Protein AF-0000000072580041 (afdb_homodimer)

Foldseek 3Di:
DEEEEPDDLPQLVCLQVVVPYHYDDLVQGQEYEDADLALVPDDDRDPSHQAYEYLAQACQNCLVVVVDDQPDHWYFYNPLLQLQLLLVLQVVLQQCLLQLVLVCVVVVDCVCVVVSVVQHDDCADPPHHAAEEEAACDSNNVNNCVVSVVSPHHYHYEHCPDPHHPVRDQQARHQEYEYQDEDDPVQFQCAALVSLQSYALSHEYEYSHEQRSHPQVSVLVSLVVSSHVAYEYAYHPPPVDDPPPSLVVRSSYHYDRNPSPDPVSSSNRSNVLVVQQVVCVVVVHDRPRTDDSVVSD/DEEEEPDDLPQLVVLQPVVPYHYDDLVQGQEYEDADLALVPDDDRDPSHQAYEYLAQACQNCLVVVVDDQPDHWYFYNPLLQLQLLLVLQVVLQQCLLQLVLVCVVVVDCVCVVVSVVQHDDCADPPHHFAEEEAACDSNNVNNVVVSVVSPHHYHYEHCPDPHHPVRDQQARHQEYEYQDEDDPVQFQCAALVSLQSYALSHEYEYSHEQRSHPQVSVLVSLVVSSHVAYEYAYHPPPPDDPPPSLVVRSSYHYDRNPSPDPVSSSNRSNVLVVQQVVCVVVVHDRPRTDNSVVSD

Organism: Corynebacterium urealyticum (strain ATCC 43042 / DSM 7109) (NCBI:txid504474)

Sequence (594 aa):
MKFYMPRPWDETIADIERVGHEHVGLEEAEVYINTDPRPDRIPEMPANIQWVQHCYTGVDQLIEAGVITADGLPWCNAAGAFAEPVAEAALALMLSAAHHHKAFAQAATWDVARELDKTQAWLYAQGRPREVAIVGAGGIGKRLAQLLRPFDVNLTEVTRTGPVTLKDVEWDRFDFVVSTLPLTSETAGFFNVELFAAMKDSAVFVNVGRGGTVVTDDLVAALRDGQLAAAGLEVVDPEPLPDGHPLYALPNCVMTPHMAASKHVATFHMGKIFNENAAAWEAGEPMPTRVNATAGYMKFYMPRPWDETIADIERVGHEHVGLEEAEVYINTDPRPDRIPEMPANIQWVQHCYTGVDQLIEAGVITADGLPWCNAAGAFAEPVAEAALALMLSAAHHHKAFAQAATWDVARELDKTQAWLYAQGRPREVAIVGAGGIGKRLAQLLRPFDVNLTEVTRTGPVTLKDVEWDRFDFVVSTLPLTSETAGFFNVELFAAMKDSAVFVNVGRGGTVVTDDLVAALRDGQLAAAGLEVVDPEPLPDGHPLYALPNCVMTPHMAASKHVATFHMGKIFNENAAAWEAGEPMPTRVNATAGY

pLDDT: mean 94.96, std 5.46, range [65.75, 98.94]

Nearest PDB structures (foldseek):
  5mh6-assembly1_A  TM=7.176E-01  e=8.710E-21  Haloferax mediterranei ATCC 33500
  2gcg-assembly1_B  TM=6.730E-01  e=1.354E-19  Homo sapiens
  7qz1-assembly2_B-2  TM=7.277E-01  e=1.882E-18  Ancylobacter novellus DSM 506
  8wpo-assembly1_A  TM=6.901E-01  e=2.784E-18  Anabaena sp. 90
  8wps-assembly1_A  TM=6.643E-01  e=7.213E-18  Anabaena sp. 90

Structure (mmCIF, N/CA/C/O backbone):
data_AF-0000000072580041-model_v1
#
loop_
_entity.id
_entity.type
_entity.pdbx_description
1 polymer 'Putative phosphoglycerate dehydrogenase or related dehydrogenase'
#
loop_
_atom_site.group_PDB
_atom_site.id
_atom_site.type_symbol
_atom_site.label_atom_id
_atom_site.label_alt_id
_atom_site.label_comp_id
_atom_site.label_asym_id
_atom_site.label_entity_id
_atom_site.label_seq_id
_atom_site.pdbx_PDB_ins_code
_atom_site.Cartn_x
_atom_site.Cartn_y
_atom_site.Cartn_z
_atom_site.occupancy
_atom_site.B_iso_or_equiv
_atom_site.auth_seq_id
_atom_site.auth_comp_id
_atom_site.auth_asym_id
_atom_site.auth_atom_id
_atom_site.pdbx_PDB_model_num
ATOM 1 N N . MET A 1 1 ? 10.078 -38.406 0.511 1 97.75 1 MET A N 1
ATOM 2 C CA . MET A 1 1 ? 9.484 -39 -0.675 1 97.75 1 MET A CA 1
ATOM 3 C C . MET A 1 1 ? 10.305 -38.688 -1.921 1 97.75 1 MET A C 1
ATOM 5 O O . MET A 1 1 ? 11.102 -37.75 -1.919 1 97.75 1 MET A O 1
ATOM 9 N N . LYS A 1 2 ? 10.102 -39.531 -2.891 1 98.56 2 LYS A N 1
ATOM 10 C CA . LYS A 1 2 ? 10.711 -39.312 -4.199 1 98.56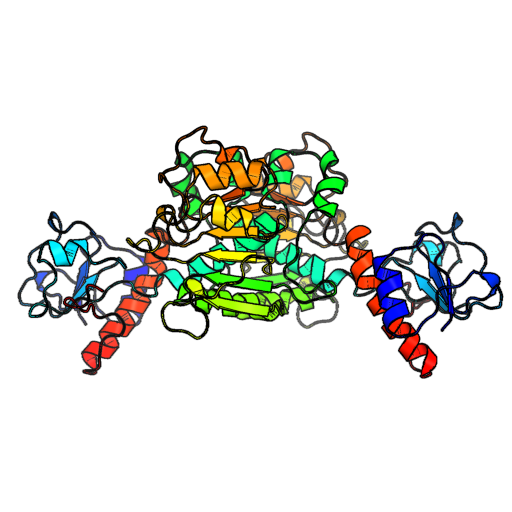 2 LYS A CA 1
ATOM 11 C C . LYS A 1 2 ? 9.719 -38.656 -5.16 1 98.56 2 LYS A C 1
ATOM 13 O O . LYS A 1 2 ? 8.594 -39.125 -5.32 1 98.56 2 LYS A O 1
ATOM 18 N N . PHE A 1 3 ? 10.133 -37.531 -5.727 1 98.69 3 PHE A N 1
ATOM 19 C CA . PHE A 1 3 ? 9.188 -36.812 -6.586 1 98.69 3 PHE A CA 1
ATOM 20 C C . PHE A 1 3 ? 9.805 -36.531 -7.953 1 98.69 3 PHE A C 1
ATOM 22 O O . PHE A 1 3 ? 11.031 -36.531 -8.094 1 98.69 3 PHE A O 1
ATOM 29 N N . TYR A 1 4 ? 8.914 -36.438 -8.953 1 98.31 4 TYR A N 1
ATOM 30 C CA . TYR A 1 4 ? 9.281 -36.062 -10.312 1 98.31 4 TYR A CA 1
ATOM 31 C C . TYR A 1 4 ? 8.539 -34.812 -10.75 1 98.31 4 TYR A C 1
ATOM 33 O O . TYR A 1 4 ? 7.352 -34.656 -10.477 1 98.31 4 TYR A O 1
ATOM 41 N N . MET A 1 5 ? 9.242 -33.938 -11.336 1 97.5 5 MET A N 1
ATOM 42 C CA . MET A 1 5 ? 8.695 -32.688 -11.898 1 97.5 5 MET A CA 1
ATOM 43 C C . MET A 1 5 ? 9.156 -32.5 -13.344 1 97.5 5 MET A C 1
ATOM 45 O O . MET A 1 5 ? 10.32 -32.188 -13.594 1 97.5 5 MET A O 1
ATOM 49 N N . PRO A 1 6 ? 8.281 -32.719 -14.344 1 94.25 6 PRO A N 1
ATOM 50 C CA . PRO A 1 6 ? 8.688 -32.719 -15.75 1 94.25 6 PRO A CA 1
ATOM 51 C C . PRO A 1 6 ? 9.336 -31.406 -16.188 1 94.25 6 PRO A C 1
ATOM 53 O O . PRO A 1 6 ? 10.289 -31.422 -16.969 1 94.25 6 PRO A O 1
ATOM 56 N N . ARG A 1 7 ? 8.844 -30.234 -15.852 1 92.69 7 ARG A N 1
ATOM 57 C CA . ARG A 1 7 ? 9.422 -28.922 -16.062 1 92.69 7 ARG A CA 1
ATOM 58 C C . ARG A 1 7 ? 9.844 -28.281 -14.75 1 92.69 7 ARG A C 1
ATOM 60 O O . ARG A 1 7 ? 9.055 -27.594 -14.102 1 92.69 7 ARG A O 1
ATOM 67 N N . PRO A 1 8 ? 11.055 -28.469 -14.461 1 93.56 8 PRO A N 1
ATOM 68 C CA . PRO A 1 8 ? 11.5 -28.141 -13.102 1 93.56 8 PRO A CA 1
ATOM 69 C C . PRO A 1 8 ? 11.398 -26.656 -12.789 1 93.56 8 PRO A C 1
ATOM 71 O O . PRO A 1 8 ? 11.656 -25.812 -13.656 1 93.56 8 PRO A O 1
ATOM 74 N N . TRP A 1 9 ? 10.852 -26.375 -11.68 1 94.69 9 TRP A N 1
ATOM 75 C CA . TRP A 1 9 ? 10.914 -25.062 -11.047 1 94.69 9 TRP A CA 1
ATOM 76 C C . TRP A 1 9 ? 11.961 -25.047 -9.938 1 94.69 9 TRP A C 1
ATOM 78 O O . TRP A 1 9 ? 11.758 -25.625 -8.867 1 94.69 9 TRP A O 1
ATOM 88 N N . ASP A 1 10 ? 13 -24.312 -10.117 1 94.12 10 ASP A N 1
ATOM 89 C CA . ASP A 1 10 ? 14.18 -24.391 -9.258 1 94.12 10 ASP A CA 1
ATOM 90 C C . ASP A 1 10 ? 13.82 -24.078 -7.809 1 94.12 10 ASP A C 1
ATOM 92 O O . ASP A 1 10 ? 14.211 -24.797 -6.898 1 94.12 10 ASP A O 1
ATOM 96 N N . GLU A 1 11 ? 13.055 -23.047 -7.586 1 93.12 11 GLU A N 1
ATOM 97 C CA . GLU A 1 11 ? 12.711 -22.641 -6.227 1 93.12 11 GLU A CA 1
ATOM 98 C C . GLU A 1 11 ? 11.828 -23.688 -5.551 1 93.12 11 GLU A C 1
ATOM 100 O O . GLU A 1 11 ? 11.992 -23.984 -4.363 1 93.12 11 GLU A O 1
ATOM 105 N N . THR A 1 12 ? 10.898 -24.219 -6.301 1 95.62 12 THR A N 1
ATOM 106 C CA . THR A 1 12 ? 10.023 -25.266 -5.789 1 95.62 12 THR A CA 1
ATOM 107 C C . THR A 1 12 ? 10.836 -26.5 -5.379 1 95.62 12 THR A C 1
ATOM 109 O O . THR A 1 12 ? 10.688 -27 -4.262 1 95.62 12 THR A O 1
ATOM 112 N N . ILE A 1 13 ? 11.711 -26.906 -6.246 1 97.31 13 ILE A N 1
ATOM 113 C CA . ILE A 1 13 ? 12.523 -28.094 -6.012 1 97.31 13 ILE A CA 1
ATOM 114 C C . ILE A 1 13 ? 13.414 -27.875 -4.789 1 97.31 13 ILE A C 1
ATOM 116 O O . ILE A 1 13 ? 13.523 -28.75 -3.93 1 97.31 13 ILE A O 1
ATOM 120 N N . ALA A 1 14 ? 13.992 -26.719 -4.727 1 95.5 14 ALA A N 1
ATOM 121 C CA . ALA A 1 14 ? 14.859 -26.406 -3.594 1 95.5 14 ALA A CA 1
ATOM 122 C C . ALA A 1 14 ? 14.102 -26.516 -2.273 1 95.5 14 ALA A C 1
ATOM 124 O O . ALA A 1 14 ? 14.609 -27.078 -1.3 1 95.5 14 ALA A O 1
ATOM 125 N N . ASP A 1 15 ? 12.953 -26 -2.236 1 95.06 15 ASP A N 1
ATOM 126 C CA . ASP A 1 15 ? 12.133 -26.031 -1.029 1 95.06 15 ASP A CA 1
ATOM 127 C C . ASP A 1 15 ? 11.766 -27.453 -0.643 1 95.06 15 ASP A C 1
ATOM 129 O O . ASP A 1 15 ? 11.766 -27.812 0.54 1 95.06 15 ASP A O 1
ATOM 133 N N . ILE A 1 16 ? 11.477 -28.234 -1.613 1 97.44 16 ILE A N 1
ATOM 134 C CA . ILE A 1 16 ? 11.062 -29.609 -1.392 1 97.44 16 ILE A CA 1
ATOM 135 C C . ILE A 1 16 ? 12.258 -30.438 -0.917 1 97.44 16 ILE A C 1
ATOM 137 O O . ILE A 1 16 ? 12.148 -31.203 0.044 1 97.44 16 ILE A O 1
ATOM 141 N N . GLU A 1 17 ? 13.375 -30.188 -1.522 1 97.81 17 GLU A N 1
ATOM 142 C CA . GLU A 1 17 ? 14.578 -30.938 -1.167 1 97.81 17 GLU A CA 1
ATOM 143 C C . GLU A 1 17 ? 15.086 -30.531 0.214 1 97.81 17 GLU A C 1
ATOM 145 O O . GLU A 1 17 ? 15.664 -31.359 0.93 1 97.81 17 GLU A O 1
ATOM 150 N N . ARG A 1 18 ? 14.883 -29.328 0.579 1 95.88 18 ARG A N 1
ATOM 151 C CA . ARG A 1 18 ? 15.336 -28.797 1.857 1 95.88 18 ARG A CA 1
ATOM 152 C C . ARG A 1 18 ? 14.766 -29.609 3.021 1 95.88 18 ARG A C 1
ATOM 154 O O . ARG A 1 18 ? 15.414 -29.75 4.062 1 95.88 18 ARG A O 1
ATOM 161 N N . VAL A 1 19 ? 13.609 -30.156 2.805 1 96.56 19 VAL A N 1
ATOM 162 C CA . VAL A 1 19 ? 12.992 -30.859 3.922 1 96.56 19 VAL A CA 1
ATOM 163 C C . VAL A 1 19 ? 13.203 -32.375 3.771 1 96.56 19 VAL A C 1
ATOM 165 O O . VAL A 1 19 ? 12.586 -33.156 4.484 1 96.56 19 VAL A O 1
ATOM 168 N N . GLY A 1 20 ? 13.938 -32.75 2.732 1 97.44 20 GLY A N 1
ATOM 169 C CA . GLY A 1 20 ? 14.406 -34.125 2.74 1 97.44 20 GLY A CA 1
ATOM 170 C C . GLY A 1 20 ? 13.867 -34.938 1.589 1 97.44 20 GLY A C 1
ATOM 171 O O . GLY A 1 20 ? 14.219 -36.094 1.436 1 97.44 20 GLY A O 1
ATOM 172 N N . HIS A 1 21 ? 12.969 -34.406 0.766 1 98.44 21 HIS A N 1
ATOM 173 C CA . HIS A 1 21 ? 12.469 -35.156 -0.392 1 98.44 21 HIS A CA 1
ATOM 174 C C . HIS A 1 21 ? 13.516 -35.188 -1.501 1 98.44 21 HIS A C 1
ATOM 176 O O . HIS A 1 21 ? 14.461 -34.406 -1.515 1 98.44 21 HIS A O 1
ATOM 182 N N . GLU A 1 22 ? 13.336 -36.188 -2.387 1 98.38 22 GLU A N 1
ATOM 183 C CA . GLU A 1 22 ? 14.352 -36.406 -3.412 1 98.38 22 GLU A CA 1
ATOM 184 C C . GLU A 1 22 ? 13.766 -36.25 -4.812 1 98.38 22 GLU A C 1
ATOM 186 O O . GLU A 1 22 ? 12.742 -36.844 -5.141 1 98.38 22 GLU A O 1
ATOM 191 N N . HIS A 1 23 ? 14.398 -35.469 -5.586 1 98.38 23 HIS A N 1
ATOM 192 C CA . HIS A 1 23 ? 14.039 -35.312 -6.988 1 98.38 23 HIS A CA 1
ATOM 193 C C . HIS A 1 23 ? 14.602 -36.438 -7.848 1 98.38 23 HIS A C 1
ATOM 195 O O . HIS A 1 23 ? 15.82 -36.594 -7.938 1 98.38 23 HIS A O 1
ATOM 201 N N . VAL A 1 24 ? 13.742 -37.156 -8.523 1 98.25 24 VAL A N 1
ATOM 202 C CA . VAL A 1 24 ? 14.172 -38.344 -9.25 1 98.25 24 VAL A CA 1
ATOM 203 C C . VAL A 1 24 ? 13.477 -38.406 -10.602 1 98.25 24 VAL A C 1
ATOM 205 O O . VAL A 1 24 ? 12.711 -37.5 -10.953 1 98.25 24 VAL A O 1
ATOM 208 N N . GLY A 1 25 ? 13.844 -39.344 -11.422 1 97.06 25 GLY A N 1
ATOM 209 C CA . GLY A 1 25 ? 13.133 -39.594 -12.672 1 97.06 25 GLY A CA 1
ATOM 210 C C . GLY A 1 25 ? 11.75 -40.188 -12.461 1 97.06 25 GLY A C 1
ATOM 211 O O . GLY A 1 25 ? 11.438 -40.688 -11.375 1 97.06 25 GLY A O 1
ATOM 212 N N . LEU A 1 26 ? 10.992 -40.125 -13.492 1 97.12 26 LEU A N 1
ATOM 213 C CA . LEU A 1 26 ? 9.594 -40.531 -13.438 1 97.12 26 LEU A CA 1
ATOM 214 C C . LEU A 1 26 ? 9.453 -41.969 -12.992 1 97.12 26 LEU A C 1
ATOM 216 O O . LEU A 1 26 ? 8.555 -42.312 -12.219 1 97.12 26 LEU A O 1
ATOM 220 N N . GLU A 1 27 ? 10.336 -42.781 -13.391 1 96.12 27 GLU A N 1
ATOM 221 C CA . GLU A 1 27 ? 10.242 -44.219 -13.141 1 96.12 27 GLU A CA 1
ATOM 222 C C . GLU A 1 27 ? 10.484 -44.562 -11.672 1 96.12 27 GLU A C 1
ATOM 224 O O . GLU A 1 27 ? 10.062 -45.594 -11.188 1 96.12 27 GLU A O 1
ATOM 229 N N . GLU A 1 28 ? 11.094 -43.719 -10.938 1 97.56 28 GLU A N 1
ATOM 230 C CA . GLU A 1 28 ? 11.445 -43.938 -9.539 1 97.56 28 GLU A CA 1
ATOM 231 C C . GLU A 1 28 ? 10.578 -43.094 -8.602 1 97.56 28 GLU A C 1
ATOM 233 O O . GLU A 1 28 ? 10.586 -43.312 -7.387 1 97.56 28 GLU A O 1
ATOM 238 N N . ALA A 1 29 ? 9.797 -42.25 -9.125 1 98.38 29 ALA A N 1
ATOM 239 C CA . ALA A 1 29 ? 9.102 -41.25 -8.336 1 98.38 29 ALA A CA 1
ATOM 240 C C . ALA A 1 29 ? 7.875 -41.844 -7.648 1 98.38 29 ALA A C 1
ATOM 242 O O . ALA A 1 29 ? 7.246 -42.781 -8.172 1 98.38 29 ALA A O 1
ATOM 243 N N . GLU A 1 30 ? 7.52 -41.312 -6.523 1 98.5 30 GLU A N 1
ATOM 244 C CA . GLU A 1 30 ? 6.293 -41.625 -5.797 1 98.5 30 GLU A CA 1
ATOM 245 C C . GLU A 1 30 ? 5.23 -40.562 -6.02 1 98.5 30 GLU A C 1
ATOM 247 O O . GLU A 1 30 ? 4.035 -40.812 -5.844 1 98.5 30 GLU A O 1
ATOM 252 N N . VAL A 1 31 ? 5.711 -39.406 -6.293 1 98.69 31 VAL A N 1
ATOM 253 C CA . VAL A 1 31 ? 4.82 -38.281 -6.512 1 98.69 31 VAL A CA 1
ATOM 254 C C . VAL A 1 31 ? 5.145 -37.625 -7.848 1 98.69 31 VAL A C 1
ATOM 256 O O . VAL A 1 31 ? 6.316 -37.406 -8.18 1 98.69 31 VAL A O 1
ATOM 259 N N . TYR A 1 32 ? 4.141 -37.312 -8.609 1 98.5 32 TYR A N 1
ATOM 260 C CA . TYR A 1 32 ? 4.246 -36.562 -9.844 1 98.5 32 TYR A CA 1
ATOM 261 C C . TYR A 1 32 ? 3.805 -35.125 -9.617 1 98.5 32 TYR A C 1
ATOM 263 O O . TYR A 1 32 ? 2.691 -34.875 -9.148 1 98.5 32 TYR A O 1
ATOM 271 N N . ILE A 1 33 ? 4.691 -34.188 -9.859 1 98.25 33 ILE A N 1
ATOM 272 C CA . ILE A 1 33 ? 4.336 -32.781 -9.789 1 98.25 33 ILE A CA 1
ATOM 273 C C . ILE A 1 33 ? 3.998 -32.25 -11.18 1 98.25 33 ILE A C 1
ATOM 275 O O . ILE A 1 33 ? 4.879 -32.125 -12.039 1 98.25 33 ILE A O 1
ATOM 279 N N . ASN A 1 34 ? 2.746 -31.922 -11.352 1 96.81 34 ASN A N 1
ATOM 280 C CA . ASN A 1 34 ? 2.236 -31.547 -12.664 1 96.81 34 ASN A CA 1
ATOM 281 C C . ASN A 1 34 ? 2.346 -30.031 -12.898 1 96.81 34 ASN A C 1
ATOM 283 O O . ASN A 1 34 ? 1.758 -29.25 -12.156 1 96.81 34 ASN A O 1
ATOM 287 N N . THR A 1 35 ? 3.049 -29.625 -13.969 1 94.25 35 THR A N 1
ATOM 288 C CA . THR A 1 35 ? 3.264 -28.203 -14.25 1 94.25 35 THR A CA 1
ATOM 289 C C . THR A 1 35 ? 2.551 -27.797 -15.539 1 94.25 35 THR A C 1
ATOM 291 O O . THR A 1 35 ? 2.854 -26.75 -16.109 1 94.25 35 THR A O 1
ATOM 294 N N . ASP A 1 36 ? 1.623 -28.656 -16.047 1 90.75 36 ASP A N 1
ATOM 295 C CA . ASP A 1 36 ? 0.846 -28.359 -17.234 1 90.75 36 ASP A CA 1
ATOM 296 C C . ASP A 1 36 ? -0.65 -28.344 -16.938 1 90.75 36 ASP A C 1
ATOM 298 O O . ASP A 1 36 ? -1.202 -29.344 -16.469 1 90.75 36 ASP A O 1
ATOM 302 N N . PRO A 1 37 ? -1.231 -27.219 -17.297 1 85.81 37 PRO A N 1
ATOM 303 C CA . PRO A 1 37 ? -2.666 -27.156 -17.016 1 85.81 37 PRO A CA 1
ATOM 304 C C . PRO A 1 37 ? -3.51 -27.859 -18.062 1 85.81 37 PRO A C 1
ATOM 306 O O . PRO A 1 37 ? -4.699 -28.109 -17.859 1 85.81 37 PRO A O 1
ATOM 309 N N . ARG A 1 38 ? -2.984 -28.266 -19.266 1 89.62 38 ARG A N 1
ATOM 310 C CA . ARG A 1 38 ? -3.723 -28.891 -20.344 1 89.62 38 ARG A CA 1
ATOM 311 C C . ARG A 1 38 ? -3.807 -30.406 -20.141 1 89.62 38 ARG A C 1
ATOM 313 O O . ARG A 1 38 ? -2.781 -31.078 -20.047 1 89.62 38 ARG A O 1
ATOM 320 N N . PRO A 1 39 ? -5.031 -30.859 -20.125 1 93.06 39 PRO A N 1
ATOM 321 C CA . PRO A 1 39 ? -5.211 -32.312 -19.875 1 93.06 39 PRO A CA 1
ATOM 322 C C . PRO A 1 39 ? -4.477 -33.188 -20.891 1 93.06 39 PRO A C 1
ATOM 324 O O . PRO A 1 39 ? -3.98 -34.25 -20.531 1 93.06 39 PRO A O 1
ATOM 327 N N . ASP A 1 40 ? -4.402 -32.719 -22.125 1 93.69 40 ASP A N 1
ATOM 328 C CA . ASP A 1 40 ? -3.832 -33.531 -23.203 1 93.69 40 ASP A CA 1
ATOM 329 C C . ASP A 1 40 ? -2.312 -33.625 -23.078 1 93.69 40 ASP A C 1
ATOM 331 O O . ASP A 1 40 ? -1.673 -34.406 -23.781 1 93.69 40 ASP A O 1
ATOM 335 N N . ARG A 1 41 ? -1.729 -32.906 -22.141 1 94.31 41 ARG A N 1
ATOM 336 C CA . ARG A 1 41 ? -0.279 -32.875 -21.984 1 94.31 41 ARG A CA 1
ATOM 337 C C . ARG A 1 41 ? 0.15 -33.625 -20.719 1 94.31 41 ARG A C 1
ATOM 339 O O . ARG A 1 41 ? 1.339 -33.656 -20.406 1 94.31 41 ARG A O 1
ATOM 346 N N . ILE A 1 42 ? -0.784 -34.094 -20.031 1 94.31 42 ILE A N 1
ATOM 347 C CA . ILE A 1 42 ? -0.498 -34.844 -18.812 1 94.31 42 ILE A CA 1
ATOM 348 C C . ILE A 1 42 ? -0.358 -36.344 -19.141 1 94.31 42 ILE A C 1
ATOM 350 O O . ILE A 1 42 ? -1.278 -36.938 -19.688 1 94.31 42 ILE A O 1
ATOM 354 N N . PRO A 1 43 ? 0.737 -36.875 -18.906 1 93.38 43 PRO A N 1
ATOM 355 C CA . PRO A 1 43 ? 0.932 -38.312 -19.219 1 93.38 43 PRO A CA 1
ATOM 356 C C . PRO A 1 43 ? 0.113 -39.219 -18.312 1 93.38 43 PRO A C 1
ATOM 358 O O . PRO A 1 43 ? -0.363 -38.781 -17.266 1 93.38 43 PRO A O 1
ATOM 361 N N . GLU A 1 44 ? -0.057 -40.469 -18.812 1 92.69 44 GLU A N 1
ATOM 362 C CA . GLU A 1 44 ? -0.581 -41.5 -17.922 1 92.69 44 GLU A CA 1
ATOM 363 C C . GLU A 1 44 ? 0.371 -41.75 -16.75 1 92.69 44 GLU A C 1
ATOM 365 O O . GLU A 1 44 ? 1.578 -41.906 -16.953 1 92.69 44 GLU A O 1
ATOM 370 N N . MET A 1 45 ? -0.147 -41.781 -15.602 1 94.88 45 MET A N 1
ATOM 371 C CA . MET A 1 45 ? 0.682 -41.938 -14.414 1 94.88 45 MET A CA 1
ATOM 372 C C . MET A 1 45 ? 1.144 -43.406 -14.258 1 94.88 45 MET A C 1
ATOM 374 O O . MET A 1 45 ? 0.323 -44.312 -14.234 1 94.88 45 MET A O 1
ATOM 378 N N . PRO A 1 46 ? 2.422 -43.562 -14.203 1 95.81 46 PRO A N 1
ATOM 379 C CA . PRO A 1 46 ? 2.893 -44.938 -13.922 1 95.81 46 PRO A CA 1
ATOM 380 C C . PRO A 1 46 ? 2.463 -45.438 -12.547 1 95.81 46 PRO A C 1
ATOM 382 O O . PRO A 1 46 ? 2.062 -44.625 -11.695 1 95.81 46 PRO A O 1
ATOM 385 N N . ALA A 1 47 ? 2.631 -46.719 -12.328 1 96.31 47 ALA A N 1
ATOM 386 C CA . ALA A 1 47 ? 2.096 -47.375 -11.148 1 96.31 47 ALA A CA 1
ATOM 387 C C . ALA A 1 47 ? 2.83 -46.938 -9.883 1 96.31 47 ALA A C 1
ATOM 389 O O . ALA A 1 47 ? 2.293 -47.031 -8.773 1 96.31 47 ALA A O 1
ATOM 390 N N . ASN A 1 48 ? 4.016 -46.469 -10.07 1 97.5 48 ASN A N 1
ATOM 391 C CA . ASN A 1 48 ? 4.801 -46.062 -8.914 1 97.5 48 ASN A CA 1
ATOM 392 C C . ASN A 1 48 ? 4.297 -44.75 -8.328 1 97.5 48 ASN A C 1
ATOM 394 O O . ASN A 1 48 ? 4.652 -44.406 -7.203 1 97.5 48 ASN A O 1
ATOM 398 N N . ILE A 1 49 ? 3.516 -44 -9.031 1 98.38 49 ILE A N 1
ATOM 399 C CA . ILE A 1 49 ? 3.02 -42.719 -8.555 1 98.38 49 ILE A CA 1
ATOM 400 C C . ILE A 1 49 ? 1.875 -42.938 -7.57 1 98.38 49 ILE A C 1
ATOM 402 O O . ILE A 1 49 ? 0.898 -43.625 -7.887 1 98.38 49 ILE A O 1
ATOM 406 N N . GLN A 1 50 ? 2.055 -42.281 -6.461 1 98.19 50 GLN A N 1
ATOM 407 C CA . GLN A 1 50 ? 1.083 -42.469 -5.391 1 98.19 50 GLN A CA 1
ATOM 408 C C . GLN A 1 50 ? 0.088 -41.312 -5.336 1 98.19 50 GLN A C 1
ATOM 410 O O . GLN A 1 50 ? -1.059 -41.5 -4.918 1 98.19 50 GLN A O 1
ATOM 415 N N . TRP A 1 51 ? 0.53 -40.156 -5.609 1 98.31 51 TRP A N 1
ATOM 416 C CA . TRP A 1 51 ? -0.342 -39 -5.723 1 98.31 51 TRP A CA 1
ATOM 417 C C . TRP A 1 51 ? 0.292 -37.938 -6.605 1 98.31 51 TRP A C 1
ATOM 419 O O . TRP A 1 51 ? 1.458 -38.031 -6.988 1 98.31 51 TRP A O 1
ATOM 429 N N . VAL A 1 52 ? -0.53 -36.969 -7.051 1 98.25 52 VAL A N 1
ATOM 430 C CA . VAL A 1 52 ? -0.097 -35.938 -7.98 1 98.25 52 VAL A CA 1
ATOM 431 C C . VAL A 1 52 ? -0.29 -34.562 -7.344 1 98.25 52 VAL A C 1
ATOM 433 O O . VAL A 1 52 ? -1.341 -34.281 -6.762 1 98.25 52 VAL A O 1
ATOM 436 N N . GLN A 1 53 ? 0.739 -33.719 -7.383 1 98.19 53 GLN A N 1
ATOM 437 C CA . GLN A 1 53 ? 0.624 -32.312 -7.051 1 98.19 53 GLN A CA 1
ATOM 438 C C . GLN A 1 53 ? 0.437 -31.453 -8.305 1 98.19 53 GLN A C 1
ATOM 440 O O . GLN A 1 53 ? 1.352 -31.344 -9.125 1 98.19 53 GLN A O 1
ATOM 445 N N . HIS A 1 54 ? -0.726 -30.922 -8.43 1 96 54 HIS A N 1
ATOM 446 C CA . HIS A 1 54 ? -1.032 -30.016 -9.531 1 96 54 HIS A CA 1
ATOM 447 C C . HIS A 1 54 ? -0.693 -28.578 -9.18 1 96 54 HIS A C 1
ATOM 449 O O . HIS A 1 54 ? -1.12 -28.062 -8.141 1 96 54 HIS A O 1
ATOM 455 N N . CYS A 1 55 ? 0.07 -27.891 -10.039 1 94.5 55 CYS A N 1
ATOM 456 C CA . CYS A 1 55 ? 0.631 -26.594 -9.672 1 94.5 55 CYS A CA 1
ATOM 457 C C . CYS A 1 55 ? -0.347 -25.469 -9.992 1 94.5 55 CYS A C 1
ATOM 459 O O . CYS A 1 55 ? 0.029 -24.297 -9.992 1 94.5 55 CYS A O 1
ATOM 461 N N . TYR A 1 56 ? -1.591 -25.75 -10.266 1 87.31 56 TYR A N 1
ATOM 462 C CA . TYR A 1 56 ? -2.648 -24.781 -10.516 1 87.31 56 TYR A CA 1
ATOM 463 C C . TYR A 1 56 ? -3.822 -25 -9.57 1 87.31 56 TYR A C 1
ATOM 465 O O . TYR A 1 56 ? -4.031 -26.094 -9.062 1 87.31 56 TYR A O 1
ATOM 473 N N . THR A 1 57 ? -4.516 -23.922 -9.375 1 80.94 57 THR A N 1
ATOM 474 C CA . THR A 1 57 ? -5.652 -24.016 -8.469 1 80.94 57 THR A CA 1
ATOM 475 C C . THR A 1 57 ? -6.84 -24.688 -9.156 1 80.94 57 THR A C 1
ATOM 477 O O . THR A 1 57 ? -7.531 -25.516 -8.562 1 80.94 57 THR A O 1
ATOM 480 N N . GLY A 1 58 ? -7.078 -24.266 -10.367 1 77.19 5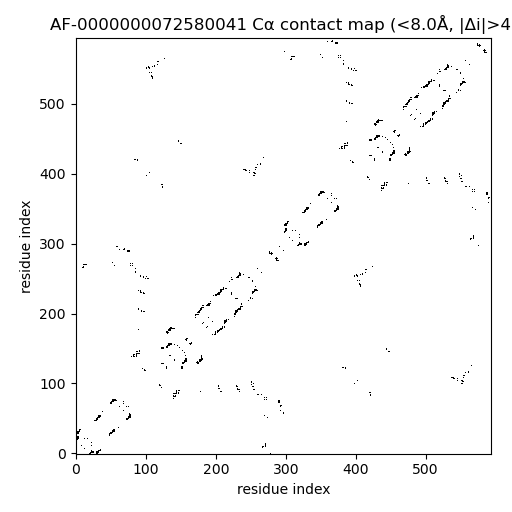8 GLY A N 1
ATOM 481 C CA . GLY A 1 58 ? -8.203 -24.797 -11.125 1 77.19 58 GLY A CA 1
ATOM 482 C C . GLY A 1 58 ? -7.973 -26.203 -11.633 1 77.19 58 GLY A C 1
ATOM 483 O O . GLY A 1 58 ? -6.895 -26.516 -12.141 1 77.19 58 GLY A O 1
ATOM 484 N N . VAL A 1 59 ? -9.023 -27.094 -11.422 1 86.69 59 VAL A N 1
ATOM 485 C CA . VAL A 1 59 ? -8.883 -28.484 -11.844 1 86.69 59 VAL A CA 1
ATOM 486 C C . VAL A 1 59 ? -10.078 -28.891 -12.703 1 86.69 59 VAL A C 1
ATOM 488 O O . VAL A 1 59 ? -10.219 -30.062 -13.062 1 86.69 59 VAL A O 1
ATOM 491 N N . ASP A 1 60 ? -10.891 -27.938 -13.031 1 79.06 60 ASP A N 1
ATOM 492 C CA . ASP A 1 60 ? -12.148 -28.219 -13.727 1 79.06 60 ASP A CA 1
ATOM 493 C C . ASP A 1 60 ? -11.891 -28.938 -15.055 1 79.06 60 ASP A C 1
ATOM 495 O O . ASP A 1 60 ? -12.516 -29.953 -15.352 1 79.06 60 ASP A O 1
ATOM 499 N N . GLN A 1 61 ? -11.016 -28.422 -15.789 1 84.38 61 GLN A N 1
ATOM 500 C CA . GLN A 1 61 ? -10.719 -28.984 -17.094 1 84.38 61 GLN A CA 1
ATOM 501 C C . GLN A 1 61 ? -10.164 -30.406 -16.969 1 84.38 61 GLN A C 1
ATOM 503 O O . GLN A 1 61 ? -10.406 -31.25 -17.828 1 84.38 61 GLN A O 1
ATOM 508 N N . LEU A 1 62 ? -9.414 -30.641 -15.969 1 92 62 LEU A N 1
ATOM 509 C CA . LEU A 1 62 ? -8.82 -31.969 -15.75 1 92 62 LEU A CA 1
ATOM 510 C C . LEU A 1 62 ? -9.875 -32.969 -15.336 1 92 62 LEU A C 1
ATOM 512 O O . LEU A 1 62 ? -9.82 -34.156 -15.742 1 92 62 LEU A O 1
ATOM 516 N N . ILE A 1 63 ? -10.836 -32.531 -14.547 1 90.12 63 ILE A N 1
ATOM 517 C CA . ILE A 1 63 ? -11.938 -33.375 -14.117 1 90.12 63 ILE A CA 1
ATOM 518 C C . ILE A 1 63 ? -12.828 -33.719 -15.312 1 90.12 63 ILE A C 1
ATOM 520 O O . ILE A 1 63 ? -13.156 -34.875 -15.555 1 90.12 63 ILE A O 1
ATOM 524 N N . GLU A 1 64 ? -13.125 -32.688 -16.062 1 88.88 64 GLU A N 1
ATOM 525 C CA . GLU A 1 64 ? -13.977 -32.844 -17.234 1 88.88 64 GLU A CA 1
ATOM 526 C C . GLU A 1 64 ? -13.336 -33.812 -18.25 1 88.88 64 GLU A C 1
ATOM 528 O O . GLU A 1 64 ? -14.039 -34.562 -18.906 1 88.88 64 GLU A O 1
ATOM 533 N N . ALA A 1 65 ? -12.055 -33.75 -18.375 1 93.56 65 ALA A N 1
ATOM 534 C CA . ALA A 1 65 ? -11.312 -34.562 -19.328 1 93.56 65 ALA A CA 1
ATOM 535 C C . ALA A 1 65 ? -11.109 -35.969 -18.797 1 93.56 65 ALA A C 1
ATOM 537 O O . ALA A 1 65 ? -10.586 -36.844 -19.5 1 93.56 65 ALA A O 1
ATOM 538 N N . GLY A 1 66 ? -11.422 -36.156 -17.516 1 92.44 66 GLY A N 1
ATOM 539 C CA . GLY A 1 66 ? -11.305 -37.469 -16.938 1 92.44 66 GLY A CA 1
ATOM 540 C C . GLY A 1 66 ? -9.914 -37.781 -16.422 1 92.44 66 GLY A C 1
ATOM 541 O O . GLY A 1 66 ? -9.594 -38.938 -16.125 1 92.44 66 GLY A O 1
ATOM 542 N N . VAL A 1 67 ? -9.07 -36.781 -16.359 1 94.44 67 VAL A N 1
ATOM 543 C CA . VAL A 1 67 ? -7.727 -36.938 -15.828 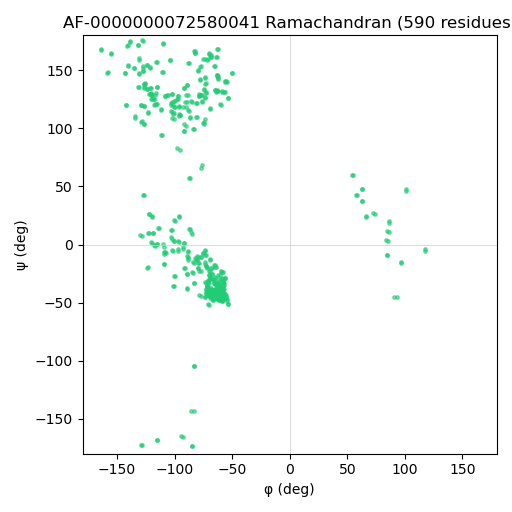1 94.44 67 VAL A CA 1
ATOM 544 C C . VAL A 1 67 ? -7.793 -37.156 -14.312 1 94.44 67 VAL A C 1
ATOM 546 O O . VAL A 1 67 ? -7.102 -38 -13.766 1 94.44 67 VAL A O 1
ATOM 549 N N . ILE A 1 68 ? -8.594 -36.375 -13.711 1 94.38 68 ILE A N 1
ATOM 550 C CA . ILE A 1 68 ? -8.883 -36.5 -12.281 1 94.38 68 ILE A CA 1
ATOM 551 C C . ILE A 1 68 ? -10.242 -37.156 -12.086 1 94.38 68 ILE A C 1
ATOM 553 O O . ILE A 1 68 ? -11.266 -36.656 -12.57 1 94.38 68 ILE A O 1
ATOM 557 N N . THR A 1 69 ? -10.227 -38.219 -11.414 1 92.19 69 THR A N 1
ATOM 558 C CA . THR A 1 69 ? -11.461 -38.938 -11.141 1 92.19 69 THR A CA 1
ATOM 559 C C . THR A 1 69 ? -11.57 -39.281 -9.656 1 92.19 69 THR A C 1
ATOM 561 O O . THR A 1 69 ? -10.578 -39.25 -8.938 1 92.19 69 THR A O 1
ATOM 564 N N . ALA A 1 70 ? -12.773 -39.531 -9.188 1 90.12 70 ALA A N 1
ATOM 565 C CA . ALA A 1 70 ? -13.039 -39.812 -7.773 1 90.12 70 ALA A CA 1
ATOM 566 C C . ALA A 1 70 ? -12.344 -41.094 -7.316 1 90.12 70 ALA A C 1
ATOM 568 O O . ALA A 1 70 ? -11.891 -41.188 -6.176 1 90.12 70 ALA A O 1
ATOM 569 N N . ASP A 1 71 ? -12.234 -42.031 -8.156 1 90.5 71 ASP A N 1
ATOM 570 C CA . ASP A 1 71 ? -11.703 -43.344 -7.781 1 90.5 71 ASP A CA 1
ATOM 571 C C . ASP A 1 71 ? -10.25 -43.5 -8.242 1 90.5 71 ASP A C 1
ATOM 573 O O . ASP A 1 71 ? -9.664 -44.562 -8.109 1 90.5 71 ASP A O 1
ATOM 577 N N . GLY A 1 72 ? -9.703 -42.438 -8.797 1 92.56 72 GLY A N 1
ATOM 578 C CA . GLY A 1 72 ? -8.352 -42.469 -9.32 1 92.56 72 GLY A CA 1
ATOM 579 C C . GLY A 1 72 ? -7.305 -42.031 -8.312 1 92.56 72 GLY A C 1
ATOM 580 O O . GLY A 1 72 ? -7.555 -42.031 -7.105 1 92.56 72 GLY A O 1
ATOM 581 N N . LEU A 1 73 ? -6.109 -41.75 -8.812 1 95.44 73 LEU A N 1
ATOM 582 C CA . LEU A 1 73 ? -5.008 -41.25 -8.008 1 95.44 73 LEU A CA 1
ATOM 583 C C . LEU A 1 73 ? -5.406 -39.969 -7.281 1 95.44 73 LEU A C 1
ATOM 585 O O . LEU A 1 73 ? -6.094 -39.125 -7.848 1 95.44 73 LEU A O 1
ATOM 589 N N . PRO A 1 74 ? -4.984 -39.844 -6.051 1 96.62 74 PRO A N 1
ATOM 590 C CA . PRO A 1 74 ? -5.207 -38.562 -5.379 1 96.62 74 PRO A CA 1
ATOM 591 C C . PRO A 1 74 ? -4.465 -37.406 -6.051 1 96.62 74 PRO A C 1
ATOM 593 O O . PRO A 1 74 ? -3.293 -37.531 -6.41 1 96.62 74 PRO A O 1
ATOM 596 N N . TRP A 1 75 ? -5.188 -36.375 -6.254 1 97.5 75 TRP A N 1
ATOM 597 C CA . TRP A 1 75 ? -4.617 -35.125 -6.762 1 97.5 75 TRP A CA 1
ATOM 598 C C . TRP A 1 75 ? -4.746 -34.031 -5.734 1 97.5 75 TRP A C 1
ATOM 600 O O . TRP A 1 75 ? -5.777 -33.906 -5.07 1 97.5 75 TRP A O 1
ATOM 610 N N . CYS A 1 76 ? -3.697 -33.312 -5.562 1 97 76 CYS A N 1
ATOM 611 C CA . CYS A 1 76 ? -3.709 -32.062 -4.824 1 97 76 CYS A CA 1
ATOM 612 C C . CYS A 1 76 ? -3.504 -30.875 -5.758 1 97 76 CYS A C 1
ATOM 614 O O . CYS A 1 76 ? -2.885 -31 -6.816 1 97 76 CYS A O 1
ATOM 616 N N . ASN A 1 77 ? -4.094 -29.734 -5.414 1 93.88 77 ASN A N 1
ATOM 617 C CA . ASN A 1 77 ? -3.902 -28.562 -6.254 1 93.88 77 ASN A CA 1
ATOM 618 C C . ASN A 1 77 ? -3.148 -27.453 -5.516 1 93.88 77 ASN A C 1
ATOM 620 O O . ASN A 1 77 ? -2.498 -27.719 -4.5 1 93.88 77 ASN A O 1
ATOM 624 N N . ALA A 1 78 ? -3.137 -26.266 -6.109 1 92.12 78 ALA A N 1
ATOM 625 C CA . ALA A 1 78 ? -2.32 -25.172 -5.598 1 92.12 78 ALA A CA 1
ATOM 626 C C . ALA A 1 78 ? -3.139 -24.25 -4.699 1 92.12 78 ALA A C 1
ATOM 628 O O . ALA A 1 78 ? -2.809 -23.062 -4.543 1 92.12 78 ALA A O 1
ATOM 629 N N . ALA A 1 79 ? -4.227 -24.797 -4.105 1 85.31 79 ALA A N 1
ATOM 630 C CA . ALA A 1 79 ? -5.082 -23.984 -3.252 1 85.31 79 ALA A CA 1
ATOM 631 C C . ALA A 1 79 ? -4.27 -23.297 -2.154 1 85.31 79 ALA A C 1
ATOM 633 O O . ALA A 1 79 ? -3.449 -23.938 -1.493 1 85.31 79 ALA A O 1
ATOM 634 N N . GLY A 1 80 ? -4.414 -21.938 -2.082 1 87.69 80 GLY A N 1
ATOM 635 C CA . GLY A 1 80 ? -3.764 -21.172 -1.031 1 87.69 80 GLY A CA 1
ATOM 636 C C . GLY A 1 80 ? -2.447 -20.562 -1.467 1 87.69 80 GLY A C 1
ATOM 637 O O . GLY A 1 80 ? -1.896 -19.703 -0.774 1 87.69 80 GLY A O 1
ATOM 638 N N . ALA A 1 81 ? -1.914 -21.016 -2.561 1 90.44 81 ALA A N 1
ATOM 639 C CA . ALA A 1 81 ? -0.586 -20.609 -3.004 1 90.44 81 ALA A CA 1
ATOM 640 C C . ALA A 1 81 ? -0.525 -19.094 -3.205 1 90.44 81 ALA A C 1
ATOM 642 O O . ALA A 1 81 ? 0.533 -18.484 -3.045 1 90.44 81 ALA A O 1
ATOM 643 N N . PHE A 1 82 ? -1.688 -18.484 -3.439 1 92.62 82 PHE A N 1
ATOM 644 C CA . PHE A 1 82 ? -1.634 -17.109 -3.92 1 92.62 82 PHE A CA 1
ATOM 645 C C . PHE A 1 82 ? -2.32 -16.172 -2.939 1 92.62 82 PHE A C 1
ATOM 647 O O . PHE A 1 82 ? -2.473 -14.984 -3.219 1 92.62 82 PHE A O 1
ATOM 654 N N . ALA A 1 83 ? -2.643 -16.703 -1.776 1 93.44 83 ALA A N 1
ATOM 655 C CA . ALA A 1 83 ? -3.322 -15.859 -0.794 1 93.44 83 ALA A CA 1
ATOM 656 C C . ALA A 1 83 ? -2.459 -14.664 -0.401 1 93.44 83 ALA A C 1
ATOM 658 O O . ALA A 1 83 ? -2.922 -13.523 -0.424 1 93.44 83 ALA A O 1
ATOM 659 N N . GLU A 1 84 ? -1.171 -14.898 -0.153 1 95.19 84 GLU A N 1
ATOM 660 C CA . GLU A 1 84 ? -0.275 -13.844 0.309 1 95.19 84 GLU A CA 1
ATOM 661 C C . GLU A 1 84 ? 0.011 -12.836 -0.803 1 95.19 84 GLU A C 1
ATOM 663 O O . GLU A 1 84 ? -0.214 -11.641 -0.633 1 95.19 84 GLU A O 1
ATOM 668 N N . PRO A 1 85 ? 0.418 -13.336 -1.956 1 96.62 85 PRO A N 1
ATOM 669 C CA . PRO A 1 85 ? 0.772 -12.359 -2.99 1 96.62 85 PRO A CA 1
ATOM 670 C C . PRO A 1 85 ? -0.433 -11.57 -3.488 1 96.62 85 PRO A C 1
ATOM 672 O O . PRO A 1 85 ? -0.339 -10.352 -3.686 1 96.62 85 PRO A O 1
ATOM 675 N N . VAL A 1 86 ? -1.57 -12.195 -3.652 1 97.19 86 VAL A N 1
ATOM 676 C CA . VAL A 1 86 ? -2.73 -11.5 -4.207 1 97.19 86 VAL A CA 1
ATOM 677 C C . VAL A 1 86 ? -3.287 -10.516 -3.178 1 97.19 86 VAL A C 1
ATOM 679 O O . VAL A 1 86 ? -3.746 -9.43 -3.533 1 97.19 86 VAL A O 1
ATOM 682 N N . ALA A 1 87 ? -3.24 -10.844 -1.894 1 98.12 87 ALA A N 1
ATOM 683 C CA . ALA A 1 87 ? -3.67 -9.93 -0.845 1 98.12 87 ALA A CA 1
ATOM 684 C C . ALA A 1 87 ? -2.783 -8.68 -0.811 1 98.12 87 ALA A C 1
ATOM 686 O O . ALA A 1 87 ? -3.281 -7.562 -0.674 1 98.12 87 ALA A O 1
ATOM 687 N N . GLU A 1 88 ? -1.487 -8.875 -0.91 1 98.69 88 GLU A N 1
ATOM 688 C CA . GLU A 1 88 ? -0.572 -7.738 -0.939 1 98.69 88 GLU A CA 1
ATOM 689 C C . GLU A 1 88 ? -0.812 -6.867 -2.17 1 98.69 88 GLU A C 1
ATOM 691 O O . GLU A 1 88 ? -0.814 -5.637 -2.076 1 98.69 88 GLU A O 1
ATOM 696 N N . ALA A 1 89 ? -1.046 -7.523 -3.277 1 98.75 89 ALA A N 1
ATOM 697 C CA . ALA A 1 89 ? -1.348 -6.773 -4.496 1 98.75 89 ALA A CA 1
ATOM 698 C C . ALA A 1 89 ? -2.627 -5.957 -4.336 1 98.75 89 ALA A C 1
ATOM 700 O O . ALA A 1 89 ? -2.707 -4.816 -4.801 1 98.75 89 ALA A O 1
ATOM 701 N N . ALA A 1 90 ? -3.594 -6.566 -3.676 1 98.81 90 ALA A N 1
ATOM 702 C CA . ALA A 1 90 ? -4.852 -5.863 -3.428 1 98.81 90 ALA A CA 1
ATOM 703 C C . ALA A 1 90 ? -4.625 -4.609 -2.592 1 98.81 90 ALA A C 1
ATOM 705 O O . ALA A 1 90 ? -5.109 -3.529 -2.936 1 98.81 90 ALA A O 1
ATOM 706 N N . LEU A 1 91 ? -3.879 -4.734 -1.56 1 98.94 91 LEU A N 1
ATOM 707 C CA . LEU A 1 91 ? -3.59 -3.586 -0.709 1 98.94 91 LEU A CA 1
ATOM 708 C C . LEU A 1 91 ? -2.816 -2.521 -1.479 1 98.94 91 LEU A C 1
ATOM 710 O O . LEU A 1 91 ? -3.092 -1.327 -1.343 1 98.94 91 LEU A O 1
ATOM 714 N N . ALA A 1 92 ? -1.849 -2.979 -2.258 1 98.94 92 ALA A N 1
ATOM 715 C CA . ALA A 1 92 ? -1.057 -2.057 -3.064 1 98.94 92 ALA A CA 1
ATOM 716 C C . ALA A 1 92 ? -1.944 -1.254 -4.012 1 98.94 92 ALA A C 1
ATOM 718 O O . ALA A 1 92 ? -1.805 -0.033 -4.121 1 98.94 92 ALA A O 1
ATOM 719 N N . LEU A 1 93 ? -2.848 -1.955 -4.625 1 98.94 93 LEU A N 1
ATOM 720 C CA . LEU A 1 93 ? -3.746 -1.309 -5.578 1 98.94 93 LEU A CA 1
ATOM 721 C C . LEU A 1 93 ? -4.719 -0.381 -4.859 1 98.94 93 LEU A C 1
ATOM 723 O O . LEU A 1 93 ? -5.023 0.708 -5.352 1 98.94 93 LEU A O 1
ATOM 727 N N . MET A 1 94 ? -5.234 -0.785 -3.709 1 98.88 94 MET A N 1
ATOM 728 C CA . MET A 1 94 ? -6.094 0.062 -2.885 1 98.88 94 MET A CA 1
ATOM 729 C C . MET A 1 94 ? -5.418 1.397 -2.59 1 98.88 94 MET A C 1
ATOM 731 O O . MET A 1 94 ? -5.984 2.457 -2.863 1 98.88 94 MET A O 1
ATOM 735 N N . LEU A 1 95 ? -4.215 1.325 -2.113 1 98.94 95 LEU A N 1
ATOM 736 C CA . LEU A 1 95 ? -3.494 2.514 -1.668 1 98.94 95 LEU A CA 1
ATOM 737 C C . LEU A 1 95 ? -3.057 3.361 -2.857 1 98.94 95 LEU A C 1
ATOM 739 O O . LEU A 1 95 ? -3.162 4.59 -2.82 1 98.94 95 LEU A O 1
ATOM 743 N N . SER A 1 96 ? -2.57 2.686 -3.906 1 98.94 96 SER A N 1
ATOM 744 C CA . SER A 1 96 ? -2.102 3.41 -5.082 1 98.94 96 SER A CA 1
ATOM 745 C C . SER A 1 96 ? -3.234 4.191 -5.742 1 98.94 96 SER A C 1
ATOM 747 O O . SER A 1 96 ? -3.059 5.352 -6.121 1 98.94 96 SER A O 1
ATOM 749 N N . ALA A 1 97 ? -4.367 3.537 -5.852 1 98.88 97 ALA A N 1
ATOM 750 C CA . ALA A 1 97 ? -5.539 4.203 -6.422 1 98.88 97 ALA A CA 1
ATOM 751 C C . ALA A 1 97 ? -6.012 5.344 -5.523 1 98.88 97 ALA A C 1
ATOM 753 O O . ALA A 1 97 ? -6.32 6.434 -6.008 1 98.88 97 ALA A O 1
ATOM 754 N N . ALA A 1 98 ? -6.023 5.137 -4.277 1 98.69 98 ALA A N 1
ATOM 755 C CA . ALA A 1 98 ? -6.492 6.113 -3.299 1 98.69 98 ALA A CA 1
ATOM 756 C C . ALA A 1 98 ? -5.586 7.34 -3.273 1 98.69 98 ALA A C 1
ATOM 758 O O . ALA A 1 98 ? -6.059 8.461 -3.059 1 98.69 98 ALA A O 1
ATOM 759 N N . HIS A 1 99 ? -4.258 7.125 -3.516 1 98.69 99 HIS A N 1
ATOM 760 C CA . HIS A 1 99 ? -3.285 8.203 -3.365 1 98.69 99 HIS A CA 1
ATOM 761 C C . HIS A 1 99 ? -2.873 8.766 -4.719 1 98.69 99 HIS A C 1
ATOM 763 O O . HIS A 1 99 ? -1.87 9.477 -4.82 1 98.69 99 HIS A O 1
ATOM 769 N N . HIS A 1 100 ? -3.572 8.445 -5.77 1 98.75 100 HIS A N 1
ATOM 770 C CA . HIS A 1 100 ? -3.457 9.078 -7.078 1 98.75 100 HIS A CA 1
ATOM 771 C C . HIS A 1 100 ? -2.068 8.867 -7.672 1 98.75 100 HIS A C 1
ATOM 773 O O . HIS A 1 100 ? -1.516 9.766 -8.305 1 98.75 100 HIS A O 1
ATOM 779 N N . HIS A 1 101 ? -1.451 7.641 -7.457 1 98.88 101 HIS A N 1
ATOM 780 C CA . HIS A 1 101 ? -0.102 7.426 -7.969 1 98.88 101 HIS A CA 1
ATOM 781 C C . HIS A 1 101 ? -0.075 7.484 -9.492 1 98.88 101 HIS A C 1
ATOM 783 O O . HIS A 1 101 ? 0.804 8.125 -10.078 1 98.88 101 HIS A O 1
ATOM 789 N N . LYS A 1 102 ? -1.046 6.887 -10.148 1 98.88 102 LYS A N 1
ATOM 790 C CA . LYS A 1 102 ? -1.09 6.902 -11.609 1 98.88 102 LYS A CA 1
ATOM 791 C C . LYS A 1 102 ? -1.408 8.297 -12.133 1 98.88 102 LYS A C 1
ATOM 793 O O . LYS A 1 102 ? -0.813 8.75 -13.117 1 98.88 102 LYS A O 1
ATOM 798 N N . ALA A 1 103 ? -2.41 8.984 -11.484 1 98.88 103 ALA A N 1
ATOM 799 C CA . ALA A 1 103 ? -2.791 10.32 -11.93 1 98.88 103 ALA A CA 1
ATOM 800 C C . ALA A 1 103 ? -1.585 11.258 -11.961 1 98.88 103 ALA A C 1
ATOM 802 O O . ALA A 1 103 ? -1.38 11.992 -12.93 1 98.88 103 ALA A O 1
ATOM 803 N N . PHE A 1 104 ? -0.783 11.211 -10.891 1 98.88 104 PHE A N 1
ATOM 804 C CA . PHE A 1 104 ? 0.386 12.086 -10.844 1 98.88 104 PHE A CA 1
ATOM 805 C C . PHE A 1 104 ? 1.422 11.656 -11.875 1 98.88 104 PHE A C 1
ATOM 807 O O . PHE A 1 104 ? 2.035 12.508 -12.531 1 98.88 104 PHE A O 1
ATOM 814 N N . ALA A 1 105 ? 1.633 10.359 -12 1 98.69 105 ALA A N 1
ATOM 815 C CA . ALA A 1 105 ? 2.572 9.844 -12.992 1 98.69 105 ALA A CA 1
ATOM 816 C C . ALA A 1 105 ? 2.193 10.305 -14.398 1 98.69 105 ALA A C 1
ATOM 818 O O . ALA A 1 105 ? 3.061 10.688 -15.188 1 98.69 105 ALA A O 1
ATOM 819 N N . GLN A 1 106 ? 0.942 10.258 -14.719 1 98.44 106 GLN A N 1
ATOM 820 C CA . GLN A 1 106 ? 0.476 10.633 -16.047 1 98.44 106 GLN A CA 1
ATOM 821 C C . GLN A 1 106 ? 0.54 12.141 -16.266 1 98.44 106 GLN A C 1
ATOM 823 O O . GLN A 1 106 ? 0.876 12.609 -17.344 1 98.44 106 GLN A O 1
ATOM 828 N N . ALA A 1 107 ? 0.188 12.883 -15.195 1 98.5 107 ALA A N 1
ATOM 829 C CA . ALA A 1 107 ? 0.211 14.344 -15.305 1 98.5 107 ALA A CA 1
ATOM 830 C C . ALA A 1 107 ? 1.639 14.859 -15.461 1 98.5 107 ALA A C 1
ATOM 832 O O . ALA A 1 107 ? 1.888 15.797 -16.219 1 98.5 107 ALA A O 1
ATOM 833 N N . ALA A 1 108 ? 2.549 14.336 -14.641 1 98.25 108 ALA A N 1
ATOM 834 C CA . ALA A 1 108 ? 3.973 14.664 -14.672 1 98.25 108 ALA A CA 1
ATOM 835 C C . ALA A 1 108 ? 4.195 16.156 -14.469 1 98.25 108 ALA A C 1
ATOM 837 O O . ALA A 1 108 ? 4.949 16.781 -15.219 1 98.25 108 ALA A O 1
ATOM 838 N N . THR A 1 109 ? 3.492 16.719 -13.562 1 98.5 109 THR A N 1
ATOM 839 C CA . THR A 1 109 ? 3.627 18.125 -13.188 1 98.5 109 THR A CA 1
ATOM 840 C C . THR A 1 109 ? 3.076 18.359 -11.789 1 98.5 109 THR A C 1
ATOM 842 O O . THR A 1 109 ? 2.092 17.734 -11.383 1 98.5 109 THR A O 1
ATOM 845 N N . TRP A 1 110 ? 3.703 19.328 -11.078 1 97.44 110 TRP A N 1
ATOM 846 C CA . TRP A 1 110 ? 3.258 19.672 -9.734 1 97.44 110 TRP A CA 1
ATOM 847 C C . TRP A 1 110 ? 1.975 20.5 -9.781 1 97.44 110 TRP A C 1
ATOM 849 O O . TRP A 1 110 ? 1.324 20.703 -8.758 1 97.44 110 TRP A O 1
ATOM 859 N N . ASP A 1 111 ? 1.518 20.922 -10.961 1 97.81 111 ASP A N 1
ATOM 860 C CA . ASP A 1 111 ? 0.348 21.766 -11.141 1 97.81 111 ASP A CA 1
ATOM 861 C C . ASP A 1 111 ? -0.926 21.062 -10.688 1 97.81 111 ASP A C 1
ATOM 863 O O . ASP A 1 111 ? -1.938 21.703 -10.406 1 97.81 111 ASP A O 1
ATOM 867 N N . VAL A 1 112 ? -0.887 19.75 -10.586 1 98.19 112 VAL A N 1
ATOM 868 C CA . VAL A 1 112 ? -2.096 19 -10.258 1 98.19 112 VAL A CA 1
ATOM 869 C C . VAL A 1 112 ? -2.127 18.703 -8.758 1 98.19 112 VAL A C 1
ATOM 871 O O . VAL A 1 112 ? -3.051 18.062 -8.266 1 98.19 112 VAL A O 1
ATOM 874 N N . ALA A 1 113 ? -1.137 19.203 -8.016 1 97.62 113 ALA A N 1
ATOM 875 C CA . ALA A 1 113 ? -0.934 18.828 -6.621 1 97.62 113 ALA A CA 1
ATOM 876 C C . ALA A 1 113 ? -2.164 19.156 -5.781 1 97.62 113 ALA A C 1
ATOM 878 O O . ALA A 1 113 ? -2.625 18.328 -4.992 1 97.62 113 ALA A O 1
ATOM 879 N N . ARG A 1 114 ? -2.701 20.328 -5.898 1 95.94 114 ARG A N 1
ATOM 880 C CA . ARG A 1 114 ? -3.824 20.766 -5.082 1 95.94 114 ARG A CA 1
ATOM 881 C C . ARG A 1 114 ? -5.051 19.891 -5.312 1 95.94 114 ARG A C 1
ATOM 883 O O . ARG A 1 114 ? -5.703 19.469 -4.355 1 95.94 114 ARG A O 1
ATOM 890 N N . GLU A 1 115 ? -5.336 19.672 -6.551 1 97.25 115 GLU A N 1
ATOM 891 C CA . GLU A 1 115 ? -6.496 18.859 -6.891 1 97.25 115 GLU A CA 1
ATOM 892 C C . GLU A 1 115 ? -6.344 17.438 -6.355 1 97.25 115 GLU A C 1
ATOM 894 O O . GLU A 1 115 ? -7.285 16.875 -5.785 1 97.25 115 GLU A O 1
ATOM 899 N N . LEU A 1 116 ? -5.199 16.828 -6.551 1 98.31 116 LEU A N 1
ATOM 900 C CA . LEU A 1 116 ? -4.953 15.477 -6.066 1 98.31 116 LEU A CA 1
ATOM 901 C C . LEU A 1 116 ? -5.039 15.422 -4.547 1 98.31 116 LEU A C 1
ATOM 903 O O . LEU A 1 116 ? -5.578 14.461 -3.986 1 98.31 116 LEU A O 1
ATOM 907 N N . ASP A 1 117 ? -4.508 16.422 -3.891 1 97.12 117 ASP A N 1
ATOM 908 C CA . ASP A 1 117 ? -4.559 16.5 -2.434 1 97.12 117 ASP A CA 1
ATOM 909 C C . ASP A 1 117 ? -6 16.5 -1.932 1 97.12 117 ASP A C 1
ATOM 911 O O . ASP A 1 117 ? -6.34 15.781 -0.996 1 97.12 117 ASP A O 1
ATOM 915 N N . LYS A 1 118 ? -6.855 17.203 -2.572 1 95.19 118 LYS A N 1
ATOM 916 C CA . LYS A 1 118 ? -8.242 17.391 -2.152 1 95.19 118 LYS A CA 1
ATOM 917 C C . LYS A 1 118 ? -9.039 16.094 -2.316 1 95.19 118 LYS A C 1
ATOM 919 O O . LYS A 1 118 ? -10.008 15.852 -1.585 1 95.19 118 LYS A O 1
ATOM 924 N N . THR A 1 119 ? -8.586 15.242 -3.248 1 96.69 119 THR A N 1
ATOM 925 C CA . THR A 1 119 ? -9.461 14.133 -3.621 1 96.69 119 THR A CA 1
ATOM 926 C C . THR A 1 119 ? -8.836 12.797 -3.242 1 96.69 119 THR A C 1
ATOM 928 O O . THR A 1 119 ? -9.406 11.734 -3.506 1 96.69 119 THR A O 1
ATOM 931 N N . GLN A 1 120 ? -7.633 12.812 -2.639 1 96.94 120 GLN A N 1
ATOM 932 C CA . GLN A 1 120 ? -7.062 11.547 -2.201 1 96.94 120 GLN A CA 1
ATOM 933 C C . GLN A 1 120 ? -7.902 10.914 -1.093 1 96.94 120 GLN A C 1
ATOM 935 O O . GLN A 1 120 ? -8.68 11.609 -0.428 1 96.94 120 GLN A O 1
ATOM 940 N N . ALA A 1 121 ? -7.836 9.641 -0.996 1 96.69 121 ALA A N 1
ATOM 941 C CA . ALA A 1 121 ? -8.547 8.883 0.035 1 96.69 121 ALA A CA 1
ATOM 942 C C . ALA A 1 121 ? -7.562 8.188 0.97 1 96.69 121 ALA A C 1
ATOM 944 O O . ALA A 1 121 ? -6.387 8.023 0.636 1 96.69 121 ALA A O 1
ATOM 945 N N . TRP A 1 122 ? -8.008 7.887 2.131 1 97.19 122 TRP A N 1
ATOM 946 C CA . TRP A 1 122 ? -7.176 7.281 3.164 1 97.19 122 TRP A CA 1
ATOM 947 C C . TRP A 1 122 ? -7.828 6.016 3.719 1 97.19 122 TRP A C 1
ATOM 949 O O . TRP A 1 122 ? -9.055 5.926 3.789 1 97.19 122 TRP A O 1
ATOM 959 N N . LEU A 1 123 ? -7.016 5.078 4.141 1 97.5 123 LEU A N 1
ATOM 960 C CA . LEU A 1 123 ? -7.504 3.904 4.855 1 97.5 123 LEU A CA 1
ATOM 961 C C . LEU A 1 123 ? -7.551 4.164 6.359 1 97.5 123 LEU A C 1
ATOM 963 O O . LEU A 1 123 ? -8.453 3.678 7.047 1 97.5 123 LEU A O 1
ATOM 967 N N . TYR A 1 124 ? -6.531 4.91 6.848 1 95.38 124 TYR A N 1
ATOM 968 C CA . TYR A 1 124 ? -6.578 5.203 8.273 1 95.38 124 TYR A CA 1
ATOM 969 C C . TYR A 1 124 ? -7.797 6.059 8.617 1 95.38 124 TYR A C 1
ATOM 971 O O . TYR A 1 124 ? -8.383 6.688 7.734 1 95.38 124 TYR A O 1
ATOM 979 N N . ALA A 1 125 ? -8.148 6.066 9.828 1 89.38 125 ALA A N 1
ATOM 980 C CA . ALA A 1 125 ? -9.328 6.805 10.273 1 89.38 125 ALA A CA 1
ATOM 981 C C . ALA A 1 125 ? -9.055 8.305 10.289 1 89.38 125 ALA A C 1
ATOM 983 O O . ALA A 1 125 ? -8.188 8.781 11.023 1 89.38 125 ALA A O 1
ATOM 984 N N . GLN A 1 126 ? -9.602 9 9.398 1 85.88 126 GLN A N 1
ATOM 985 C CA . GLN A 1 126 ? -9.641 10.453 9.445 1 85.88 126 GLN A CA 1
ATOM 986 C C . GLN A 1 126 ? -10.969 10.953 10 1 85.88 126 GLN A C 1
ATOM 988 O O . GLN A 1 126 ? -11.883 11.289 9.234 1 85.88 126 GLN A O 1
ATOM 993 N N . GLY A 1 127 ? -11.156 11.023 11.281 1 78.75 127 GLY A N 1
ATOM 994 C CA . GLY A 1 127 ? -12.406 11.344 11.945 1 78.75 127 GLY A CA 1
ATOM 995 C C . GLY A 1 127 ? -13.25 10.125 12.266 1 78.75 127 GLY A C 1
ATOM 996 O O . GLY A 1 127 ? -13.781 10.008 13.375 1 78.75 127 GLY A O 1
ATOM 997 N N . ARG A 1 128 ? -13.32 9.258 11.227 1 84.62 128 ARG A N 1
ATOM 998 C CA . ARG A 1 128 ? -14.062 8.008 11.414 1 84.62 128 ARG A CA 1
ATOM 999 C C . ARG A 1 128 ? -13.344 6.844 10.742 1 84.62 128 ARG A C 1
ATOM 1001 O O . ARG A 1 128 ? -12.617 7.039 9.758 1 84.62 128 ARG A O 1
ATOM 1008 N N . PRO A 1 129 ? -13.578 5.66 11.25 1 94.81 129 PRO A N 1
ATOM 1009 C CA . PRO A 1 129 ? -13.023 4.504 10.539 1 94.81 129 PRO A CA 1
ATOM 1010 C C . PRO A 1 129 ? -13.594 4.355 9.133 1 94.81 129 PRO A C 1
ATOM 1012 O O . PRO A 1 129 ? -14.773 4.629 8.906 1 94.81 129 PRO A O 1
ATOM 1015 N N . ARG A 1 130 ? -12.797 3.92 8.258 1 97.69 130 ARG A N 1
ATOM 1016 C CA . ARG A 1 130 ? -13.258 3.68 6.891 1 97.69 130 ARG A CA 1
ATOM 1017 C C . ARG A 1 130 ? -14.047 2.377 6.801 1 97.69 130 ARG A C 1
ATOM 1019 O O . ARG A 1 130 ? -13.727 1.401 7.48 1 97.69 130 ARG A O 1
ATOM 1026 N N . GLU A 1 131 ? -15.086 2.41 5.992 1 98.5 131 GLU A N 1
ATOM 1027 C CA . GLU A 1 131 ? -15.891 1.226 5.695 1 98.5 131 GLU A CA 1
ATOM 1028 C C . GLU A 1 131 ? -15.312 0.46 4.504 1 98.5 131 GLU A C 1
ATOM 1030 O O . GLU A 1 131 ? -15.305 0.965 3.381 1 98.5 131 GLU A O 1
ATOM 1035 N N . VAL A 1 132 ? -14.859 -0.79 4.773 1 98.62 132 VAL A N 1
ATOM 1036 C CA . VAL A 1 132 ? -14.227 -1.596 3.734 1 98.62 132 VAL A CA 1
ATOM 1037 C C . VAL A 1 132 ? -14.984 -2.908 3.562 1 98.62 132 VAL A C 1
ATOM 1039 O O . VAL A 1 132 ? -15.281 -3.594 4.543 1 98.62 132 VAL A O 1
ATOM 1042 N N . ALA A 1 133 ? -15.344 -3.264 2.309 1 98.25 133 ALA A N 1
ATOM 1043 C CA . ALA A 1 133 ? -15.953 -4.559 1.997 1 98.25 133 ALA A CA 1
ATOM 1044 C C . ALA A 1 133 ? -14.969 -5.453 1.241 1 98.25 133 ALA A C 1
ATOM 1046 O O . ALA A 1 133 ? -14.336 -5.016 0.275 1 98.25 133 ALA A O 1
ATOM 1047 N N . ILE A 1 134 ? -14.781 -6.594 1.691 1 98.19 134 ILE A N 1
ATOM 1048 C CA . ILE A 1 134 ? -14.133 -7.656 0.926 1 98.19 134 ILE A CA 1
ATOM 1049 C C . ILE A 1 134 ? -15.188 -8.633 0.409 1 98.19 134 ILE A C 1
ATOM 1051 O O . ILE A 1 134 ? -15.828 -9.344 1.193 1 98.19 134 ILE A O 1
ATOM 1055 N N . VAL A 1 135 ? -15.344 -8.703 -0.95 1 96.75 135 VAL A N 1
ATOM 1056 C CA . VAL A 1 135 ? -16.391 -9.5 -1.581 1 96.75 135 VAL A CA 1
ATOM 1057 C C . VAL A 1 135 ? -15.789 -10.805 -2.117 1 96.75 135 VAL A C 1
ATOM 1059 O O . VAL A 1 135 ? -15.094 -10.797 -3.139 1 96.75 135 VAL A O 1
ATOM 1062 N N . GLY A 1 136 ? -16.016 -11.992 -1.575 1 86.62 136 GLY A N 1
ATOM 1063 C CA . GLY A 1 136 ? -15.391 -13.281 -1.861 1 86.62 136 GLY A CA 1
ATOM 1064 C C . GLY A 1 136 ? -14.336 -13.672 -0.847 1 86.62 136 GLY A C 1
ATOM 1065 O O . GLY A 1 136 ? -13.289 -14.211 -1.211 1 86.62 136 GLY A O 1
ATOM 1066 N N . ALA A 1 137 ? -14.594 -13.547 0.393 1 67.88 137 ALA A N 1
ATOM 1067 C CA . ALA A 1 137 ? -13.57 -13.617 1.433 1 67.88 137 ALA A CA 1
ATOM 1068 C C . ALA A 1 137 ? -13.141 -15.062 1.68 1 67.88 137 ALA A C 1
ATOM 1070 O O . ALA A 1 137 ? -13.453 -15.641 2.723 1 67.88 137 ALA A O 1
ATOM 1071 N N . GLY A 1 138 ? -12.484 -15.672 0.728 1 83.62 138 GLY A N 1
ATOM 1072 C CA . GLY A 1 138 ? -11.75 -16.906 0.938 1 83.62 138 GLY A CA 1
ATOM 1073 C C . GLY A 1 138 ? -10.336 -16.672 1.448 1 83.62 138 GLY A C 1
ATOM 1074 O O . GLY A 1 138 ? -10.117 -15.844 2.334 1 83.62 138 GLY A O 1
ATOM 1075 N N . GLY A 1 139 ? -9.367 -17.438 1.055 1 87 139 GLY A N 1
ATOM 1076 C CA . GLY A 1 139 ? -7.996 -17.328 1.52 1 87 139 GLY A CA 1
ATOM 1077 C C . GLY A 1 139 ? -7.402 -15.953 1.265 1 87 139 GLY A C 1
ATOM 1078 O O . GLY A 1 139 ? -6.746 -15.383 2.139 1 87 139 GLY A O 1
ATOM 1079 N N . ILE A 1 140 ? -7.684 -15.414 0.094 1 92.88 140 ILE A N 1
ATOM 1080 C CA . ILE A 1 140 ? -7.176 -14.094 -0.277 1 92.88 140 ILE A CA 1
ATOM 1081 C C . ILE A 1 140 ? -7.809 -13.031 0.614 1 92.88 140 ILE A C 1
ATOM 1083 O O . ILE A 1 140 ? -7.105 -12.172 1.158 1 92.88 140 ILE A O 1
ATOM 1087 N N . GLY A 1 141 ? -9.141 -13.102 0.771 1 94.81 141 GLY A N 1
ATOM 1088 C CA . GLY A 1 141 ? -9.867 -12.141 1.587 1 94.81 141 GLY A CA 1
ATOM 1089 C C . GLY A 1 141 ? -9.43 -12.141 3.039 1 94.81 141 GLY A C 1
ATOM 1090 O O . GLY A 1 141 ? -9.266 -11.078 3.646 1 94.81 141 GLY A O 1
ATOM 1091 N N . LYS A 1 142 ? -9.234 -13.297 3.537 1 94.06 142 LYS A N 1
ATOM 1092 C CA . LYS A 1 142 ? -8.797 -13.422 4.922 1 94.06 142 LYS A CA 1
ATOM 1093 C C . LYS A 1 142 ? -7.41 -12.812 5.117 1 94.06 142 LYS A C 1
ATOM 1095 O O . LYS A 1 142 ? -7.164 -12.125 6.113 1 94.06 142 LYS A O 1
ATOM 1100 N N . ARG A 1 143 ? -6.547 -13.109 4.184 1 96.12 143 ARG A N 1
ATOM 1101 C CA . ARG A 1 143 ? -5.207 -12.539 4.277 1 96.12 143 ARG A CA 1
ATOM 1102 C C . ARG A 1 143 ? -5.238 -11.023 4.145 1 96.12 143 ARG A C 1
ATOM 1104 O O . ARG A 1 143 ? -4.535 -10.312 4.867 1 96.12 143 ARG A O 1
ATOM 1111 N N . LEU A 1 144 ? -6.094 -10.508 3.26 1 98.12 144 LEU A N 1
ATOM 1112 C CA . LEU A 1 144 ? -6.234 -9.062 3.113 1 98.12 144 LEU A CA 1
ATOM 1113 C C . LEU A 1 144 ? -6.77 -8.438 4.395 1 98.12 144 LEU A C 1
ATOM 1115 O O . LEU A 1 144 ? -6.316 -7.363 4.801 1 98.12 144 LEU A O 1
ATOM 1119 N N . ALA A 1 145 ? -7.691 -9.117 5.039 1 97.56 145 ALA A N 1
ATOM 1120 C CA . ALA A 1 145 ? -8.227 -8.641 6.312 1 97.56 145 ALA A CA 1
ATOM 1121 C C . ALA A 1 145 ? -7.113 -8.469 7.344 1 97.56 145 ALA A C 1
ATOM 1123 O O . ALA A 1 145 ? -7.102 -7.492 8.094 1 97.56 145 ALA A O 1
ATOM 1124 N N . GLN A 1 146 ? -6.18 -9.352 7.34 1 97.56 146 GLN A N 1
ATOM 1125 C CA . GLN A 1 146 ? -5.047 -9.266 8.258 1 97.56 146 GLN A CA 1
ATOM 1126 C C . GLN A 1 146 ? -4.176 -8.055 7.934 1 97.56 146 GLN A C 1
ATOM 1128 O O . GLN A 1 146 ? -3.713 -7.352 8.836 1 97.56 146 GLN A O 1
ATOM 1133 N N . LEU A 1 147 ? -3.982 -7.82 6.68 1 98.44 147 LEU A N 1
ATOM 1134 C CA . LEU A 1 147 ? -3.156 -6.699 6.254 1 98.44 147 LEU A CA 1
ATOM 1135 C C . LEU A 1 147 ? -3.83 -5.371 6.59 1 98.44 147 LEU A C 1
ATOM 1137 O O . LEU A 1 147 ? -3.15 -4.363 6.809 1 98.44 147 LEU A O 1
ATOM 1141 N N . LEU A 1 148 ? -5.168 -5.375 6.695 1 98.38 148 LEU A N 1
ATOM 1142 C CA . LEU A 1 148 ? -5.93 -4.148 6.895 1 98.38 148 LEU A CA 1
ATOM 1143 C C . LEU A 1 148 ? -6.078 -3.838 8.383 1 98.38 148 LEU A C 1
ATOM 1145 O O . LEU A 1 148 ? -6.457 -2.725 8.75 1 98.38 148 LEU A O 1
ATOM 1149 N N . ARG A 1 149 ? -5.727 -4.734 9.242 1 97.12 149 ARG A N 1
ATOM 1150 C CA . ARG A 1 149 ? -5.996 -4.625 10.672 1 97.12 149 ARG A CA 1
ATOM 1151 C C . ARG A 1 149 ? -5.348 -3.373 11.258 1 97.12 149 ARG A C 1
ATOM 1153 O O . ARG A 1 149 ? -5.984 -2.627 12 1 97.12 149 ARG A O 1
ATOM 1160 N N . PRO A 1 150 ? -4.121 -3.049 10.898 1 97.5 150 PRO A N 1
ATOM 1161 C CA . PRO A 1 150 ? -3.479 -1.901 11.547 1 97.5 150 PRO A CA 1
ATOM 1162 C C . PRO A 1 150 ? -4.109 -0.569 11.148 1 97.5 150 PRO A C 1
ATOM 1164 O O . PRO A 1 150 ? -3.832 0.46 11.766 1 97.5 150 PRO A O 1
ATOM 1167 N N . PHE A 1 151 ? -4.945 -0.553 10.125 1 97.69 151 PHE A N 1
ATOM 1168 C CA . PHE A 1 151 ? -5.578 0.688 9.695 1 97.69 151 PHE A CA 1
ATOM 1169 C C . PHE A 1 151 ? -6.828 0.976 10.516 1 97.69 151 PHE A C 1
ATOM 1171 O O . PHE A 1 151 ? -7.379 2.076 10.453 1 97.69 151 PHE A O 1
ATOM 1178 N N . ASP A 1 152 ? -7.312 -0.016 11.227 1 94.69 152 ASP A N 1
ATOM 1179 C CA . ASP A 1 152 ? -8.477 0.116 12.094 1 94.69 152 ASP A CA 1
ATOM 1180 C C . ASP A 1 152 ? -9.727 0.469 11.281 1 94.69 152 ASP A C 1
ATOM 1182 O O . ASP A 1 152 ? -10.43 1.427 11.609 1 94.69 152 ASP A O 1
ATOM 1186 N N . VAL A 1 153 ? -9.938 -0.229 10.234 1 97.81 153 VAL A N 1
ATOM 1187 C CA . VAL A 1 153 ? -11.094 -0.03 9.367 1 97.81 153 VAL A CA 1
ATOM 1188 C C . VAL A 1 153 ? -12.266 -0.867 9.867 1 97.81 153 VAL A C 1
ATOM 1190 O O . VAL A 1 153 ? -12.086 -1.794 10.664 1 97.81 153 VAL A O 1
ATOM 1193 N N . ASN A 1 154 ? -13.5 -0.479 9.547 1 97.88 154 ASN A N 1
ATOM 1194 C CA . ASN A 1 154 ? -14.672 -1.344 9.672 1 97.88 154 ASN A CA 1
ATOM 1195 C C . ASN A 1 154 ? -14.789 -2.301 8.484 1 97.88 154 ASN A C 1
ATOM 1197 O O . ASN A 1 154 ? -15.117 -1.885 7.375 1 97.88 154 ASN A O 1
ATOM 1201 N N . LEU A 1 155 ? -14.547 -3.545 8.805 1 97.12 155 LEU A N 1
ATOM 1202 C CA . LEU A 1 155 ? -14.445 -4.527 7.727 1 97.12 155 LEU A CA 1
ATOM 1203 C C . LEU A 1 155 ? -15.727 -5.355 7.629 1 97.12 155 LEU A C 1
ATOM 1205 O O . LEU A 1 155 ? -16.219 -5.855 8.641 1 97.12 155 LEU A O 1
ATOM 1209 N N . THR A 1 156 ? -16.281 -5.453 6.441 1 96.81 156 THR A N 1
ATOM 1210 C CA . THR A 1 156 ? -17.359 -6.383 6.113 1 96.81 156 THR A CA 1
ATOM 1211 C C . THR A 1 156 ? -16.875 -7.457 5.148 1 96.81 156 THR A C 1
ATOM 1213 O O . THR A 1 156 ? -16.438 -7.152 4.039 1 96.81 156 THR A O 1
ATOM 1216 N N . GLU A 1 157 ? -16.891 -8.609 5.555 1 95.69 157 GLU A N 1
ATOM 1217 C CA . GLU A 1 157 ? -16.547 -9.75 4.707 1 95.69 157 GLU A CA 1
ATOM 1218 C C . GLU A 1 157 ? -17.781 -10.398 4.109 1 95.69 157 GLU A C 1
ATOM 1220 O O . GLU A 1 157 ? -18.656 -10.875 4.844 1 95.69 157 GLU A O 1
ATOM 1225 N N . VAL A 1 158 ? -17.875 -10.406 2.814 1 94.19 158 VAL A N 1
ATOM 1226 C CA . VAL A 1 158 ? -19.016 -10.969 2.094 1 94.19 158 VAL A CA 1
ATOM 1227 C C . VAL A 1 158 ? -18.672 -12.359 1.582 1 94.19 158 VAL A C 1
ATOM 1229 O O . VAL A 1 158 ? -17.734 -12.523 0.794 1 94.19 158 VAL A O 1
ATOM 1232 N N . THR A 1 159 ? -19.375 -13.297 2.035 1 89.62 159 THR A N 1
ATOM 1233 C CA . THR A 1 159 ? -19.125 -14.68 1.635 1 89.62 159 THR A CA 1
ATOM 1234 C C . THR A 1 159 ? -20.422 -15.367 1.224 1 89.62 159 THR A C 1
ATOM 1236 O O . THR A 1 159 ? -21.5 -14.789 1.358 1 89.62 159 THR A O 1
ATOM 1239 N N . ARG A 1 160 ? -20.297 -16.578 0.683 1 84.44 160 ARG A N 1
ATOM 1240 C CA . ARG A 1 160 ? -21.469 -17.312 0.222 1 84.44 160 ARG A CA 1
ATOM 1241 C C . ARG A 1 160 ? -22.312 -17.797 1.398 1 84.44 160 ARG A C 1
ATOM 1243 O O . ARG A 1 160 ? -23.531 -17.797 1.333 1 84.44 160 ARG A O 1
ATOM 1250 N N . THR A 1 161 ? -21.625 -18.203 2.477 1 79.56 161 THR A N 1
ATOM 1251 C CA . THR A 1 161 ? -22.328 -18.891 3.557 1 79.56 161 THR A CA 1
ATOM 1252 C C . THR A 1 161 ? -22.188 -18.125 4.867 1 79.56 161 THR A C 1
ATOM 1254 O O . THR A 1 161 ? -22.672 -18.562 5.91 1 79.56 161 THR A O 1
ATOM 1257 N N . GLY A 1 162 ? -21.531 -16.984 4.871 1 81 162 GLY A N 1
ATOM 1258 C CA . GLY A 1 162 ? -21.328 -16.219 6.094 1 81 162 GLY A CA 1
ATOM 1259 C C . GLY A 1 162 ? -22.484 -15.312 6.438 1 81 162 GLY A C 1
ATOM 1260 O O . GLY A 1 162 ? -23.562 -15.406 5.828 1 81 162 GLY A O 1
ATOM 1261 N N . PRO A 1 163 ? -22.312 -14.484 7.477 1 82.94 163 PRO A N 1
ATOM 1262 C CA . PRO A 1 163 ? -23.359 -13.578 7.961 1 82.94 163 PRO A CA 1
ATOM 1263 C C . PRO A 1 163 ? -23.781 -12.555 6.906 1 82.94 163 PRO A C 1
ATOM 1265 O O . PRO A 1 163 ? -24.938 -12.117 6.906 1 82.94 163 PRO A O 1
ATOM 1268 N N . VAL A 1 164 ? -22.922 -12.164 6.105 1 89.88 164 VAL A N 1
ATOM 1269 C CA . VAL A 1 164 ? -23.234 -11.227 5.031 1 89.88 164 VAL A CA 1
ATOM 1270 C C . VAL A 1 164 ? -22.984 -11.891 3.678 1 89.88 164 VAL A C 1
ATOM 1272 O O . VAL A 1 164 ? -21.859 -12.266 3.363 1 89.88 164 VAL A O 1
ATOM 1275 N N . THR A 1 165 ? -24.062 -11.953 2.922 1 90.69 165 THR A N 1
ATOM 1276 C CA . THR A 1 165 ? -23.953 -12.5 1.576 1 90.69 165 THR A CA 1
ATOM 1277 C C . THR A 1 165 ? -24.125 -11.406 0.527 1 90.69 165 THR A C 1
ATOM 1279 O O . THR A 1 165 ? -24.391 -10.258 0.863 1 90.69 165 THR A O 1
ATOM 1282 N N . LEU A 1 166 ? -23.906 -11.766 -0.71 1 89.5 166 LEU A N 1
ATOM 1283 C CA . LEU A 1 166 ? -23.969 -10.797 -1.803 1 89.5 166 LEU A CA 1
ATOM 1284 C C . LEU A 1 166 ? -25.312 -10.102 -1.838 1 89.5 166 LEU A C 1
ATOM 1286 O O . LEU A 1 166 ? -25.406 -8.938 -2.227 1 89.5 166 LEU A O 1
ATOM 1290 N N . LYS A 1 167 ? -26.344 -10.773 -1.379 1 88.19 167 LYS A N 1
ATOM 1291 C CA . LYS A 1 167 ? -27.703 -10.25 -1.434 1 88.19 167 LYS A CA 1
ATOM 1292 C C . LYS A 1 167 ? -27.953 -9.266 -0.294 1 88.19 167 LYS A C 1
ATOM 1294 O O . LYS A 1 167 ? -28.922 -8.484 -0.34 1 88.19 167 LYS A O 1
ATOM 1299 N N . ASP A 1 168 ? -27.078 -9.211 0.703 1 90.5 168 ASP A N 1
ATOM 1300 C CA . ASP A 1 168 ? -27.297 -8.445 1.93 1 90.5 168 ASP A CA 1
ATOM 1301 C C . ASP A 1 168 ? -26.516 -7.129 1.903 1 90.5 168 ASP A C 1
ATOM 1303 O O . ASP A 1 168 ? -26.719 -6.27 2.762 1 90.5 168 ASP A O 1
ATOM 1307 N N . VAL A 1 169 ? -25.766 -6.953 0.914 1 93.75 169 VAL A N 1
ATOM 1308 C CA . VAL A 1 169 ? -24.781 -5.871 0.975 1 93.75 169 VAL A CA 1
ATOM 1309 C C . VAL A 1 169 ? -25.469 -4.535 0.688 1 93.75 169 VAL A C 1
ATOM 1311 O O . VAL A 1 169 ? -26.203 -4.406 -0.297 1 93.75 169 VAL A O 1
ATOM 1314 N N . GLU A 1 170 ? -25.25 -3.598 1.585 1 96.25 170 GLU A N 1
ATOM 1315 C CA . GLU A 1 170 ? -25.609 -2.203 1.345 1 96.25 170 GLU A CA 1
ATOM 1316 C C . GLU A 1 170 ? -24.438 -1.433 0.733 1 96.25 170 GLU A C 1
ATOM 1318 O O . GLU A 1 170 ? -23.609 -0.882 1.454 1 96.25 170 GLU A O 1
ATOM 1323 N N . TRP A 1 171 ? -24.469 -1.306 -0.504 1 97.56 171 TRP A N 1
ATOM 1324 C CA . TRP A 1 171 ? -23.297 -0.908 -1.293 1 97.56 171 TRP A CA 1
ATOM 1325 C C . TRP A 1 171 ? -22.984 0.567 -1.082 1 97.56 171 TRP A C 1
ATOM 1327 O O . TRP A 1 171 ? -21.875 1.015 -1.379 1 97.56 171 TRP A O 1
ATOM 1337 N N . ASP A 1 172 ? -23.875 1.421 -0.581 1 97.5 172 ASP A N 1
ATOM 1338 C CA . ASP A 1 172 ? -23.719 2.865 -0.462 1 97.5 172 ASP A CA 1
ATOM 1339 C C . ASP A 1 172 ? -22.984 3.232 0.833 1 97.5 172 ASP A C 1
ATOM 1341 O O . ASP A 1 172 ? -22.812 4.414 1.14 1 97.5 172 ASP A O 1
ATOM 1345 N N . ARG A 1 173 ? -22.469 2.326 1.525 1 96.69 173 ARG A N 1
ATOM 1346 C CA . ARG A 1 173 ? -21.844 2.668 2.801 1 96.69 173 ARG A CA 1
ATOM 1347 C C . ARG A 1 173 ? -20.328 2.541 2.721 1 96.69 173 ARG A C 1
ATOM 1349 O O . ARG A 1 173 ? -19.609 3.059 3.578 1 96.69 173 ARG A O 1
ATOM 1356 N N . PHE A 1 174 ? -19.859 1.84 1.703 1 98.5 174 PHE A N 1
ATOM 1357 C CA . PHE A 1 174 ? -18.453 1.458 1.713 1 98.5 174 PHE A CA 1
ATOM 1358 C C . PHE A 1 174 ? -17.594 2.537 1.063 1 98.5 174 PHE A C 1
ATOM 1360 O O . PHE A 1 174 ? -17.984 3.115 0.045 1 98.5 174 PHE A O 1
ATOM 1367 N N . ASP A 1 175 ? -16.438 2.828 1.701 1 98.62 175 ASP A N 1
ATOM 1368 C CA . ASP A 1 175 ? -15.406 3.691 1.128 1 98.62 175 ASP A CA 1
ATOM 1369 C C . ASP A 1 175 ? -14.5 2.912 0.18 1 98.62 175 ASP A C 1
ATOM 1371 O O . ASP A 1 175 ? -13.969 3.473 -0.784 1 98.62 175 ASP A O 1
ATOM 1375 N N . PHE A 1 176 ? -14.297 1.646 0.497 1 98.88 176 PHE A N 1
ATOM 1376 C CA . PHE A 1 176 ? -13.508 0.724 -0.313 1 98.88 176 PHE A CA 1
ATOM 1377 C C . PHE A 1 176 ? -14.258 -0.583 -0.529 1 98.88 176 PHE A C 1
ATOM 1379 O O . PHE A 1 176 ? -14.867 -1.115 0.4 1 98.88 176 PHE A O 1
ATOM 1386 N N . VAL A 1 177 ? -14.242 -1.082 -1.795 1 98.81 177 VAL A N 1
ATOM 1387 C CA . VAL A 1 177 ? -14.797 -2.383 -2.154 1 98.81 177 VAL A CA 1
ATOM 1388 C C . VAL A 1 177 ? -13.742 -3.211 -2.881 1 98.81 177 VAL A C 1
ATOM 1390 O O . VAL A 1 177 ? -13.242 -2.807 -3.934 1 98.81 177 VAL A O 1
ATOM 1393 N N . VAL A 1 178 ? -13.391 -4.348 -2.316 1 98.81 178 VAL A N 1
ATOM 1394 C CA . VAL A 1 178 ? -12.391 -5.223 -2.922 1 98.81 178 VAL A CA 1
ATOM 1395 C C . VAL A 1 178 ? -13.031 -6.551 -3.312 1 98.81 178 VAL A C 1
ATOM 1397 O O . VAL A 1 178 ? -13.562 -7.266 -2.457 1 98.81 178 VAL A O 1
ATOM 1400 N N . SER A 1 179 ? -12.953 -6.859 -4.555 1 97.94 179 SER A N 1
ATOM 1401 C CA . SER A 1 179 ? -13.508 -8.117 -5.055 1 97.94 179 SER A CA 1
ATOM 1402 C C . SER A 1 179 ? -12.43 -9.188 -5.172 1 97.94 179 SER A C 1
ATOM 1404 O O . SER A 1 179 ? -11.367 -8.953 -5.758 1 97.94 179 SER A O 1
ATOM 1406 N N . THR A 1 180 ? -12.656 -10.266 -4.637 1 95.69 180 THR A N 1
ATOM 1407 C CA . THR A 1 180 ? -11.844 -11.469 -4.793 1 95.69 180 THR A CA 1
ATOM 1408 C C . THR A 1 180 ? -12.688 -12.625 -5.332 1 95.69 180 THR A C 1
ATOM 1410 O O . THR A 1 180 ? -12.359 -13.797 -5.113 1 95.69 180 THR A O 1
ATOM 1413 N N . LEU A 1 181 ? -13.758 -12.344 -6.047 1 91.75 181 LEU A N 1
ATOM 1414 C CA . LEU A 1 181 ? -14.758 -13.32 -6.465 1 91.75 181 LEU A CA 1
ATOM 1415 C C . LEU A 1 181 ? -14.211 -14.219 -7.562 1 91.75 181 LEU A C 1
ATOM 1417 O O . LEU A 1 181 ? -13.539 -13.75 -8.484 1 91.75 181 LEU A O 1
ATOM 1421 N N . PRO A 1 182 ? -14.539 -15.484 -7.434 1 84.81 182 PRO A N 1
ATOM 1422 C CA . PRO A 1 182 ? -14.336 -16.344 -8.602 1 84.81 182 PRO A CA 1
ATOM 1423 C C . PRO A 1 182 ? -15.344 -16.078 -9.719 1 84.81 182 PRO A C 1
ATOM 1425 O O . PRO A 1 182 ? -16.375 -15.43 -9.477 1 84.81 182 PRO A O 1
ATOM 1428 N N . LEU A 1 183 ? -15.008 -16.453 -10.898 1 85.62 183 LEU A N 1
ATOM 1429 C CA . LEU A 1 183 ? -15.938 -16.328 -12.008 1 85.62 183 LEU A CA 1
ATOM 1430 C C . LEU A 1 183 ? -16.844 -17.547 -12.109 1 85.62 183 LEU A C 1
ATOM 1432 O O . LEU A 1 183 ? -16.375 -18.672 -12.328 1 85.62 183 LEU A O 1
ATOM 1436 N N . THR A 1 184 ? -18.062 -17.422 -11.797 1 83.62 184 THR A N 1
ATOM 1437 C CA . THR A 1 184 ? -19.125 -18.422 -11.93 1 83.62 184 THR A CA 1
ATOM 1438 C C . THR A 1 184 ? -20.312 -17.844 -12.688 1 83.62 184 THR A C 1
ATOM 1440 O O . THR A 1 184 ? -20.297 -16.672 -13.078 1 83.62 184 THR A O 1
ATOM 1443 N N . SER A 1 185 ? -21.281 -18.719 -12.945 1 88 185 SER A N 1
ATOM 1444 C CA . SER A 1 185 ? -22.5 -18.203 -13.586 1 88 185 SER A CA 1
ATOM 1445 C C . SER A 1 185 ? -23.172 -17.156 -12.727 1 88 185 SER A C 1
ATOM 1447 O O . SER A 1 185 ? -23.781 -16.219 -13.25 1 88 185 SER A O 1
ATOM 1449 N N . GLU A 1 186 ? -22.984 -17.203 -11.43 1 87.62 186 GLU A N 1
ATOM 1450 C CA . GLU A 1 186 ? -23.625 -16.281 -10.492 1 87.62 186 GLU A CA 1
ATOM 1451 C C . GLU A 1 186 ? -22.844 -14.977 -10.375 1 87.62 186 GLU A C 1
ATOM 1453 O O . GLU A 1 186 ? -23.406 -13.93 -10.039 1 87.62 186 GLU A O 1
ATOM 1458 N N . THR A 1 187 ? -21.547 -14.977 -10.664 1 92.56 187 THR A N 1
ATOM 1459 C CA . THR A 1 187 ? -20.719 -13.797 -10.398 1 92.56 187 THR A CA 1
ATOM 1460 C C . THR A 1 187 ? -20.312 -13.117 -11.703 1 92.56 187 THR A C 1
ATOM 1462 O O . THR A 1 187 ? -19.766 -12.016 -11.688 1 92.56 187 THR A O 1
ATOM 1465 N N . ALA A 1 188 ? -20.656 -13.781 -12.82 1 94.75 188 ALA A N 1
ATOM 1466 C CA . ALA A 1 188 ? -20.328 -13.188 -14.109 1 94.75 188 ALA A CA 1
ATOM 1467 C C . ALA A 1 188 ? -21.016 -11.836 -14.289 1 94.75 188 ALA A C 1
ATOM 1469 O O . ALA A 1 188 ? -22.234 -11.742 -14.148 1 94.75 188 ALA A O 1
ATOM 1470 N N . GLY A 1 189 ? -20.219 -10.844 -14.484 1 97.44 189 GLY A N 1
ATOM 1471 C CA . GLY A 1 189 ? -20.75 -9.508 -14.703 1 97.44 189 GLY A CA 1
ATOM 1472 C C . GLY A 1 189 ? -21.453 -8.945 -13.484 1 97.44 189 GLY A C 1
ATOM 1473 O O . GLY A 1 189 ? -22.344 -8.094 -13.609 1 97.44 189 GLY A O 1
ATOM 1474 N N . PHE A 1 190 ? -21.109 -9.414 -12.344 1 96.12 190 PHE A N 1
ATOM 1475 C CA . PHE A 1 190 ? -21.766 -9 -11.109 1 96.12 190 PHE A CA 1
ATOM 1476 C C . PHE A 1 190 ? -21.625 -7.504 -10.891 1 96.12 190 PHE A C 1
ATOM 1478 O O . PHE A 1 190 ? -22.594 -6.816 -10.555 1 96.12 190 PHE A O 1
ATOM 1485 N N . PHE A 1 191 ? -20.422 -6.977 -11.055 1 98.31 191 PHE A N 1
ATOM 1486 C CA . PHE A 1 191 ? -20.188 -5.539 -10.961 1 98.31 191 PHE A CA 1
ATOM 1487 C C . PHE A 1 191 ? -20.516 -4.855 -12.281 1 98.31 191 PHE A C 1
ATOM 1489 O O . PHE A 1 191 ? -19.719 -4.91 -13.227 1 98.31 191 PHE A O 1
ATOM 1496 N N . ASN A 1 192 ? -21.609 -4.305 -12.344 1 98.5 192 ASN A N 1
ATOM 1497 C CA . ASN A 1 192 ? -22.141 -3.686 -13.547 1 98.5 192 ASN A CA 1
ATOM 1498 C C . ASN A 1 192 ? -22.625 -2.26 -13.281 1 98.5 192 ASN A C 1
ATOM 1500 O O . ASN A 1 192 ? -22.391 -1.716 -12.203 1 98.5 192 ASN A O 1
ATOM 1504 N N . VAL A 1 193 ? -23.234 -1.704 -14.211 1 98.25 193 VAL A N 1
ATOM 1505 C CA . VAL A 1 193 ? -23.625 -0.301 -14.172 1 98.25 193 VAL A CA 1
ATOM 1506 C C . VAL A 1 193 ? -24.531 -0.053 -12.961 1 98.25 193 VAL A C 1
ATOM 1508 O O . VAL A 1 193 ? -24.406 0.97 -12.281 1 98.25 193 VAL A O 1
ATOM 1511 N N . GLU A 1 194 ? -25.453 -0.95 -12.633 1 97.81 194 GLU A N 1
ATOM 1512 C CA . GLU A 1 194 ? -26.375 -0.79 -11.516 1 97.81 194 GLU A CA 1
ATOM 1513 C C . GLU A 1 194 ? -25.641 -0.809 -10.18 1 97.81 194 GLU A C 1
ATOM 1515 O O . GLU A 1 194 ? -25.922 0.007 -9.297 1 97.81 194 GLU A O 1
ATOM 1520 N N . LEU A 1 195 ? -24.734 -1.758 -10.039 1 97.88 195 LEU A N 1
ATOM 1521 C CA . LEU A 1 195 ? -24 -1.866 -8.781 1 97.88 195 LEU A CA 1
ATOM 1522 C C . LEU A 1 195 ? -23.078 -0.667 -8.586 1 97.88 195 LEU A C 1
ATOM 1524 O O . LEU A 1 195 ? -22.953 -0.155 -7.469 1 97.88 195 LEU A O 1
ATOM 1528 N N . PHE A 1 196 ? -22.391 -0.207 -9.625 1 98.44 196 PHE A N 1
ATOM 1529 C CA . PHE A 1 196 ? -21.531 0.966 -9.516 1 98.44 196 PHE A CA 1
ATOM 1530 C C . PHE A 1 196 ? -22.344 2.197 -9.133 1 98.44 196 PHE A C 1
ATOM 1532 O O . PHE A 1 196 ? -21.875 3.039 -8.359 1 98.44 196 PHE A O 1
ATOM 1539 N N . ALA A 1 197 ? -23.562 2.273 -9.609 1 97.81 197 ALA A N 1
ATOM 1540 C CA . ALA A 1 197 ? -24.438 3.393 -9.273 1 97.81 197 ALA A CA 1
ATOM 1541 C C . ALA A 1 197 ? -24.859 3.338 -7.812 1 97.81 197 ALA A C 1
ATOM 1543 O O . ALA A 1 197 ? -25.188 4.367 -7.215 1 97.81 197 ALA A O 1
ATOM 1544 N N . ALA A 1 198 ? -24.922 2.168 -7.254 1 97.88 198 ALA A N 1
ATOM 1545 C CA . ALA A 1 198 ? -25.344 1.976 -5.871 1 97.88 198 ALA A CA 1
ATOM 1546 C C . ALA A 1 198 ? -24.219 2.295 -4.895 1 97.88 198 ALA A C 1
ATOM 1548 O O . ALA A 1 198 ? -24.469 2.488 -3.699 1 97.88 198 ALA A O 1
ATOM 1549 N N . MET A 1 199 ? -22.984 2.383 -5.352 1 98.31 199 MET A N 1
ATOM 1550 C CA . MET A 1 199 ? -21.844 2.691 -4.496 1 98.31 199 MET A CA 1
ATOM 1551 C C . MET A 1 199 ? -21.719 4.195 -4.277 1 98.31 199 MET A C 1
ATOM 1553 O O . MET A 1 199 ? -22.359 4.984 -4.977 1 98.31 199 MET A O 1
ATOM 1557 N N . LYS A 1 200 ? -20.906 4.574 -3.256 1 98 200 LYS A N 1
ATOM 1558 C CA . LYS A 1 200 ? -20.547 5.984 -3.121 1 98 200 LYS A CA 1
ATOM 1559 C C . LYS A 1 200 ? -19.766 6.469 -4.332 1 98 200 LYS A C 1
ATOM 1561 O O . LYS A 1 200 ? -18.906 5.746 -4.852 1 98 200 LYS A O 1
ATOM 1566 N N . ASP A 1 201 ? -19.969 7.641 -4.754 1 98 201 ASP A N 1
ATOM 1567 C CA . ASP A 1 201 ? -19.156 8.203 -5.836 1 98 201 ASP A CA 1
ATOM 1568 C C . ASP A 1 201 ? -17.703 8.367 -5.406 1 98 201 ASP A C 1
ATOM 1570 O O . ASP A 1 201 ? -16.812 8.445 -6.254 1 98 201 ASP A O 1
ATOM 1574 N N . SER A 1 202 ? -17.469 8.344 -4.082 1 97.75 202 SER A N 1
ATOM 1575 C CA . SER A 1 202 ? -16.125 8.492 -3.531 1 97.75 202 SER A CA 1
ATOM 1576 C C . SER A 1 202 ? -15.445 7.137 -3.338 1 97.75 202 SER A C 1
ATOM 1578 O O . SER A 1 202 ? -14.297 7.062 -2.902 1 97.75 202 SER A O 1
ATOM 1580 N N . ALA A 1 203 ? -16.125 6.031 -3.705 1 98.62 203 ALA A N 1
ATOM 1581 C CA . ALA A 1 203 ? -15.625 4.691 -3.404 1 98.62 203 ALA A CA 1
ATOM 1582 C C . ALA A 1 203 ? -14.453 4.336 -4.309 1 98.62 203 ALA A C 1
ATOM 1584 O O . ALA A 1 203 ? -14.406 4.738 -5.473 1 98.62 203 ALA A O 1
ATOM 1585 N N . VAL A 1 204 ? -13.516 3.633 -3.762 1 98.88 204 VAL A N 1
ATOM 1586 C CA . VAL A 1 204 ? -12.438 2.986 -4.504 1 98.88 204 VAL A CA 1
ATOM 1587 C C . VAL A 1 204 ? -12.75 1.503 -4.684 1 98.88 204 VAL A C 1
ATOM 1589 O O . VAL A 1 204 ? -13.016 0.795 -3.709 1 98.88 204 VAL A O 1
ATOM 1592 N N . PHE A 1 205 ? -12.773 1.053 -5.945 1 98.94 205 PHE A N 1
ATOM 1593 C CA . PHE A 1 205 ? -13.078 -0.333 -6.281 1 98.94 205 PHE A CA 1
ATOM 1594 C C . PHE A 1 205 ? -11.82 -1.079 -6.707 1 98.94 205 PHE A C 1
ATOM 1596 O O . PHE A 1 205 ? -11.055 -0.59 -7.539 1 98.94 205 PHE A O 1
ATOM 1603 N N . VAL A 1 206 ? -11.57 -2.232 -6.109 1 98.94 206 VAL A N 1
ATOM 1604 C CA . VAL A 1 206 ? -10.406 -3.049 -6.441 1 98.94 206 VAL A CA 1
ATOM 1605 C C . VAL A 1 206 ? -10.859 -4.453 -6.836 1 98.94 206 VAL A C 1
ATOM 1607 O O . VAL A 1 206 ? -11.703 -5.051 -6.164 1 98.94 206 VAL A O 1
ATOM 1610 N N . ASN A 1 207 ? -10.312 -4.973 -7.938 1 98.56 207 ASN A N 1
ATOM 1611 C CA . ASN A 1 207 ? -10.602 -6.34 -8.359 1 98.56 207 ASN A CA 1
ATOM 1612 C C . ASN A 1 207 ? -9.336 -7.172 -8.492 1 98.56 207 ASN A C 1
ATOM 1614 O O . ASN A 1 207 ? -8.5 -6.906 -9.359 1 98.56 207 ASN A O 1
ATOM 1618 N N . VAL A 1 208 ? -9.211 -8.133 -7.656 1 97.62 208 VAL A N 1
ATOM 1619 C CA . VAL A 1 208 ? -8.086 -9.062 -7.719 1 97.62 208 VAL A CA 1
ATOM 1620 C C . VAL A 1 208 ? -8.594 -10.492 -7.867 1 97.62 208 VAL A C 1
ATOM 1622 O O . VAL A 1 208 ? -7.855 -11.453 -7.637 1 97.62 208 VAL A O 1
ATOM 1625 N N . GLY A 1 209 ? -9.883 -10.633 -8.109 1 93.5 209 GLY A N 1
ATOM 1626 C CA . GLY A 1 209 ? -10.484 -11.922 -8.406 1 93.5 209 GLY A CA 1
ATOM 1627 C C . GLY A 1 209 ? -10.352 -12.32 -9.867 1 93.5 209 GLY A C 1
ATOM 1628 O O . GLY A 1 209 ? -9.258 -12.664 -10.32 1 93.5 209 GLY A O 1
ATOM 1629 N N . ARG A 1 210 ? -11.531 -12.172 -10.555 1 91.75 210 ARG A N 1
ATOM 1630 C CA . ARG A 1 210 ? -11.547 -12.484 -11.984 1 91.75 210 ARG A CA 1
ATOM 1631 C C . ARG A 1 210 ? -12.109 -11.312 -12.781 1 91.75 210 ARG A C 1
ATOM 1633 O O . ARG A 1 210 ? -13.07 -10.664 -12.359 1 91.75 210 ARG A O 1
ATOM 1640 N N . GLY A 1 211 ? -11.469 -11.016 -13.938 1 95.44 211 GLY A N 1
ATOM 1641 C CA . GLY A 1 211 ? -11.891 -9.891 -14.758 1 95.44 211 GLY A CA 1
ATOM 1642 C C . GLY A 1 211 ? -13.344 -9.977 -15.188 1 95.44 211 GLY A C 1
ATOM 1643 O O . GLY A 1 211 ? -14.047 -8.969 -15.219 1 95.44 211 GLY A O 1
ATOM 1644 N N . GLY A 1 212 ? -13.805 -11.211 -15.391 1 95 212 GLY A N 1
ATOM 1645 C CA . GLY A 1 212 ? -15.133 -11.438 -15.922 1 95 212 GLY A CA 1
ATOM 1646 C C . GLY A 1 212 ? -16.234 -11.156 -14.914 1 95 212 GLY A C 1
ATOM 1647 O O . GLY A 1 212 ? -17.406 -11.094 -15.273 1 95 212 GLY A O 1
ATOM 1648 N N . THR A 1 213 ? -15.914 -10.914 -13.641 1 96.44 213 THR A N 1
ATOM 1649 C CA . THR A 1 213 ? -16.906 -10.547 -12.641 1 96.44 213 THR A CA 1
ATOM 1650 C C . THR A 1 213 ? -17.312 -9.086 -12.797 1 96.44 213 THR A C 1
ATOM 1652 O O . THR A 1 213 ? -18.312 -8.656 -12.211 1 96.44 213 THR A O 1
ATOM 1655 N N . VAL A 1 214 ? -16.594 -8.328 -13.609 1 98.56 214 VAL A N 1
ATOM 1656 C CA . VAL A 1 214 ? -16.828 -6.91 -13.844 1 98.56 214 VAL A CA 1
ATOM 1657 C C . VAL A 1 214 ? -17.219 -6.68 -15.305 1 98.56 214 VAL A C 1
ATOM 1659 O O . VAL A 1 214 ? -16.578 -7.211 -16.219 1 98.56 214 VAL A O 1
ATOM 1662 N N . VAL A 1 215 ? -18.25 -5.988 -15.523 1 98.81 215 VAL A N 1
ATOM 1663 C CA . VAL A 1 215 ? -18.5 -5.473 -16.859 1 98.81 215 VAL A CA 1
ATOM 1664 C C . VAL A 1 215 ? -17.578 -4.297 -17.156 1 98.81 215 VAL A C 1
ATOM 1666 O O . VAL A 1 215 ? -17.828 -3.176 -16.703 1 98.81 215 VAL A O 1
ATOM 1669 N N . THR A 1 216 ? -16.578 -4.562 -17.953 1 98.69 216 THR A N 1
ATOM 1670 C CA . THR A 1 216 ? -15.461 -3.643 -18.109 1 98.69 216 THR A CA 1
ATOM 1671 C C . THR A 1 216 ? -15.945 -2.303 -18.672 1 98.69 216 THR A C 1
ATOM 1673 O O . THR A 1 216 ? -15.531 -1.244 -18.188 1 98.69 216 THR A O 1
ATOM 1676 N N . ASP A 1 217 ? -16.812 -2.359 -19.625 1 98.69 217 ASP A N 1
ATOM 1677 C CA . ASP A 1 217 ? -17.312 -1.121 -20.219 1 98.69 217 ASP A CA 1
ATOM 1678 C C . ASP A 1 217 ? -18.047 -0.276 -19.188 1 98.69 217 ASP A C 1
ATOM 1680 O O . ASP A 1 217 ? -17.969 0.954 -19.203 1 98.69 217 ASP A O 1
ATOM 1684 N N . ASP A 1 218 ? -18.781 -0.887 -18.312 1 98.88 218 ASP A N 1
ATOM 1685 C CA . ASP A 1 218 ? -19.469 -0.175 -17.25 1 98.88 218 ASP A CA 1
ATOM 1686 C C . ASP A 1 218 ? -18.484 0.451 -16.266 1 98.88 218 ASP A C 1
ATOM 1688 O O . ASP A 1 218 ? -18.703 1.559 -15.773 1 98.88 218 ASP A O 1
ATOM 1692 N N . LEU A 1 219 ? -17.453 -0.258 -15.984 1 98.88 219 LEU A N 1
ATOM 1693 C CA . LEU A 1 219 ? -16.422 0.278 -15.102 1 98.88 219 LEU A CA 1
ATOM 1694 C C . LEU A 1 219 ? -15.766 1.51 -15.719 1 98.88 219 LEU A C 1
ATOM 1696 O O . LEU A 1 219 ? -15.555 2.516 -15.039 1 98.88 219 LEU A O 1
ATOM 1700 N N . VAL A 1 220 ? -15.43 1.407 -17 1 98.88 220 VAL A N 1
ATOM 1701 C CA . VAL A 1 220 ? -14.852 2.543 -17.703 1 98.88 220 VAL A CA 1
ATOM 1702 C C . VAL A 1 220 ? -15.766 3.756 -17.578 1 98.88 220 VAL A C 1
ATOM 1704 O O . VAL A 1 220 ? -15.312 4.848 -17.219 1 98.88 220 VAL A O 1
ATOM 1707 N N . ALA A 1 221 ? -17.016 3.553 -17.812 1 98.81 221 ALA A N 1
ATOM 1708 C CA . ALA A 1 221 ? -18 4.641 -17.734 1 98.81 221 ALA A CA 1
ATOM 1709 C C . ALA A 1 221 ? -18.078 5.195 -16.328 1 98.81 221 ALA A C 1
ATOM 1711 O O . ALA A 1 221 ? -18.109 6.414 -16.125 1 98.81 221 ALA A O 1
ATOM 1712 N N . ALA A 1 222 ? -18.156 4.348 -15.328 1 98.81 222 ALA A N 1
ATOM 1713 C CA . ALA A 1 222 ? -18.281 4.758 -13.938 1 98.81 222 ALA A CA 1
ATOM 1714 C C . ALA A 1 222 ? -17.094 5.621 -13.516 1 98.81 222 ALA A C 1
ATOM 1716 O O . ALA A 1 222 ? -17.266 6.617 -12.805 1 98.81 222 ALA A O 1
ATOM 1717 N N . LEU A 1 223 ? -15.922 5.27 -13.961 1 98.81 223 LEU A N 1
ATOM 1718 C CA . LEU A 1 223 ? -14.703 6.004 -13.625 1 98.81 223 LEU A CA 1
ATOM 1719 C C . LEU A 1 223 ? -14.641 7.328 -14.375 1 98.81 223 LEU A C 1
ATOM 1721 O O . LEU A 1 223 ? -14.305 8.367 -13.797 1 98.81 223 LEU A O 1
ATOM 1725 N N . ARG A 1 224 ? -14.953 7.25 -15.617 1 98.38 224 ARG A N 1
ATOM 1726 C CA . ARG A 1 224 ? -14.906 8.43 -16.469 1 98.38 224 ARG A CA 1
ATOM 1727 C C . ARG A 1 224 ? -15.914 9.477 -16 1 98.38 224 ARG A C 1
ATOM 1729 O O . ARG A 1 224 ? -15.617 10.672 -16 1 98.38 224 ARG A O 1
ATOM 1736 N N . ASP A 1 225 ? -17.078 9.016 -15.516 1 97.75 225 ASP A N 1
ATOM 1737 C CA . ASP A 1 225 ? -18.188 9.914 -15.219 1 97.75 225 ASP A CA 1
ATOM 1738 C C . ASP A 1 225 ? -18.219 10.273 -13.734 1 97.75 225 ASP A C 1
ATOM 1740 O O . ASP A 1 225 ? -19.109 11.016 -13.289 1 97.75 225 ASP A O 1
ATOM 1744 N N . GLY A 1 226 ? -17.406 9.734 -12.992 1 97.06 226 GLY A N 1
ATOM 1745 C CA . GLY A 1 226 ? -17.266 10.125 -11.594 1 97.06 226 GLY A CA 1
ATOM 1746 C C . GLY A 1 226 ? -18.234 9.398 -10.68 1 97.06 226 GLY A C 1
ATOM 1747 O O . GLY A 1 226 ? -18.531 9.883 -9.586 1 97.06 226 GLY A O 1
ATOM 1748 N N . GLN A 1 227 ? -18.734 8.305 -11.141 1 97.31 227 GLN A N 1
ATOM 1749 C CA . GLN A 1 227 ? -19.594 7.469 -10.297 1 97.31 227 GLN A CA 1
ATOM 1750 C C . GLN A 1 227 ? -18.75 6.637 -9.328 1 97.31 227 GLN A C 1
ATOM 1752 O O . GLN A 1 227 ? -19.266 6.152 -8.32 1 97.31 227 GLN A O 1
ATOM 1757 N N . LEU A 1 228 ? -17.5 6.414 -9.656 1 98.06 228 LEU A N 1
ATOM 1758 C CA . LEU A 1 228 ? -16.453 5.836 -8.82 1 98.06 228 LEU A CA 1
ATOM 1759 C C . LEU A 1 228 ? -15.234 6.75 -8.766 1 98.06 228 LEU A C 1
ATOM 1761 O O . LEU A 1 228 ? -14.852 7.332 -9.781 1 98.06 228 LEU A O 1
ATOM 1765 N N . ALA A 1 229 ? -14.695 6.867 -7.605 1 98.56 229 ALA A N 1
ATOM 1766 C CA . ALA A 1 229 ? -13.547 7.758 -7.469 1 98.56 229 ALA A CA 1
ATOM 1767 C C . A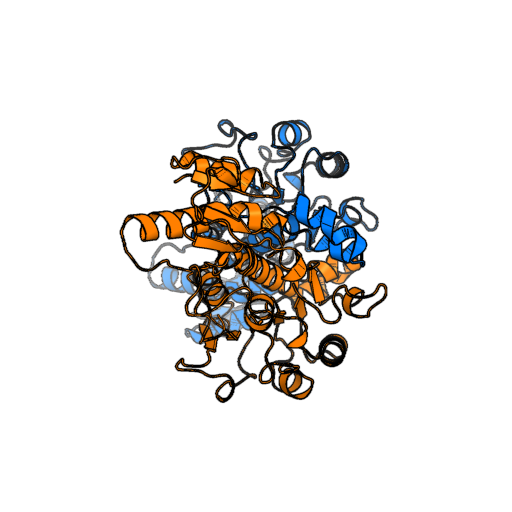LA A 1 229 ? -12.312 7.164 -8.148 1 98.56 229 ALA A C 1
ATOM 1769 O O . ALA A 1 229 ? -11.555 7.879 -8.805 1 98.56 229 ALA A O 1
ATOM 1770 N N . ALA A 1 230 ? -12.133 5.867 -7.965 1 98.88 230 ALA A N 1
ATOM 1771 C CA . ALA A 1 230 ? -10.945 5.211 -8.508 1 98.88 230 ALA A CA 1
ATOM 1772 C C . ALA A 1 230 ? -11.109 3.695 -8.531 1 98.88 230 ALA A C 1
ATOM 1774 O O . ALA A 1 230 ? -12.055 3.162 -7.938 1 98.88 230 ALA A O 1
ATOM 1775 N N . ALA A 1 231 ? -10.195 3.041 -9.242 1 98.94 231 ALA A N 1
ATOM 1776 C CA . ALA A 1 231 ? -10.172 1.581 -9.266 1 98.94 231 ALA A CA 1
ATOM 1777 C C . ALA A 1 231 ? -8.742 1.055 -9.297 1 98.94 231 ALA A C 1
ATOM 1779 O O . ALA A 1 231 ? -7.832 1.732 -9.789 1 98.94 231 ALA A O 1
ATOM 1780 N N . GLY A 1 232 ? -8.5 -0.048 -8.727 1 98.94 232 GLY A N 1
ATOM 1781 C CA . GLY A 1 232 ? -7.316 -0.879 -8.844 1 98.94 232 GLY A CA 1
ATOM 1782 C C . GLY A 1 232 ? -7.605 -2.258 -9.414 1 98.94 232 GLY A C 1
ATOM 1783 O O . GLY A 1 232 ? -8.438 -2.992 -8.875 1 98.94 232 GLY A O 1
ATOM 1784 N N . LEU A 1 233 ? -6.906 -2.641 -10.492 1 98.88 233 LEU A N 1
ATOM 1785 C CA . LEU A 1 233 ? -7.242 -3.889 -11.164 1 98.88 233 LEU A CA 1
ATOM 1786 C C . LEU A 1 233 ? -6 -4.758 -11.359 1 98.88 233 LEU A C 1
ATOM 1788 O O . LEU A 1 233 ? -5.039 -4.336 -12 1 98.88 233 LEU A O 1
ATOM 1792 N N . GLU A 1 234 ? -6.062 -5.902 -10.797 1 98.06 234 GLU A N 1
ATOM 1793 C CA . GLU A 1 234 ? -5.078 -6.945 -11.062 1 98.06 234 GLU A CA 1
ATOM 1794 C C . GLU A 1 234 ? -5.5 -7.82 -12.242 1 98.06 234 GLU A C 1
ATOM 1796 O O . GLU A 1 234 ? -4.664 -8.453 -12.891 1 98.06 234 GLU A O 1
ATOM 1801 N N . VAL A 1 235 ? -6.789 -7.891 -12.508 1 96.25 235 VAL A N 1
ATOM 1802 C CA . VAL A 1 235 ? -7.406 -8.711 -13.547 1 96.25 235 VAL A CA 1
ATOM 1803 C C . VAL A 1 235 ? -8.375 -7.855 -14.367 1 96.25 235 VAL A C 1
ATOM 1805 O O . VAL A 1 235 ? -8.953 -6.895 -13.859 1 96.25 235 VAL A O 1
ATOM 1808 N N . VAL A 1 236 ? -8.461 -8.188 -15.609 1 97.88 236 VAL A N 1
ATOM 1809 C CA . VAL A 1 236 ? -9.312 -7.434 -16.531 1 97.88 236 VAL A CA 1
ATOM 1810 C C . VAL A 1 236 ? -10.008 -8.398 -17.484 1 97.88 236 VAL A C 1
ATOM 1812 O O . VAL A 1 236 ? -9.719 -9.594 -17.5 1 97.88 236 VAL A O 1
ATOM 1815 N N . ASP A 1 237 ? -10.898 -7.844 -18.203 1 96.38 237 ASP A N 1
ATOM 1816 C CA . ASP A 1 237 ? -11.602 -8.586 -19.25 1 96.38 237 ASP A CA 1
ATOM 1817 C C . ASP A 1 237 ? -11.844 -7.707 -20.469 1 96.38 237 ASP A C 1
ATOM 1819 O O . ASP A 1 237 ? -12.539 -6.695 -20.391 1 96.38 237 ASP A O 1
ATOM 1823 N N . PRO A 1 238 ? -11.344 -8.062 -21.625 1 96.62 238 PRO A N 1
ATOM 1824 C CA . PRO A 1 238 ? -10.523 -9.234 -21.922 1 96.62 238 PRO A CA 1
ATOM 1825 C C . PRO A 1 238 ? -9.133 -9.164 -21.297 1 96.62 238 PRO A C 1
ATOM 1827 O O . PRO A 1 238 ? -8.688 -8.086 -20.891 1 96.62 238 PRO A O 1
ATOM 1830 N N . GLU A 1 239 ? -8.461 -10.305 -21.219 1 95.12 239 GLU A N 1
ATOM 1831 C CA . GLU A 1 239 ? -7.098 -10.414 -20.703 1 95.12 239 GLU A CA 1
ATOM 1832 C C . GLU A 1 239 ? -6.23 -11.281 -21.609 1 95.12 239 GLU A C 1
ATOM 1834 O O . GLU A 1 239 ? -6.492 -12.477 -21.766 1 95.12 239 GLU A O 1
ATOM 1839 N N . PRO A 1 240 ? -5.352 -10.703 -22.266 1 96.5 240 PRO A N 1
ATOM 1840 C CA . PRO A 1 240 ? -4.77 -9.383 -22.047 1 96.5 240 PRO A CA 1
ATOM 1841 C C . PRO A 1 240 ? -5.672 -8.25 -22.516 1 96.5 240 PRO A C 1
ATOM 1843 O O . PRO A 1 240 ? -6.457 -8.438 -23.453 1 96.5 240 PRO A O 1
ATOM 1846 N N . LEU A 1 241 ? -5.461 -7.164 -21.844 1 97.69 241 LEU A N 1
ATOM 1847 C CA . LEU A 1 241 ? -6.184 -5.969 -22.266 1 97.69 241 LEU A CA 1
ATOM 1848 C C . LEU A 1 241 ? -5.613 -5.41 -23.562 1 97.69 241 LEU A C 1
ATOM 1850 O O . LEU A 1 241 ? -4.406 -5.184 -23.672 1 97.69 241 LEU A O 1
ATOM 1854 N N . PRO A 1 242 ? -6.418 -5.184 -24.578 1 97.94 242 PRO A N 1
ATOM 1855 C CA . PRO A 1 242 ? -5.891 -4.699 -25.859 1 97.94 242 PRO A CA 1
ATOM 1856 C C . PRO A 1 242 ? -5.25 -3.318 -25.75 1 97.94 242 PRO A C 1
ATOM 1858 O O . PRO A 1 242 ? -5.719 -2.479 -24.969 1 97.94 242 PRO A O 1
ATOM 1861 N N . ASP A 1 243 ? -4.215 -3.123 -26.547 1 98.12 243 ASP A N 1
ATOM 1862 C CA . ASP A 1 243 ? -3.594 -1.805 -26.609 1 98.12 243 ASP A CA 1
ATOM 1863 C C . ASP A 1 243 ? -4.625 -0.729 -26.953 1 98.12 243 ASP A C 1
ATOM 1865 O O . ASP A 1 243 ? -5.512 -0.949 -27.781 1 98.12 243 ASP A O 1
ATOM 1869 N N . GLY A 1 244 ? -4.477 0.437 -26.281 1 98.31 244 GLY A N 1
ATOM 1870 C CA . GLY A 1 244 ? -5.371 1.545 -26.578 1 98.31 244 GLY A CA 1
ATOM 1871 C C . GLY A 1 244 ? -6.68 1.471 -25.812 1 98.31 244 GLY A C 1
ATOM 1872 O O . GLY A 1 244 ? -7.492 2.396 -25.859 1 98.31 244 GLY A O 1
ATOM 1873 N N . HIS A 1 245 ? -6.902 0.357 -25.156 1 98.56 245 HIS A N 1
ATOM 1874 C CA . HIS A 1 245 ? -8.125 0.272 -24.359 1 98.56 245 HIS A CA 1
ATOM 1875 C C . HIS A 1 245 ? -8.273 1.489 -23.453 1 98.56 245 HIS A C 1
ATOM 1877 O O . HIS A 1 245 ? -7.297 1.968 -22.875 1 98.56 245 HIS A O 1
ATOM 1883 N N . PRO A 1 246 ? -9.453 1.963 -23.141 1 98.62 246 PRO A N 1
ATOM 1884 C CA . PRO A 1 246 ? -9.695 3.197 -22.375 1 98.62 246 PRO A CA 1
ATOM 1885 C C . PRO A 1 246 ? -9.172 3.125 -20.953 1 98.62 246 PRO A C 1
ATOM 1887 O O . PRO A 1 246 ? -8.805 4.152 -20.375 1 98.62 246 PRO A O 1
ATOM 1890 N N . LEU A 1 247 ? -9.102 1.993 -20.359 1 98.75 247 LEU A N 1
ATOM 1891 C CA . LEU A 1 247 ? -8.648 1.843 -18.984 1 98.75 247 LEU A CA 1
ATOM 1892 C C . LEU A 1 247 ? -7.215 2.352 -18.828 1 98.75 247 LEU A C 1
ATOM 1894 O O . LEU A 1 247 ? -6.844 2.85 -17.766 1 98.75 247 LEU A O 1
ATOM 1898 N N . TYR A 1 248 ? -6.426 2.258 -19.922 1 98.69 248 TYR A N 1
ATOM 1899 C CA . TYR A 1 248 ? -5.035 2.693 -19.859 1 98.69 248 TYR A CA 1
ATOM 1900 C C . TYR A 1 248 ? -4.945 4.199 -19.656 1 98.69 248 TYR A C 1
ATOM 1902 O O . TYR A 1 248 ? -4.039 4.68 -18.969 1 98.69 248 TYR A O 1
ATOM 1910 N N . ALA A 1 249 ? -5.898 4.883 -20.141 1 98.31 249 ALA A N 1
ATOM 1911 C CA . ALA A 1 249 ? -5.809 6.34 -20.172 1 98.31 249 ALA A CA 1
ATOM 1912 C C . ALA A 1 249 ? -6.434 6.945 -18.922 1 98.31 249 ALA A C 1
ATOM 1914 O O . ALA A 1 249 ? -6.223 8.125 -18.625 1 98.31 249 ALA A O 1
ATOM 1915 N N . LEU A 1 250 ? -7.281 6.238 -18.219 1 98.75 250 LEU A N 1
ATOM 1916 C CA . LEU A 1 250 ? -7.957 6.758 -17.031 1 98.75 250 LEU A CA 1
ATOM 1917 C C . LEU A 1 250 ? -6.977 6.949 -15.875 1 98.75 250 LEU A C 1
ATOM 1919 O O . LEU A 1 250 ? -6.422 5.977 -15.359 1 98.75 250 LEU A O 1
ATOM 1923 N N . PRO A 1 251 ? -6.754 8.188 -15.398 1 98.69 251 PRO A N 1
ATOM 1924 C CA . PRO A 1 251 ? -5.77 8.438 -14.344 1 98.69 251 PRO A CA 1
ATOM 1925 C C . PRO A 1 251 ? -6.172 7.836 -13 1 98.69 251 PRO A C 1
ATOM 1927 O O . PRO A 1 251 ? -5.32 7.621 -12.133 1 98.69 251 PRO A O 1
ATOM 1930 N N . ASN A 1 252 ? -7.461 7.559 -12.844 1 98.81 252 ASN A N 1
ATOM 1931 C CA . ASN A 1 252 ? -7.965 7.043 -11.578 1 98.81 252 ASN A CA 1
ATOM 1932 C C . ASN A 1 252 ? -8.156 5.531 -11.625 1 98.81 252 ASN A C 1
ATOM 1934 O O . ASN A 1 252 ? -8.914 4.973 -10.82 1 98.81 252 ASN A O 1
ATOM 1938 N N . CYS A 1 253 ? -7.488 4.848 -12.562 1 98.88 253 CYS A N 1
ATOM 1939 C CA . CYS A 1 253 ? -7.5 3.393 -12.633 1 98.88 253 CYS A CA 1
ATOM 1940 C C . CYS A 1 253 ? -6.078 2.838 -12.656 1 98.88 253 CYS A C 1
ATOM 1942 O O . CYS A 1 253 ? -5.402 2.895 -13.68 1 98.88 253 CYS A O 1
ATOM 1944 N N . VAL A 1 254 ? -5.645 2.32 -11.57 1 98.94 254 VAL A N 1
ATOM 1945 C CA . VAL A 1 254 ? -4.324 1.7 -11.469 1 98.94 254 VAL A CA 1
ATOM 1946 C C . VAL A 1 254 ? -4.434 0.208 -11.773 1 98.94 254 VAL A C 1
ATOM 1948 O O . VAL A 1 254 ? -5.332 -0.473 -11.273 1 98.94 254 VAL A O 1
ATOM 1951 N N . MET A 1 255 ? -3.502 -0.327 -12.602 1 98.81 255 MET A N 1
ATOM 1952 C CA . MET A 1 255 ? -3.582 -1.727 -13.016 1 98.81 255 MET A CA 1
ATOM 1953 C C . MET A 1 255 ? -2.215 -2.396 -12.93 1 98.81 255 MET A C 1
ATOM 1955 O O . MET A 1 255 ? -1.185 -1.724 -13 1 98.81 255 MET A O 1
ATOM 1959 N N . THR A 1 256 ? -2.184 -3.596 -12.719 1 98.5 256 THR A N 1
ATOM 1960 C CA . THR A 1 256 ? -1.062 -4.488 -12.984 1 98.5 256 THR A CA 1
ATOM 1961 C C . THR A 1 256 ? -1.475 -5.609 -13.938 1 98.5 256 THR A C 1
ATOM 1963 O O . THR A 1 256 ? -2.658 -5.938 -14.039 1 98.5 256 THR A O 1
ATOM 1966 N N . PRO A 1 257 ? -0.583 -6.133 -14.68 1 97.88 257 PRO A N 1
ATOM 1967 C CA . PRO A 1 257 ? -0.926 -7.121 -15.703 1 97.88 257 PRO A CA 1
ATOM 1968 C C . PRO A 1 257 ? -0.944 -8.547 -15.164 1 97.88 257 PRO A C 1
ATOM 1970 O O . PRO A 1 257 ? -0.249 -9.422 -15.688 1 97.88 257 PRO A O 1
ATOM 1973 N N . HIS A 1 258 ? -1.784 -8.766 -14.125 1 95.88 258 HIS A N 1
ATOM 1974 C CA . HIS A 1 258 ? -2.07 -10.086 -13.57 1 95.88 258 HIS A CA 1
ATOM 1975 C C . HIS A 1 258 ? -0.787 -10.805 -13.18 1 95.88 258 HIS A C 1
ATOM 1977 O O . HIS A 1 258 ? -0.541 -11.93 -13.625 1 95.88 258 HIS A O 1
ATOM 1983 N N . MET A 1 259 ? -0.029 -10.242 -12.289 1 96.31 259 MET A N 1
ATOM 1984 C CA . MET A 1 259 ? 1.298 -10.758 -11.977 1 96.31 259 MET A CA 1
ATOM 1985 C C . MET A 1 259 ? 1.374 -11.211 -10.523 1 96.31 259 MET A C 1
ATOM 1987 O O . MET A 1 259 ? 2.418 -11.688 -10.07 1 96.31 259 MET A O 1
ATOM 1991 N N . ALA A 1 260 ? 0.284 -11.07 -9.758 1 95.94 260 ALA A N 1
ATOM 1992 C CA . ALA A 1 260 ? 0.29 -11.492 -8.359 1 95.94 260 ALA A CA 1
ATOM 1993 C C . ALA A 1 260 ? 0.096 -13 -8.242 1 95.94 260 ALA A C 1
ATOM 1995 O O . ALA A 1 260 ? 0.406 -13.594 -7.207 1 95.94 260 ALA A O 1
ATOM 1996 N N . ALA A 1 261 ? -0.458 -13.641 -9.289 1 91.62 261 ALA A N 1
ATOM 1997 C CA . ALA A 1 261 ? -0.66 -15.094 -9.336 1 91.62 261 ALA A CA 1
ATOM 1998 C C . ALA A 1 261 ? -0.043 -15.695 -10.594 1 91.62 261 ALA A C 1
ATOM 2000 O O . ALA A 1 261 ? -0.672 -16.516 -11.273 1 91.62 261 ALA A O 1
ATOM 2001 N N . SER A 1 262 ? 1.104 -15.25 -10.914 1 91 262 SER A N 1
ATOM 2002 C CA . SER A 1 262 ? 1.817 -15.727 -12.094 1 91 262 SER A CA 1
ATOM 2003 C C . SER A 1 262 ? 2.551 -17.031 -11.812 1 91 262 SER A C 1
ATOM 2005 O O . SER A 1 262 ? 2.641 -17.453 -10.664 1 91 262 SER A O 1
ATOM 2007 N N . LYS A 1 263 ? 2.975 -17.641 -12.867 1 87.69 263 LYS A N 1
ATOM 2008 C CA . LYS A 1 263 ? 3.826 -18.812 -12.742 1 87.69 263 LYS A CA 1
ATOM 2009 C C . LYS A 1 263 ? 5.074 -18.516 -11.914 1 87.69 263 LYS A C 1
ATOM 2011 O O . LYS A 1 263 ? 5.457 -19.297 -11.047 1 87.69 263 LYS A O 1
ATOM 2016 N N . HIS A 1 264 ? 5.625 -17.406 -12.188 1 90.75 264 HIS A N 1
ATOM 2017 C CA . HIS A 1 264 ? 6.82 -16.984 -11.469 1 90.75 264 HIS A CA 1
ATOM 2018 C C . HIS A 1 264 ? 6.562 -16.906 -9.969 1 90.75 264 HIS A C 1
ATOM 2020 O O . HIS A 1 264 ? 7.359 -17.406 -9.164 1 90.75 264 HIS A O 1
ATOM 2026 N N . VAL A 1 265 ? 5.469 -16.375 -9.633 1 93.19 265 VAL A N 1
ATOM 2027 C CA . VAL A 1 265 ? 5.105 -16.234 -8.227 1 93.19 265 VAL A CA 1
ATOM 2028 C C . VAL A 1 265 ? 4.832 -17.609 -7.625 1 93.19 265 VAL A C 1
ATOM 2030 O O . VAL A 1 265 ? 5.246 -17.891 -6.5 1 93.19 265 VAL A O 1
ATOM 2033 N N . ALA A 1 266 ? 4.223 -18.484 -8.359 1 91.5 266 ALA A N 1
ATOM 2034 C CA . ALA A 1 266 ? 3.846 -19.812 -7.914 1 91.5 266 ALA A CA 1
ATOM 2035 C C . ALA A 1 266 ? 5.074 -20.625 -7.5 1 91.5 266 ALA A C 1
ATOM 2037 O O . ALA A 1 266 ? 5.016 -21.422 -6.562 1 91.5 266 ALA A O 1
ATOM 2038 N N . THR A 1 267 ? 6.18 -20.406 -8.203 1 92.62 267 THR A N 1
ATOM 2039 C CA . THR A 1 267 ? 7.375 -21.203 -7.957 1 92.62 267 THR A CA 1
ATOM 2040 C C . THR A 1 267 ? 7.844 -21.062 -6.516 1 92.62 267 THR A C 1
ATOM 2042 O O . THR A 1 267 ? 8.445 -21.969 -5.949 1 92.62 267 THR A O 1
ATOM 2045 N N . PHE A 1 268 ? 7.484 -20 -5.879 1 92.94 268 PHE A N 1
ATOM 2046 C CA . PHE A 1 268 ? 7.961 -19.719 -4.531 1 92.94 268 PHE A CA 1
ATOM 2047 C C . PHE A 1 268 ? 6.996 -20.25 -3.484 1 92.94 268 PHE A C 1
ATOM 2049 O O . PHE A 1 268 ? 7.312 -20.281 -2.293 1 92.94 268 PHE A O 1
ATOM 2056 N N . HIS A 1 269 ? 5.906 -20.812 -3.959 1 93.75 269 HIS A N 1
ATOM 2057 C CA . HIS A 1 269 ? 4.875 -21.188 -2.996 1 93.75 269 HIS A CA 1
ATOM 2058 C C . HIS A 1 269 ? 4.531 -22.672 -3.113 1 93.75 269 HIS A C 1
ATOM 2060 O O . HIS A 1 269 ? 3.992 -23.266 -2.174 1 93.75 269 HIS A O 1
ATOM 2066 N N . MET A 1 270 ? 4.852 -23.219 -4.211 1 94.81 270 MET A N 1
ATOM 2067 C CA . MET A 1 270 ? 4.422 -24.594 -4.477 1 94.81 270 MET A CA 1
ATOM 2068 C C . MET A 1 270 ? 5.168 -25.578 -3.59 1 94.81 270 MET A C 1
ATOM 2070 O O . MET A 1 270 ? 4.617 -26.609 -3.197 1 94.81 270 MET A O 1
ATOM 2074 N N . GLY A 1 271 ? 6.43 -25.266 -3.271 1 95.69 271 GLY A N 1
ATOM 2075 C CA . GLY A 1 271 ? 7.18 -26.141 -2.395 1 95.69 271 GLY A CA 1
ATOM 2076 C C . GLY A 1 271 ? 6.512 -26.359 -1.048 1 95.69 271 GLY A C 1
ATOM 2077 O O . GLY A 1 271 ? 6.398 -27.484 -0.577 1 95.69 271 GLY A O 1
ATOM 2078 N N . LYS A 1 272 ? 6.09 -25.281 -0.482 1 94.19 272 LYS A N 1
ATOM 2079 C CA . LYS A 1 272 ? 5.414 -25.359 0.812 1 94.19 272 LYS A CA 1
ATOM 2080 C C . LYS A 1 272 ? 4.141 -26.188 0.721 1 94.19 272 LYS A C 1
ATOM 2082 O O . LYS A 1 272 ? 3.865 -27.016 1.594 1 94.19 272 LYS A O 1
ATOM 2087 N N . ILE A 1 273 ? 3.385 -25.984 -0.291 1 95.44 273 ILE A N 1
ATOM 2088 C CA . ILE A 1 273 ? 2.131 -26.703 -0.491 1 95.44 273 ILE A CA 1
ATOM 2089 C C . ILE A 1 273 ? 2.414 -28.188 -0.679 1 95.44 273 ILE A C 1
ATOM 2091 O O . ILE A 1 273 ? 1.783 -29.031 -0.039 1 95.44 273 ILE A O 1
ATOM 2095 N N . PHE A 1 274 ? 3.398 -28.484 -1.506 1 97.62 274 PHE A N 1
ATOM 2096 C CA . PHE A 1 274 ? 3.812 -29.859 -1.707 1 97.62 274 PHE A CA 1
ATOM 2097 C C . PHE A 1 274 ? 4.207 -30.516 -0.384 1 97.62 274 PHE A C 1
ATOM 2099 O O . PHE A 1 274 ? 3.752 -31.609 -0.061 1 97.62 274 PHE A O 1
ATOM 2106 N N . ASN A 1 275 ? 5.016 -29.766 0.365 1 97.94 275 ASN A N 1
ATOM 2107 C CA . ASN A 1 275 ? 5.555 -30.312 1.61 1 97.94 275 ASN A CA 1
ATOM 2108 C C . ASN A 1 275 ? 4.449 -30.594 2.625 1 97.94 275 ASN A C 1
ATOM 2110 O O . ASN A 1 275 ? 4.492 -31.594 3.342 1 97.94 275 ASN A O 1
ATOM 2114 N N . GLU A 1 276 ? 3.49 -29.75 2.666 1 97.31 276 GLU A N 1
ATOM 2115 C CA . GLU A 1 276 ? 2.367 -29.953 3.576 1 97.31 276 GLU A CA 1
ATOM 2116 C C . GLU A 1 276 ? 1.541 -31.172 3.164 1 97.31 276 GLU A C 1
ATOM 2118 O O . GLU A 1 276 ? 1.144 -31.969 4.008 1 97.31 276 GLU A O 1
ATOM 2123 N N . ASN A 1 277 ? 1.298 -31.328 1.909 1 98.12 277 ASN A N 1
ATOM 2124 C CA . ASN A 1 277 ? 0.575 -32.5 1.4 1 98.12 277 ASN A CA 1
ATOM 2125 C C . ASN A 1 277 ? 1.368 -33.781 1.604 1 98.12 277 ASN A C 1
ATOM 2127 O O . ASN A 1 277 ? 0.808 -34.812 1.997 1 98.12 277 ASN A O 1
ATOM 2131 N N . ALA A 1 278 ? 2.666 -33.688 1.372 1 98.5 278 ALA A N 1
ATOM 2132 C CA . ALA A 1 278 ? 3.535 -34.844 1.554 1 98.5 278 ALA A CA 1
ATOM 2133 C C . ALA A 1 278 ? 3.561 -35.281 3.014 1 98.5 278 ALA A C 1
ATOM 2135 O O . ALA A 1 278 ? 3.467 -36.5 3.309 1 98.5 278 ALA A O 1
ATOM 2136 N N . ALA A 1 279 ? 3.682 -34.312 3.863 1 98.31 279 ALA A N 1
ATOM 2137 C CA . ALA A 1 279 ? 3.691 -34.625 5.289 1 98.31 279 ALA A CA 1
ATOM 2138 C C . ALA A 1 279 ? 2.387 -35.312 5.715 1 98.31 279 ALA A C 1
ATOM 2140 O O . ALA A 1 279 ? 2.4 -36.281 6.457 1 98.31 279 ALA A O 1
ATOM 2141 N N . ALA A 1 280 ? 1.295 -34.781 5.273 1 98.25 280 ALA A N 1
ATOM 2142 C CA . ALA A 1 280 ? -0.011 -35.375 5.582 1 98.25 280 ALA A CA 1
ATOM 2143 C C . ALA A 1 280 ? -0.133 -36.781 5.012 1 98.25 280 ALA A C 1
ATOM 2145 O O . ALA A 1 280 ? -0.618 -37.688 5.688 1 98.25 280 ALA A O 1
ATOM 2146 N N . TRP A 1 281 ? 0.321 -36.938 3.779 1 98.06 281 TRP A N 1
ATOM 2147 C CA . TRP A 1 281 ? 0.292 -38.25 3.117 1 98.06 281 TRP A CA 1
ATOM 2148 C C . TRP A 1 281 ? 1.075 -39.281 3.916 1 98.06 281 TRP A C 1
ATOM 2150 O O . TRP A 1 281 ? 0.574 -40.375 4.184 1 98.06 281 TRP A O 1
ATOM 2160 N N . GLU A 1 282 ? 2.197 -38.906 4.336 1 97.44 282 GLU A N 1
ATOM 2161 C CA . GLU A 1 282 ? 3.064 -39.812 5.086 1 97.44 282 GLU A CA 1
ATOM 2162 C C . GLU A 1 282 ? 2.467 -40.156 6.449 1 97.44 282 GLU A C 1
ATOM 2164 O O . GLU A 1 282 ? 2.646 -41.25 6.957 1 97.44 282 GLU A O 1
ATOM 2169 N N . ALA A 1 283 ? 1.744 -39.25 6.953 1 97.69 283 ALA A N 1
ATOM 2170 C CA . ALA A 1 283 ? 1.144 -39.438 8.273 1 97.69 283 ALA A CA 1
ATOM 2171 C C . ALA A 1 283 ? -0.213 -40.125 8.164 1 97.69 283 ALA A C 1
ATOM 2173 O O . ALA A 1 283 ? -0.83 -40.438 9.18 1 97.69 283 ALA A O 1
ATOM 2174 N N . GLY A 1 284 ? -0.667 -40.312 7.012 1 97.25 284 GLY A N 1
ATOM 2175 C CA . GLY A 1 284 ? -1.983 -40.906 6.828 1 97.25 284 GLY A CA 1
ATOM 2176 C C . GLY A 1 284 ? -3.117 -39.938 7.168 1 97.25 284 GLY A C 1
ATOM 2177 O O . GLY A 1 284 ? -4.168 -40.375 7.648 1 97.25 284 GLY A O 1
ATOM 2178 N N . GLU A 1 285 ? -2.84 -38.719 7.039 1 97.69 285 GLU A N 1
ATOM 2179 C CA . GLU A 1 285 ? -3.811 -37.656 7.32 1 97.69 285 GLU A CA 1
ATOM 2180 C C . GLU A 1 285 ? -4.367 -37.062 6.031 1 97.69 285 GLU A C 1
ATOM 2182 O O . GLU A 1 285 ? -3.801 -37.281 4.953 1 97.69 285 GLU A O 1
ATOM 2187 N N . PRO A 1 286 ? -5.461 -36.469 6.141 1 96.81 286 PRO A N 1
ATOM 2188 C CA . PRO A 1 286 ? -5.996 -35.812 4.953 1 96.81 286 PRO A CA 1
ATOM 2189 C C . PRO A 1 286 ? -5.047 -34.75 4.391 1 96.81 286 PRO A C 1
ATOM 2191 O O . PRO A 1 286 ? -4.516 -33.938 5.145 1 96.81 286 PRO A O 1
ATOM 2194 N N . MET A 1 287 ? -4.844 -34.812 3.094 1 97.06 287 MET A N 1
ATOM 2195 C CA . MET A 1 287 ? -4 -33.812 2.434 1 97.06 287 MET A CA 1
ATOM 2196 C C . MET A 1 287 ? -4.711 -32.469 2.348 1 97.06 287 MET A C 1
ATOM 2198 O O . MET A 1 287 ? -5.867 -32.406 1.927 1 97.06 287 MET A O 1
ATOM 2202 N N . PRO A 1 288 ? -4.078 -31.406 2.73 1 95.25 288 PRO A N 1
ATOM 2203 C CA . PRO A 1 288 ? -4.73 -30.109 2.879 1 95.25 288 PRO A CA 1
ATOM 2204 C C . PRO A 1 288 ? -5.383 -29.625 1.588 1 95.25 288 PRO A C 1
ATOM 2206 O O . PRO A 1 288 ? -6.418 -28.953 1.629 1 95.25 288 PRO A O 1
ATOM 2209 N N . THR A 1 289 ? -4.789 -29.984 0.398 1 95.12 289 THR A N 1
ATOM 2210 C CA . THR A 1 289 ? -5.344 -29.422 -0.832 1 95.12 289 THR A CA 1
ATOM 2211 C C . THR A 1 289 ? -5.832 -30.531 -1.758 1 95.12 289 THR A C 1
ATOM 2213 O O . THR A 1 289 ? -5.832 -30.375 -2.98 1 95.12 289 THR A O 1
ATOM 2216 N N . ARG A 1 290 ? -6.141 -31.641 -1.202 1 96 290 ARG A N 1
ATOM 2217 C CA . ARG A 1 290 ? -6.66 -32.75 -2.002 1 96 290 ARG A CA 1
ATOM 2218 C C . ARG A 1 290 ? -7.902 -32.312 -2.779 1 96 290 ARG A C 1
ATOM 2220 O O . ARG A 1 290 ? -8.805 -31.688 -2.223 1 96 290 ARG A O 1
ATOM 2227 N N . VAL A 1 291 ? -7.875 -32.625 -4.023 1 93.5 291 VAL A N 1
ATOM 2228 C CA . VAL A 1 291 ? -8.977 -32.281 -4.918 1 93.5 291 VAL A CA 1
ATOM 2229 C C . VAL A 1 291 ? -10.148 -33.25 -4.68 1 93.5 291 VAL A C 1
ATOM 2231 O O . VAL A 1 291 ? -9.945 -34.469 -4.547 1 93.5 291 VAL A O 1
ATOM 2234 N N . ASN A 1 292 ? -11.273 -32.719 -4.473 1 89.31 292 ASN A N 1
ATOM 2235 C CA . ASN A 1 292 ? -12.508 -33.469 -4.5 1 89.31 292 ASN A CA 1
ATOM 2236 C C . ASN A 1 292 ? -13.133 -33.5 -5.895 1 89.31 292 ASN A C 1
ATOM 2238 O O . ASN A 1 292 ? -13.852 -32.562 -6.266 1 89.31 292 ASN A O 1
ATOM 2242 N N . ALA A 1 293 ? -12.992 -34.531 -6.559 1 84.69 293 ALA A N 1
ATOM 2243 C CA . ALA A 1 293 ? -13.398 -34.656 -7.957 1 84.69 293 ALA A CA 1
ATOM 2244 C C . ALA A 1 293 ? -14.914 -34.5 -8.102 1 84.69 293 ALA A C 1
ATOM 2246 O O . ALA A 1 293 ? -15.406 -34 -9.117 1 84.69 293 ALA A O 1
ATOM 2247 N N . THR A 1 294 ? -15.602 -34.969 -7.066 1 77.31 294 THR A N 1
ATOM 2248 C CA . THR A 1 294 ? -17.062 -34.906 -7.102 1 77.31 294 THR A CA 1
ATOM 2249 C C . THR A 1 294 ? -17.547 -33.469 -6.883 1 77.31 294 THR A C 1
ATOM 2251 O O . THR A 1 294 ? -18.5 -33.031 -7.516 1 77.31 294 THR A O 1
ATOM 2254 N N . ALA A 1 295 ? -16.797 -32.812 -6.121 1 69.81 295 ALA A N 1
ATOM 2255 C CA . ALA A 1 295 ? -17.188 -31.453 -5.805 1 69.81 295 ALA A CA 1
ATOM 2256 C C . ALA A 1 295 ? -16.625 -30.469 -6.836 1 69.81 295 ALA A C 1
ATOM 2258 O O . ALA A 1 295 ? -17.078 -29.328 -6.926 1 69.81 295 ALA A O 1
ATOM 2259 N N . GLY A 1 296 ? -15.719 -30.906 -7.672 1 66.69 296 GLY A N 1
ATOM 2260 C CA . GLY A 1 296 ? -15.164 -30.094 -8.742 1 66.69 296 GLY A CA 1
ATOM 2261 C C . GLY A 1 296 ? -14.023 -29.203 -8.281 1 66.69 296 GLY A C 1
ATOM 2262 O O . GLY A 1 296 ? -13.648 -28.266 -8.977 1 66.69 296 GLY A O 1
ATOM 2263 N N . TYR A 1 297 ? -13.617 -29.328 -7.008 1 66.06 297 TYR A N 1
ATOM 2264 C CA . TYR A 1 297 ? -12.492 -28.547 -6.5 1 66.06 297 TYR A CA 1
ATOM 2265 C C . TYR A 1 297 ? -11.695 -29.344 -5.477 1 66.06 297 TYR A C 1
ATOM 2267 O O . TYR A 1 297 ? -12.195 -30.312 -4.914 1 66.06 297 TYR A O 1
ATOM 2275 N N . MET B 1 1 ? -13.008 25.328 26.938 1 97.81 1 MET B N 1
ATOM 2276 C CA . MET B 1 1 ? -12.258 26.562 26.734 1 97.81 1 MET B CA 1
ATOM 2277 C C . MET B 1 1 ? -12.805 27.359 25.547 1 97.81 1 MET B C 1
ATOM 2279 O O . MET B 1 1 ? -13.508 26.797 24.703 1 97.81 1 MET B O 1
ATOM 2283 N N . LYS B 1 2 ? -12.508 28.625 25.594 1 98.56 2 LYS B N 1
ATOM 2284 C CA . LYS B 1 2 ? -12.844 29.5 24.484 1 98.56 2 LYS B CA 1
ATOM 2285 C C . LYS B 1 2 ? -11.648 29.703 23.562 1 98.56 2 LYS B C 1
ATOM 2287 O O . LYS B 1 2 ? -10.555 30.047 24.016 1 98.56 2 LYS B O 1
ATOM 2292 N N . PHE B 1 3 ? -11.844 29.422 22.297 1 98.69 3 PHE B N 1
ATOM 2293 C CA . PHE B 1 3 ? -10.703 29.531 21.391 1 98.69 3 PHE B CA 1
ATOM 2294 C C . PHE B 1 3 ? -11.031 30.406 20.203 1 98.69 3 PHE B C 1
ATOM 2296 O O . PHE B 1 3 ? -12.203 30.609 19.875 1 98.69 3 PHE B O 1
ATOM 2303 N N . TYR B 1 4 ? -9.969 31.016 19.641 1 98.38 4 TYR B N 1
ATOM 2304 C CA . TYR B 1 4 ? -10.055 31.812 18.422 1 98.38 4 TYR B CA 1
ATOM 2305 C C . TYR B 1 4 ? -9.141 31.25 17.344 1 98.38 4 TYR B C 1
ATOM 2307 O O . TYR B 1 4 ? -8.008 30.859 17.625 1 98.38 4 TYR B O 1
ATOM 2315 N N . MET B 1 5 ? -9.664 31.156 16.172 1 97.5 5 MET B N 1
ATOM 2316 C CA . MET B 1 5 ? -8.922 30.734 15 1 97.5 5 MET B CA 1
ATOM 2317 C C . MET B 1 5 ? -9.086 31.719 13.852 1 97.5 5 MET B C 1
ATOM 2319 O O . MET B 1 5 ? -10.148 31.797 13.234 1 97.5 5 MET B O 1
ATOM 2323 N N . PRO B 1 6 ? -8.07 32.531 13.523 1 94.25 6 PRO B N 1
ATOM 2324 C CA . PRO B 1 6 ? -8.203 33.625 12.562 1 94.25 6 PRO B CA 1
ATOM 2325 C C . PRO B 1 6 ? -8.641 33.156 11.18 1 94.25 6 PRO B C 1
ATOM 2327 O O . PRO B 1 6 ? -9.438 33.812 10.516 1 94.25 6 PRO B O 1
ATOM 2330 N N . ARG B 1 7 ? -8.125 32.094 10.609 1 92.62 7 ARG B N 1
ATOM 2331 C CA . ARG B 1 7 ? -8.531 31.438 9.383 1 92.62 7 ARG B CA 1
ATOM 2332 C C . ARG B 1 7 ? -9.133 30.062 9.672 1 92.62 7 ARG B C 1
ATOM 2334 O O . ARG B 1 7 ? -8.422 29.062 9.703 1 92.62 7 ARG B O 1
ATOM 2341 N N . PRO B 1 8 ? -10.391 30.078 9.773 1 93.5 8 PRO B N 1
ATOM 2342 C CA . PRO B 1 8 ? -11.047 28.875 10.32 1 93.5 8 PRO B CA 1
ATOM 2343 C C . PRO B 1 8 ? -10.883 27.656 9.43 1 93.5 8 PRO B C 1
ATOM 2345 O O . PRO B 1 8 ? -10.922 27.766 8.203 1 93.5 8 PRO B O 1
ATOM 2348 N N . TRP B 1 9 ? -10.531 26.594 10.031 1 94.62 9 TRP B N 1
ATOM 2349 C CA . TRP B 1 9 ? -10.602 25.266 9.445 1 94.62 9 TRP B CA 1
ATOM 2350 C C . TRP B 1 9 ? -11.828 24.5 9.945 1 94.62 9 TRP B C 1
ATOM 2352 O O . TRP B 1 9 ? -11.867 24.062 11.094 1 94.62 9 TRP B O 1
ATOM 2362 N N . ASP B 1 10 ? -12.742 24.25 9.094 1 94 10 ASP B N 1
ATOM 2363 C CA . ASP B 1 10 ? -14.062 23.766 9.492 1 94 10 ASP B CA 1
ATOM 2364 C C . ASP B 1 10 ? -13.945 22.438 10.242 1 94 10 ASP B C 1
ATOM 2366 O O . ASP B 1 10 ? -14.555 22.266 11.305 1 94 10 ASP B O 1
ATOM 2370 N N . GLU B 1 11 ? -13.148 21.516 9.75 1 93 11 GLU B N 1
ATOM 2371 C CA . GLU B 1 11 ? -13.023 20.203 10.383 1 93 11 GLU B CA 1
ATOM 2372 C C . GLU B 1 11 ? -12.367 20.328 11.758 1 93 11 GLU B C 1
ATOM 2374 O O . GLU B 1 11 ? -12.766 19.641 12.695 1 93 11 GLU B O 1
ATOM 2379 N N . THR B 1 12 ? -11.375 21.156 11.844 1 95.5 12 THR B N 1
ATOM 2380 C CA . THR B 1 12 ? -10.695 21.391 13.117 1 95.5 12 THR B CA 1
ATOM 2381 C C . THR B 1 12 ? -11.664 21.953 14.148 1 95.5 12 THR B C 1
ATOM 2383 O O . THR B 1 12 ? -11.766 21.438 15.266 1 95.5 12 THR B O 1
ATOM 2386 N N . ILE B 1 13 ? -12.406 22.953 13.727 1 97.25 13 ILE B N 1
ATOM 2387 C CA . ILE B 1 13 ? -13.344 23.625 14.625 1 97.25 13 ILE B CA 1
ATOM 2388 C C . ILE B 1 13 ? -14.422 22.656 15.078 1 97.25 13 ILE B C 1
ATOM 2390 O O . ILE B 1 13 ? -14.75 22.594 16.266 1 97.25 13 ILE B O 1
ATOM 2394 N N . ALA B 1 14 ? -14.906 21.891 14.148 1 95.44 14 ALA B N 1
ATOM 2395 C CA . ALA B 1 14 ? -15.938 20.906 14.484 1 95.44 14 ALA B CA 1
ATOM 2396 C C . ALA B 1 14 ? -15.438 19.922 15.539 1 95.44 14 ALA B C 1
ATOM 2398 O O . ALA B 1 14 ? -16.156 19.609 16.484 1 95.44 14 ALA B O 1
ATOM 2399 N N . ASP B 1 15 ? -14.281 19.469 15.391 1 95.06 15 ASP B N 1
ATOM 2400 C CA . ASP B 1 15 ? -13.695 18.516 16.328 1 95.06 15 ASP B CA 1
ATOM 2401 C C . ASP B 1 15 ? -13.523 19.125 17.719 1 95.06 15 ASP B C 1
ATOM 2403 O O . ASP B 1 15 ? -13.766 18.469 18.734 1 95.06 15 ASP B O 1
ATOM 2407 N N . ILE B 1 16 ? -13.133 20.344 17.734 1 97.38 16 ILE B N 1
ATOM 2408 C CA . ILE B 1 16 ? -12.883 21.047 18.984 1 97.38 16 ILE B CA 1
ATOM 2409 C C . ILE B 1 16 ? -14.211 21.344 19.688 1 97.38 16 ILE B C 1
ATOM 2411 O O . ILE B 1 16 ? -14.344 21.109 20.891 1 97.38 16 ILE B O 1
ATOM 2415 N N . GLU B 1 17 ? -15.172 21.719 18.906 1 97.81 17 GLU B N 1
ATOM 2416 C CA . GLU B 1 17 ? -16.484 22.047 19.469 1 97.81 17 GLU B CA 1
ATOM 2417 C C . GLU B 1 17 ? -17.203 20.797 19.953 1 97.81 17 GLU B C 1
ATOM 2419 O O . GLU B 1 17 ? -17.969 20.844 20.922 1 97.81 17 GLU B O 1
ATOM 2424 N N . ARG B 1 18 ? -16.953 19.703 19.328 1 95.81 18 ARG B N 1
ATOM 2425 C CA . ARG B 1 18 ? -17.594 18.438 19.672 1 95.81 18 ARG B CA 1
ATOM 2426 C C . ARG B 1 18 ? -17.312 18.047 21.109 1 95.81 18 ARG B C 1
ATOM 2428 O O . ARG B 1 18 ? -18.141 17.422 21.766 1 95.81 18 ARG B O 1
ATOM 2435 N N . VAL B 1 19 ? -16.188 18.469 21.594 1 96.5 19 VAL B N 1
ATOM 2436 C CA . VAL B 1 19 ? -15.852 18.047 22.953 1 96.5 19 VAL B CA 1
ATOM 2437 C C . VAL B 1 19 ? -16.156 19.172 23.938 1 96.5 19 VAL B C 1
ATOM 2439 O O . VAL B 1 19 ? -15.75 19.125 25.094 1 96.5 19 VAL B O 1
ATOM 2442 N N . GLY B 1 20 ? -16.703 20.266 23.422 1 97.38 20 GLY B N 1
ATOM 2443 C CA . GLY B 1 20 ? -17.297 21.203 24.359 1 97.38 20 GLY B CA 1
ATOM 2444 C C . GLY B 1 20 ? -16.609 22.562 24.344 1 97.38 20 GLY B C 1
ATOM 2445 O O . GLY B 1 20 ? -17.031 23.484 25.062 1 97.38 20 GLY B O 1
ATOM 2446 N N . HIS B 1 21 ? -15.555 22.75 23.594 1 98.44 21 HIS B N 1
ATOM 2447 C CA . HIS B 1 21 ? -14.914 24.062 23.484 1 98.44 21 HIS B CA 1
ATOM 2448 C C . HIS B 1 21 ? -15.742 25.016 22.641 1 98.44 21 HIS B C 1
ATOM 2450 O O . HIS B 1 21 ? -16.594 24.578 21.859 1 98.44 21 HIS B O 1
ATOM 2456 N N . GLU B 1 22 ? -15.484 26.312 22.828 1 98.38 22 GLU B N 1
ATOM 2457 C CA . GLU B 1 22 ? -16.312 27.312 22.156 1 98.38 22 GLU B CA 1
ATOM 2458 C C . GLU B 1 22 ? -15.469 28.203 21.25 1 98.38 22 GLU B C 1
ATOM 2460 O O . GLU B 1 22 ? -14.461 28.766 21.672 1 98.38 22 GLU B O 1
ATOM 2465 N N . HIS B 1 23 ? -15.891 28.312 20.062 1 98.38 23 HIS B N 1
ATOM 2466 C CA . HIS B 1 23 ? -15.258 29.219 19.109 1 98.38 23 HIS B CA 1
ATOM 2467 C C . HIS B 1 23 ? -15.75 30.656 19.297 1 98.38 23 HIS B C 1
ATOM 2469 O O . HIS B 1 23 ? -16.938 30.938 19.141 1 98.38 23 HIS B O 1
ATOM 2475 N N . VAL B 1 24 ? -14.844 31.562 19.562 1 98.25 24 VAL B N 1
ATOM 2476 C CA . VAL B 1 24 ? -15.234 32.938 19.906 1 98.25 24 VAL B CA 1
ATOM 2477 C C . VAL B 1 24 ? -14.305 33.906 19.219 1 98.25 24 VAL B C 1
ATOM 2479 O O . VAL B 1 24 ? -13.422 33.531 18.453 1 98.25 24 VAL B O 1
ATOM 2482 N N . GLY B 1 25 ? -14.594 35.188 19.344 1 97.06 25 GLY B N 1
ATOM 2483 C CA . GLY B 1 25 ? -13.695 36.219 18.875 1 97.06 25 GLY B CA 1
ATOM 2484 C C . GLY B 1 25 ? -12.43 36.344 19.703 1 97.06 25 GLY B C 1
ATOM 2485 O O . GLY B 1 25 ? -12.367 35.844 20.828 1 97.06 25 GLY B O 1
ATOM 2486 N N . LEU B 1 26 ? -11.5 37 19.125 1 97.12 26 LEU B N 1
ATOM 2487 C CA . LEU B 1 26 ? -10.172 37.094 19.719 1 97.12 26 LEU B CA 1
ATOM 2488 C C . LEU B 1 26 ? -10.242 37.719 21.109 1 97.12 26 LEU B C 1
ATOM 2490 O O . LEU B 1 26 ? -9.523 37.281 22.016 1 97.12 26 LEU B O 1
ATOM 2494 N N . GLU B 1 27 ? -11.094 38.625 21.312 1 96.12 27 GLU B N 1
ATOM 2495 C CA . GLU B 1 27 ? -11.172 39.375 22.562 1 96.12 27 GLU B CA 1
ATOM 2496 C C . GLU B 1 27 ? -11.711 38.531 23.703 1 96.12 27 GLU B C 1
ATOM 2498 O O . GLU B 1 27 ? -11.469 38.812 24.875 1 96.12 27 GLU B O 1
ATOM 2503 N N . GLU B 1 28 ? -12.375 37.469 23.422 1 97.56 28 GLU B N 1
ATOM 2504 C CA . GLU B 1 28 ? -12.992 36.594 24.422 1 97.56 28 GLU B CA 1
ATOM 2505 C C . GLU B 1 28 ? -12.242 35.281 24.547 1 97.56 28 GLU B C 1
ATOM 2507 O O . GLU B 1 28 ? -12.484 34.5 25.484 1 97.56 28 GLU B O 1
ATOM 2512 N N . ALA B 1 29 ? -11.305 35.031 23.719 1 98.38 29 ALA B N 1
ATOM 2513 C CA . ALA B 1 29 ? -10.68 33.719 23.594 1 98.38 29 ALA B CA 1
ATOM 2514 C C . ALA B 1 29 ? -9.648 33.5 24.703 1 98.38 29 ALA B C 1
ATOM 2516 O O . ALA B 1 29 ? -9.023 34.469 25.172 1 98.38 29 ALA B O 1
ATOM 2517 N N . GLU B 1 30 ? -9.469 32.281 25.109 1 98.5 30 GLU B N 1
ATOM 2518 C CA . GLU B 1 30 ? -8.422 31.859 26.031 1 98.5 30 GLU B CA 1
ATOM 2519 C C . GLU B 1 30 ? -7.25 31.234 25.266 1 98.5 30 GLU B C 1
ATOM 2521 O O . GLU B 1 30 ? -6.137 31.172 25.797 1 98.5 30 GLU B O 1
ATOM 2526 N N . VAL B 1 31 ? -7.582 30.719 24.156 1 98.69 31 VAL B N 1
ATOM 2527 C CA . VAL B 1 31 ? -6.574 30.062 23.328 1 98.69 31 VAL B CA 1
ATOM 2528 C C . VAL B 1 31 ? -6.594 30.656 21.922 1 98.69 31 VAL B C 1
ATOM 2530 O O . VAL B 1 31 ? -7.664 30.859 21.344 1 98.69 31 VAL B O 1
ATOM 2533 N N . TYR B 1 32 ? -5.445 30.953 21.391 1 98.5 32 TYR B N 1
ATOM 2534 C CA . TYR B 1 32 ? -5.258 31.375 20.016 1 98.5 32 TYR B CA 1
ATOM 2535 C C . TYR B 1 32 ? -4.742 30.219 19.156 1 98.5 32 TYR B C 1
ATOM 2537 O O . TYR B 1 32 ? -3.717 29.609 19.484 1 98.5 32 TYR B O 1
ATOM 2545 N N . ILE B 1 33 ? -5.488 29.859 18.156 1 98.25 33 ILE B N 1
ATOM 2546 C CA . ILE B 1 33 ? -5.035 28.844 17.203 1 98.25 33 ILE B CA 1
ATOM 2547 C C . ILE B 1 33 ? -4.406 29.516 15.984 1 98.25 33 ILE B C 1
ATOM 2549 O O . ILE B 1 33 ? -5.102 30.141 15.188 1 98.25 33 ILE B O 1
ATOM 2553 N N . ASN B 1 34 ? -3.115 29.344 15.867 1 96.81 34 ASN B N 1
ATOM 2554 C CA . ASN B 1 34 ? -2.346 30.031 14.836 1 96.81 34 ASN B CA 1
ATOM 2555 C C . ASN B 1 34 ? -2.285 29.219 13.539 1 96.81 34 ASN B C 1
ATOM 2557 O O . ASN B 1 34 ? -1.778 28.094 13.531 1 96.81 34 ASN B O 1
ATOM 2561 N N . THR B 1 35 ? -2.744 29.797 12.422 1 94.25 35 THR B N 1
ATOM 2562 C CA . THR B 1 35 ? -2.785 29.094 11.148 1 94.25 35 THR B CA 1
ATOM 2563 C C . THR B 1 35 ? -1.816 29.734 10.148 1 94.25 35 THR B C 1
ATOM 2565 O O . THR B 1 35 ? -1.921 29.5 8.945 1 94.25 35 THR B O 1
ATOM 2568 N N . ASP B 1 36 ? -0.894 30.594 10.641 1 90.88 36 ASP B N 1
ATOM 2569 C CA . ASP B 1 36 ? 0.112 31.234 9.789 1 90.88 36 ASP B CA 1
ATOM 2570 C C . ASP B 1 36 ? 1.522 30.875 10.25 1 90.88 36 ASP B C 1
ATOM 2572 O O . ASP B 1 36 ? 1.891 31.141 11.398 1 90.88 36 ASP B O 1
ATOM 2576 N N . PRO B 1 37 ? 2.266 30.359 9.289 1 85.81 37 PRO B N 1
ATOM 2577 C CA . PRO B 1 37 ? 3.625 29.984 9.688 1 85.81 37 PRO B CA 1
ATOM 2578 C C . PRO B 1 37 ? 4.586 31.172 9.695 1 85.81 37 PRO B C 1
ATOM 2580 O O . PRO B 1 37 ? 5.691 31.078 10.234 1 85.81 37 PRO B O 1
ATOM 2583 N N . ARG B 1 38 ? 4.246 32.375 9.141 1 89.62 38 ARG B N 1
ATOM 2584 C CA . ARG B 1 38 ? 5.109 33.562 9.062 1 89.62 38 ARG B CA 1
ATOM 2585 C C . ARG B 1 38 ? 5.027 34.375 10.336 1 89.62 38 ARG B C 1
ATOM 2587 O O . ARG B 1 38 ? 3.947 34.844 10.711 1 89.62 38 ARG B O 1
ATOM 2594 N N . PRO B 1 39 ? 6.18 34.562 10.922 1 93.06 39 PRO B N 1
ATOM 2595 C CA . PRO B 1 39 ? 6.191 35.312 12.18 1 93.06 39 PRO B CA 1
ATOM 2596 C C . PRO B 1 39 ? 5.578 36.719 12.047 1 93.06 39 PRO B C 1
ATOM 2598 O O . PRO B 1 39 ? 4.934 37.188 12.984 1 93.06 39 PRO B O 1
ATOM 2601 N N . ASP B 1 40 ? 5.77 37.344 10.906 1 93.69 40 ASP B N 1
ATOM 2602 C CA . ASP B 1 40 ? 5.332 38.75 10.719 1 93.69 40 ASP B CA 1
ATOM 2603 C C . ASP B 1 40 ? 3.812 38.812 10.586 1 93.69 40 ASP B C 1
ATOM 2605 O O . ASP B 1 40 ? 3.238 39.906 10.633 1 93.69 40 ASP B O 1
ATOM 2609 N N . ARG B 1 41 ? 3.137 37.688 10.547 1 94.31 41 ARG B N 1
ATOM 2610 C CA . ARG B 1 41 ? 1.689 37.656 10.359 1 94.31 41 ARG B CA 1
ATOM 2611 C C . ARG B 1 41 ? 0.979 37.219 11.633 1 94.31 41 ARG B C 1
ATOM 2613 O O . ARG B 1 41 ? -0.25 37.125 11.664 1 94.31 41 ARG B O 1
ATOM 2620 N N . ILE B 1 42 ? 1.729 36.969 12.609 1 94.38 42 ILE B N 1
ATOM 2621 C CA . ILE B 1 42 ? 1.163 36.562 13.891 1 94.38 42 ILE B CA 1
ATOM 2622 C C . ILE B 1 42 ? 0.958 37.812 14.773 1 94.38 42 ILE B C 1
ATOM 2624 O O . ILE B 1 42 ? 1.906 38.531 15.055 1 94.38 42 ILE B O 1
ATOM 2628 N N . PRO B 1 43 ? -0.188 38.094 15.133 1 93.38 43 PRO B N 1
ATOM 2629 C CA . PRO B 1 43 ? -0.444 39.281 15.969 1 93.38 43 PRO B CA 1
ATOM 2630 C C . PRO B 1 43 ? 0.114 39.125 17.375 1 93.38 43 PRO B C 1
ATOM 2632 O O . PRO B 1 43 ? 0.422 38 17.812 1 93.38 43 PRO B O 1
ATOM 2635 N N . GLU B 1 44 ? 0.25 40.281 18.016 1 92.62 44 GLU B N 1
ATOM 2636 C CA . GLU B 1 44 ? 0.515 40.25 19.453 1 92.62 44 GLU B CA 1
ATOM 2637 C C . GLU B 1 44 ? -0.65 39.625 20.203 1 92.62 44 GLU B C 1
ATOM 2639 O O . GLU B 1 44 ? -1.81 39.969 19.984 1 92.62 44 GLU B O 1
ATOM 2644 N N . MET B 1 45 ? -0.353 38.75 21.062 1 94.94 45 MET B N 1
ATOM 2645 C CA . MET B 1 45 ? -1.394 38.031 21.797 1 94.94 45 MET B CA 1
ATOM 2646 C C . MET B 1 45 ? -1.993 38.906 22.891 1 94.94 45 MET B C 1
ATOM 2648 O O . MET B 1 45 ? -1.271 39.438 23.75 1 94.94 45 MET B O 1
ATOM 2652 N N . PRO B 1 46 ? -3.268 39.094 22.828 1 95.81 46 PRO B N 1
ATOM 2653 C CA . PRO B 1 46 ? -3.891 39.812 23.938 1 95.81 46 PRO B CA 1
ATOM 2654 C C . PRO B 1 46 ? -3.766 39.094 25.281 1 95.81 46 PRO B C 1
ATOM 2656 O O . PRO B 1 46 ? -3.463 37.875 25.297 1 95.81 46 PRO B O 1
ATOM 2659 N N . ALA B 1 47 ? -4.078 39.781 26.328 1 96.31 47 ALA B N 1
ATOM 2660 C CA . ALA B 1 47 ? -3.826 39.281 27.688 1 96.31 47 ALA B CA 1
ATOM 2661 C C . ALA B 1 47 ? -4.738 38.125 28.016 1 96.31 47 ALA B C 1
ATOM 2663 O O . ALA B 1 47 ? -4.418 37.312 28.891 1 96.31 47 ALA B O 1
ATOM 2664 N N . ASN B 1 48 ? -5.832 38.062 27.328 1 97.5 48 ASN B N 1
ATOM 2665 C CA . ASN B 1 48 ? -6.777 36.969 27.625 1 97.5 48 ASN B CA 1
ATOM 2666 C C . ASN B 1 48 ? -6.277 35.625 27.109 1 97.5 48 ASN B C 1
ATOM 2668 O O . ASN B 1 48 ? -6.797 34.594 27.484 1 97.5 48 ASN B O 1
ATOM 2672 N N . ILE B 1 49 ? -5.309 35.625 26.25 1 98.38 49 ILE B N 1
ATOM 2673 C CA . ILE B 1 49 ? -4.801 34.375 25.672 1 98.38 49 ILE B CA 1
ATOM 2674 C C . ILE B 1 49 ? -3.875 33.688 26.688 1 98.38 49 ILE B C 1
ATOM 2676 O O . ILE B 1 49 ? -2.914 34.281 27.156 1 98.38 49 ILE B O 1
ATOM 2680 N N . GLN B 1 50 ? -4.203 32.438 26.859 1 98.19 50 GLN B N 1
ATOM 2681 C CA . GLN B 1 50 ? -3.461 31.688 27.875 1 98.19 50 GLN B CA 1
ATOM 2682 C C . GLN B 1 50 ? -2.396 30.812 27.219 1 98.19 50 GLN B C 1
ATOM 2684 O O . GLN B 1 50 ? -1.364 30.516 27.828 1 98.19 50 GLN B O 1
ATOM 2689 N N . TRP B 1 51 ? -2.686 30.281 26.094 1 98.31 51 TRP B N 1
ATOM 2690 C CA . TRP B 1 51 ? -1.712 29.531 25.312 1 98.31 51 TRP B CA 1
ATOM 2691 C C . TRP B 1 51 ? -2.084 29.531 23.828 1 98.31 51 TRP B C 1
ATOM 2693 O O . TRP B 1 51 ? -3.166 29.984 23.453 1 98.31 51 TRP B O 1
ATOM 2703 N N . VAL B 1 52 ? -1.116 29.172 22.984 1 98.31 52 VAL B N 1
ATOM 2704 C CA . VAL B 1 52 ? -1.283 29.219 21.531 1 98.31 52 VAL B CA 1
ATOM 2705 C C . VAL B 1 52 ? -1.093 27.828 20.938 1 98.31 52 VAL B C 1
ATOM 2707 O O . VAL B 1 52 ? -0.146 27.109 21.297 1 98.31 52 VAL B O 1
ATOM 2710 N N . GLN B 1 53 ? -2.031 27.375 20.109 1 98.19 53 GLN B N 1
ATOM 2711 C CA . GLN B 1 53 ? -1.857 26.188 19.281 1 98.19 53 GLN B CA 1
ATOM 2712 C C . GLN B 1 53 ? -1.374 26.562 17.875 1 98.19 53 GLN B C 1
ATOM 2714 O O . GLN B 1 53 ? -2.107 27.172 17.109 1 98.19 53 GLN B O 1
ATOM 2719 N N . HIS B 1 54 ? -0.165 26.188 17.609 1 96.06 54 HIS B N 1
ATOM 2720 C CA . HIS B 1 54 ? 0.414 26.406 16.281 1 96.06 54 HIS B CA 1
ATOM 2721 C C . HIS B 1 54 ? 0.141 25.219 15.367 1 96.06 54 HIS B C 1
ATOM 2723 O O . HIS B 1 54 ? 0.419 24.078 15.727 1 96.06 54 HIS B O 1
ATOM 2729 N N . CYS B 1 55 ? -0.395 25.469 14.18 1 94.38 55 CYS B N 1
ATOM 2730 C CA . CYS B 1 55 ? -0.899 24.391 13.336 1 94.38 55 CYS B CA 1
ATOM 2731 C C . CYS B 1 55 ? 0.213 23.812 12.469 1 94.38 55 CYS B C 1
ATOM 2733 O O . CYS B 1 55 ? -0.055 23.078 11.516 1 94.38 55 CYS B O 1
ATOM 2735 N N . TYR B 1 56 ? 1.452 24.109 12.75 1 87.44 56 TYR B N 1
ATOM 2736 C CA . TYR B 1 56 ? 2.619 23.578 12.055 1 87.44 56 TYR B CA 1
ATOM 2737 C C . TYR B 1 56 ? 3.578 22.906 13.031 1 87.44 56 TYR B C 1
ATOM 2739 O O . TYR B 1 56 ? 3.596 23.234 14.219 1 87.44 56 TYR B O 1
ATOM 2747 N N . THR B 1 57 ? 4.316 22 12.469 1 80.94 57 THR B N 1
ATOM 2748 C CA . THR B 1 57 ? 5.258 21.297 13.336 1 80.94 57 THR B CA 1
ATOM 2749 C C . THR B 1 57 ? 6.488 22.156 13.602 1 80.94 57 THR B C 1
ATOM 2751 O O . THR B 1 57 ? 6.992 22.188 14.727 1 80.94 57 THR B O 1
ATOM 2754 N N . GLY B 1 58 ? 6.969 22.766 12.578 1 77.25 58 GLY B N 1
ATOM 2755 C CA . GLY B 1 58 ? 8.164 23.594 12.688 1 77.25 58 GLY B CA 1
ATOM 2756 C C . GLY B 1 58 ? 7.902 24.922 13.383 1 77.25 58 GLY B C 1
ATOM 2757 O O . GLY B 1 58 ? 6.906 25.594 13.109 1 77.25 58 GLY B O 1
ATOM 2758 N N . VAL B 1 59 ? 8.828 25.281 14.367 1 86.75 59 VAL B N 1
ATOM 2759 C CA . VAL B 1 59 ? 8.641 26.516 15.109 1 86.75 59 VAL B CA 1
ATOM 2760 C C . VAL B 1 59 ? 9.93 27.328 15.094 1 86.75 59 VAL B C 1
ATOM 2762 O O . VAL B 1 59 ? 10.031 28.359 15.766 1 86.75 59 VAL B O 1
ATOM 2765 N N . ASP B 1 60 ? 10.875 26.891 14.312 1 79.06 60 ASP B N 1
ATOM 2766 C CA . ASP B 1 60 ? 12.203 27.484 14.305 1 79.06 60 ASP B CA 1
ATOM 2767 C C . ASP B 1 60 ? 12.133 28.969 13.945 1 79.06 60 ASP B C 1
ATOM 2769 O O . ASP B 1 60 ? 12.711 29.812 14.633 1 79.06 60 ASP B O 1
ATOM 2773 N N . GLN B 1 61 ? 11.445 29.25 12.938 1 84.44 61 GLN B N 1
ATOM 2774 C CA . GLN B 1 61 ? 11.344 30.625 12.477 1 84.44 61 GLN B CA 1
ATOM 2775 C C . GLN B 1 61 ? 10.648 31.5 13.516 1 84.44 61 GLN B C 1
ATOM 2777 O O . GLN B 1 61 ? 10.977 32.688 13.656 1 84.44 61 GLN B O 1
ATOM 2782 N N . LEU B 1 62 ? 9.727 30.969 14.195 1 92 62 LEU B N 1
ATOM 2783 C CA . LEU B 1 62 ? 8.992 31.719 15.211 1 92 62 LEU B CA 1
ATOM 2784 C C . LEU B 1 62 ? 9.859 31.984 16.438 1 92 62 LEU B C 1
ATOM 2786 O O . LEU B 1 62 ? 9.773 33.062 17.047 1 92 62 LEU B O 1
ATOM 2790 N N . ILE B 1 63 ? 10.703 31.031 16.766 1 90.12 63 ILE B N 1
ATOM 2791 C CA . ILE B 1 63 ? 11.633 31.172 17.891 1 90.12 63 ILE B CA 1
ATOM 2792 C C . ILE B 1 63 ? 12.695 32.219 17.531 1 90.12 63 ILE B C 1
ATOM 2794 O O . ILE B 1 63 ? 12.961 33.125 18.312 1 90.12 63 ILE B O 1
ATOM 2798 N N . GLU B 1 64 ? 13.203 32.094 16.344 1 88.88 64 GLU B N 1
ATOM 2799 C CA . GLU B 1 64 ? 14.242 33 15.883 1 88.88 64 GLU B CA 1
ATOM 2800 C C . GLU B 1 64 ? 13.719 34.438 15.828 1 88.88 64 GLU B C 1
ATOM 2802 O O . GLU B 1 64 ? 14.461 35.375 16.109 1 88.88 64 GLU B O 1
ATOM 2807 N N . ALA B 1 65 ? 12.477 34.594 15.469 1 93.62 65 ALA B N 1
ATOM 2808 C CA . ALA B 1 65 ? 11.859 35.906 15.336 1 93.62 65 ALA B CA 1
ATOM 2809 C C . ALA B 1 65 ? 11.445 36.438 16.703 1 93.62 65 ALA B C 1
ATOM 2811 O O . ALA B 1 65 ? 10.992 37.594 16.812 1 93.62 65 ALA B O 1
ATOM 2812 N N . GLY B 1 66 ? 11.516 35.594 17.703 1 92.38 66 GLY B N 1
ATOM 2813 C CA . GLY B 1 66 ? 11.18 36.031 19.047 1 92.38 66 GLY B CA 1
ATOM 2814 C C . GLY B 1 66 ? 9.695 35.969 19.344 1 92.38 66 GLY B C 1
ATOM 2815 O O . GLY B 1 66 ? 9.227 36.531 20.328 1 92.38 66 GLY B O 1
ATOM 2816 N N . VAL B 1 67 ? 8.953 35.312 18.469 1 94.56 67 VAL B N 1
ATOM 2817 C CA . VAL B 1 67 ? 7.52 35.125 18.688 1 94.56 67 VAL B CA 1
ATOM 2818 C C . VAL B 1 67 ? 7.293 34.125 19.812 1 94.56 67 VAL B C 1
ATOM 2820 O O . VAL B 1 67 ? 6.438 34.344 20.688 1 94.56 67 VAL B O 1
ATOM 2823 N N . ILE B 1 68 ? 8.031 33.094 19.766 1 94.5 68 ILE B N 1
ATOM 2824 C CA . ILE B 1 68 ? 8.047 32.094 20.828 1 94.5 68 ILE B CA 1
ATOM 2825 C C . ILE B 1 68 ? 9.289 32.281 21.703 1 94.5 68 ILE B C 1
ATOM 2827 O O . ILE B 1 68 ? 10.414 32.219 21.203 1 94.5 68 ILE B O 1
ATOM 2831 N N . THR B 1 69 ? 9.062 32.469 22.906 1 92.25 69 THR B N 1
ATOM 2832 C CA . THR B 1 69 ? 10.172 32.625 23.844 1 92.25 69 THR B CA 1
ATOM 2833 C C . THR B 1 69 ? 9.977 31.734 25.062 1 92.25 69 THR B C 1
ATOM 2835 O O . THR B 1 69 ? 8.867 31.281 25.328 1 92.25 69 THR B O 1
ATOM 2838 N N . ALA B 1 70 ? 11.031 31.453 25.797 1 90.38 70 ALA B N 1
ATOM 2839 C CA . ALA B 1 70 ? 11.016 30.547 26.953 1 90.38 70 ALA B CA 1
ATOM 2840 C C . ALA B 1 70 ? 10.141 31.109 28.062 1 90.38 70 ALA B C 1
ATOM 2842 O O . ALA B 1 70 ? 9.477 30.344 28.781 1 90.38 70 ALA B O 1
ATOM 2843 N N . ASP B 1 71 ? 10.117 32.344 28.203 1 90.56 71 ASP B N 1
ATOM 2844 C CA . ASP B 1 71 ? 9.406 32.969 29.328 1 90.56 71 ASP B CA 1
ATOM 2845 C C . ASP B 1 71 ? 8.062 33.562 28.875 1 90.56 71 ASP B C 1
ATOM 2847 O O . ASP B 1 71 ? 7.367 34.188 29.656 1 90.56 71 ASP B O 1
ATOM 2851 N N . GLY B 1 72 ? 7.711 33.312 27.641 1 92.69 72 GLY B N 1
ATOM 2852 C CA . GLY B 1 72 ? 6.473 33.844 27.094 1 92.69 72 GLY B CA 1
ATOM 2853 C C . GLY B 1 72 ? 5.305 32.875 27.203 1 92.69 72 GLY B C 1
ATOM 2854 O O . GLY B 1 72 ? 5.332 31.953 28.031 1 92.69 72 GLY B O 1
ATOM 2855 N N . LEU B 1 73 ? 4.25 33.156 26.469 1 95.5 73 LEU B N 1
ATOM 2856 C CA . LEU B 1 73 ? 3.07 32.312 26.406 1 95.5 73 LEU B CA 1
ATOM 2857 C C . LEU B 1 73 ? 3.441 30.891 25.984 1 95.5 73 LEU B C 1
ATOM 2859 O O . LEU B 1 73 ? 4.297 30.703 25.109 1 95.5 73 LEU B O 1
ATOM 2863 N N . PRO B 1 74 ? 2.812 29.938 26.578 1 96.69 74 PRO B N 1
ATOM 2864 C CA . PRO B 1 74 ? 3.016 28.578 26.094 1 96.69 74 PRO B CA 1
ATOM 2865 C C . PRO B 1 74 ? 2.51 28.375 24.672 1 96.69 74 PRO B C 1
ATOM 2867 O O . PRO B 1 74 ? 1.415 28.844 24.328 1 96.69 74 PRO B O 1
ATOM 2870 N N . TRP B 1 75 ? 3.346 27.797 23.906 1 97.56 75 TRP B N 1
ATOM 2871 C CA . TRP B 1 75 ? 2.986 27.406 22.547 1 97.56 75 TRP B CA 1
ATOM 2872 C C . TRP B 1 75 ? 3.018 25.891 22.391 1 97.56 75 TRP B C 1
ATOM 2874 O O . TRP B 1 75 ? 3.918 25.234 22.906 1 97.56 75 TRP B O 1
ATOM 2884 N N . CYS B 1 76 ? 2.021 25.391 21.766 1 97 76 CYS B N 1
ATOM 2885 C CA . CYS B 1 76 ? 2.004 24 21.312 1 97 76 CYS B CA 1
ATOM 2886 C C . CYS B 1 76 ? 2.07 23.938 19.781 1 97 76 CYS B C 1
ATOM 2888 O O . CYS B 1 76 ? 1.642 24.875 19.094 1 97 76 CYS B O 1
ATOM 2890 N N . ASN B 1 77 ? 2.68 22.891 19.266 1 93.88 77 ASN B N 1
ATOM 2891 C CA . ASN B 1 77 ? 2.744 22.766 17.812 1 93.88 77 ASN B CA 1
ATOM 2892 C C . ASN B 1 77 ? 1.967 21.547 17.328 1 93.88 77 ASN B C 1
ATOM 2894 O O . ASN B 1 77 ? 1.125 21 18.047 1 93.88 77 ASN B O 1
ATOM 2898 N N . ALA B 1 78 ? 2.168 21.203 16.047 1 92 78 ALA B N 1
ATOM 2899 C CA . ALA B 1 78 ? 1.37 20.172 15.398 1 92 78 ALA B CA 1
ATOM 2900 C C . ALA B 1 78 ? 2.086 18.828 15.438 1 92 78 ALA B C 1
ATOM 2902 O O . ALA B 1 78 ? 1.826 17.953 14.602 1 92 78 ALA B O 1
ATOM 2903 N N . ALA B 1 79 ? 2.998 18.656 16.422 1 85.06 79 ALA B N 1
ATOM 2904 C CA . ALA B 1 79 ? 3.748 17.406 16.516 1 85.06 79 ALA B CA 1
ATOM 2905 C C . ALA B 1 79 ? 2.811 16.203 16.562 1 85.06 79 ALA B C 1
ATOM 2907 O O . ALA B 1 79 ? 1.835 16.203 17.312 1 85.06 79 ALA B O 1
ATOM 2908 N N . GLY B 1 80 ? 3.057 15.242 15.617 1 87.69 80 GLY B N 1
ATOM 2909 C CA . GLY B 1 80 ? 2.291 14.008 15.602 1 87.69 80 GLY B CA 1
ATOM 2910 C C . GLY B 1 80 ? 1.132 14.031 14.625 1 87.69 80 GLY B C 1
ATOM 2911 O O . GLY B 1 80 ? 0.538 12.992 14.328 1 87.69 80 GLY B O 1
ATOM 2912 N N . ALA B 1 81 ? 0.769 15.195 14.172 1 90.38 81 ALA B N 1
ATOM 2913 C CA . ALA B 1 81 ? -0.414 15.352 13.328 1 90.38 81 ALA B CA 1
ATOM 2914 C C . ALA B 1 81 ? -0.31 14.508 12.062 1 90.38 81 ALA B C 1
ATOM 2916 O O . ALA B 1 81 ? -1.324 14.062 11.523 1 90.38 81 ALA B O 1
ATOM 2917 N N . PHE B 1 82 ? 0.93 14.195 11.68 1 92.62 82 PHE B N 1
ATOM 2918 C CA . PHE B 1 82 ? 1.081 13.648 10.336 1 92.62 82 PHE B CA 1
ATOM 2919 C C . PHE B 1 82 ? 1.657 12.234 10.391 1 92.62 82 PHE B C 1
ATOM 2921 O O . PHE B 1 82 ? 1.96 11.648 9.352 1 92.62 82 PHE B O 1
ATOM 2928 N N . ALA B 1 83 ? 1.714 11.695 11.594 1 93.38 83 ALA B N 1
ATOM 2929 C CA . ALA B 1 83 ? 2.271 10.352 11.719 1 93.38 83 ALA B CA 1
ATOM 2930 C C . ALA B 1 83 ? 1.452 9.344 10.922 1 93.38 83 ALA B C 1
ATOM 2932 O O . ALA B 1 83 ? 2.004 8.562 10.141 1 93.38 83 ALA B O 1
ATOM 2933 N N . GLU B 1 84 ? 0.123 9.414 11.023 1 95.19 84 GLU B N 1
ATOM 2934 C CA . GLU B 1 84 ? -0.752 8.453 10.367 1 95.19 84 GLU B CA 1
ATOM 2935 C C . GLU B 1 84 ? -0.744 8.633 8.852 1 95.19 84 GLU B C 1
ATOM 2937 O O . GLU B 1 84 ? -0.451 7.695 8.109 1 95.19 84 GLU B O 1
ATOM 2942 N N . PRO B 1 85 ? -0.979 9.859 8.414 1 96.62 85 PRO B N 1
ATOM 2943 C CA . PRO B 1 85 ? -1.06 10.008 6.957 1 96.62 85 PRO B CA 1
ATOM 2944 C C . PRO B 1 85 ? 0.278 9.758 6.266 1 96.62 85 PRO B C 1
ATOM 2946 O O . PRO B 1 85 ? 0.322 9.109 5.219 1 96.62 85 PRO B O 1
ATOM 2949 N N . VAL B 1 86 ? 1.37 10.203 6.832 1 97.25 86 VAL B N 1
ATOM 2950 C CA . VAL B 1 86 ? 2.662 10.062 6.172 1 97.25 86 VAL B CA 1
ATOM 2951 C C . VAL B 1 86 ? 3.102 8.602 6.199 1 97.25 86 VAL B C 1
ATOM 2953 O O . VAL B 1 86 ? 3.705 8.109 5.246 1 97.25 86 VAL B O 1
ATOM 2956 N N . ALA B 1 87 ? 2.801 7.863 7.262 1 98.19 87 ALA B N 1
ATOM 2957 C CA . ALA B 1 87 ? 3.109 6.438 7.324 1 98.19 87 ALA B CA 1
ATOM 2958 C C . ALA B 1 87 ? 2.338 5.66 6.262 1 98.19 87 ALA B C 1
ATOM 2960 O O . ALA B 1 87 ? 2.891 4.777 5.602 1 98.19 87 ALA B O 1
ATOM 2961 N N . GLU B 1 88 ? 1.072 5.965 6.109 1 98.69 88 GLU B N 1
ATOM 2962 C CA . GLU B 1 88 ? 0.273 5.312 5.078 1 98.69 88 GLU B CA 1
ATOM 2963 C C . GLU B 1 88 ? 0.803 5.629 3.682 1 98.69 88 GLU B C 1
ATOM 2965 O O . GLU B 1 88 ? 0.887 4.746 2.826 1 98.69 88 GLU B O 1
ATOM 2970 N N . ALA B 1 89 ? 1.175 6.875 3.498 1 98.75 89 ALA B N 1
ATOM 2971 C CA . ALA B 1 89 ? 1.751 7.258 2.213 1 98.75 89 ALA B CA 1
ATOM 2972 C C . ALA B 1 89 ? 3.043 6.492 1.938 1 98.75 89 ALA B C 1
ATOM 2974 O O . ALA B 1 89 ? 3.295 6.078 0.806 1 98.75 89 ALA B O 1
ATOM 2975 N N . ALA B 1 90 ? 3.826 6.328 2.988 1 98.81 90 ALA B N 1
ATOM 2976 C CA . ALA B 1 90 ? 5.07 5.578 2.852 1 98.81 90 ALA B CA 1
ATOM 2977 C C . ALA B 1 90 ? 4.801 4.145 2.412 1 98.81 90 ALA B C 1
ATOM 2979 O O . ALA B 1 90 ? 5.43 3.645 1.476 1 98.81 90 ALA B O 1
ATOM 2980 N N . LEU B 1 91 ? 3.875 3.516 3.039 1 98.94 91 LEU B N 1
ATOM 2981 C CA . LEU B 1 91 ? 3.535 2.145 2.678 1 98.94 91 LEU B CA 1
ATOM 2982 C C . LEU B 1 91 ? 3.002 2.074 1.251 1 98.94 91 LEU B C 1
ATOM 2984 O O . LEU B 1 91 ? 3.348 1.159 0.499 1 98.94 91 LEU B O 1
ATOM 2988 N N . ALA B 1 92 ? 2.154 3.029 0.914 1 98.94 92 ALA B N 1
ATOM 2989 C CA . ALA B 1 92 ? 1.599 3.08 -0.436 1 98.94 92 ALA B CA 1
ATOM 2990 C C . ALA B 1 92 ? 2.705 3.182 -1.481 1 98.94 92 ALA B C 1
ATOM 2992 O O . ALA B 1 92 ? 2.689 2.463 -2.484 1 98.94 92 ALA B O 1
ATOM 2993 N N . LEU B 1 93 ? 3.643 4.039 -1.194 1 98.94 93 LEU B N 1
ATOM 2994 C CA . LEU B 1 93 ? 4.746 4.246 -2.125 1 98.94 93 LEU B CA 1
ATOM 2995 C C . LEU B 1 93 ? 5.648 3.02 -2.182 1 98.94 93 LEU B C 1
ATOM 2997 O O . LEU B 1 93 ? 6.121 2.641 -3.254 1 98.94 93 LEU B O 1
ATOM 3001 N N . MET B 1 94 ? 5.918 2.383 -1.047 1 98.88 94 MET B N 1
ATOM 3002 C CA . MET B 1 94 ? 6.68 1.139 -0.997 1 98.88 94 MET B CA 1
ATOM 3003 C C . MET B 1 94 ? 6.074 0.09 -1.924 1 98.88 94 MET B C 1
ATOM 3005 O O . MET B 1 94 ? 6.762 -0.452 -2.789 1 98.88 94 MET B O 1
ATOM 3009 N N . LEU B 1 95 ? 4.797 -0.117 -1.782 1 98.94 95 LEU B N 1
ATOM 3010 C CA . LEU B 1 95 ? 4.109 -1.177 -2.512 1 98.94 95 LEU B CA 1
ATOM 3011 C C . LEU B 1 95 ? 3.965 -0.816 -3.986 1 98.94 95 LEU B C 1
ATOM 3013 O O . LEU B 1 95 ? 4.168 -1.662 -4.859 1 98.94 95 LEU B O 1
ATOM 3017 N N . SER B 1 96 ? 3.621 0.455 -4.242 1 98.94 96 SER B N 1
ATOM 3018 C CA . SER B 1 96 ? 3.434 0.89 -5.625 1 98.94 96 SER B CA 1
ATOM 3019 C C . SER B 1 96 ? 4.727 0.771 -6.422 1 98.94 96 SER B C 1
ATOM 3021 O O . SER B 1 96 ? 4.719 0.297 -7.559 1 98.94 96 SER B O 1
ATOM 3023 N N . ALA B 1 97 ? 5.805 1.194 -5.801 1 98.88 97 ALA B N 1
ATOM 3024 C CA . ALA B 1 97 ? 7.105 1.083 -6.453 1 98.88 97 ALA B CA 1
ATOM 3025 C C . ALA B 1 97 ? 7.5 -0.379 -6.645 1 98.88 97 ALA B C 1
ATOM 3027 O O . ALA B 1 97 ? 7.977 -0.765 -7.715 1 98.88 97 ALA B O 1
ATOM 3028 N N . ALA B 1 98 ? 7.277 -1.172 -5.684 1 98.69 98 ALA B N 1
ATOM 3029 C CA . ALA B 1 98 ? 7.645 -2.586 -5.699 1 98.69 98 ALA B CA 1
ATOM 3030 C C . ALA B 1 98 ? 6.852 -3.344 -6.762 1 98.69 98 ALA B C 1
ATOM 3032 O O . ALA B 1 98 ? 7.363 -4.285 -7.375 1 98.69 98 ALA B O 1
ATOM 3033 N N . HIS B 1 99 ? 5.574 -2.91 -6.996 1 98.69 99 HIS B N 1
ATOM 3034 C CA . HIS B 1 99 ? 4.68 -3.656 -7.875 1 98.69 99 HIS B CA 1
ATOM 3035 C C . HIS B 1 99 ? 4.57 -2.99 -9.242 1 98.69 99 HIS B C 1
ATOM 3037 O O . HIS B 1 99 ? 3.668 -3.307 -10.023 1 98.69 99 HIS B O 1
ATOM 3043 N N . HIS B 1 100 ? 5.41 -2.053 -9.547 1 98.81 100 HIS B N 1
ATOM 3044 C CA . HIS B 1 100 ? 5.586 -1.482 -10.883 1 98.81 100 HIS B CA 1
ATOM 3045 C C . HIS B 1 100 ? 4.312 -0.786 -11.352 1 98.81 100 HIS B C 1
ATOM 3047 O O . HIS B 1 100 ? 3.961 -0.864 -12.531 1 98.81 100 HIS B O 1
ATOM 3053 N N . HIS B 1 101 ? 3.564 -0.085 -10.414 1 98.88 101 HIS B N 1
ATOM 3054 C CA . HIS B 1 101 ? 2.316 0.549 -10.828 1 98.88 101 HIS B CA 1
ATOM 3055 C C . HIS B 1 101 ? 2.568 1.646 -11.852 1 98.88 101 HIS B C 1
ATOM 3057 O O . HIS B 1 101 ? 1.863 1.73 -12.859 1 98.88 101 HIS B O 1
ATOM 3063 N N . LYS B 1 102 ? 3.592 2.457 -11.648 1 98.88 102 LYS B N 1
ATOM 3064 C CA . LYS B 1 102 ? 3.898 3.531 -12.594 1 98.88 102 LYS B CA 1
ATOM 3065 C C . LYS B 1 102 ? 4.418 2.973 -13.914 1 98.88 102 LYS B C 1
ATOM 3067 O O . LYS B 1 102 ? 4.043 3.451 -14.984 1 98.88 102 LYS B O 1
ATOM 3072 N N . ALA B 1 103 ? 5.344 1.954 -13.828 1 98.88 103 ALA B N 1
ATOM 3073 C CA . ALA B 1 103 ? 5.906 1.37 -15.0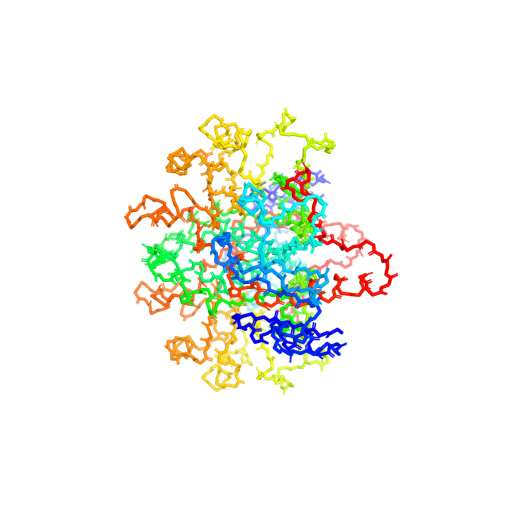47 1 98.88 103 ALA B CA 1
ATOM 3074 C C . ALA B 1 103 ? 4.805 0.869 -15.977 1 98.88 103 ALA B C 1
ATOM 3076 O O . ALA B 1 103 ? 4.84 1.124 -17.188 1 98.88 103 ALA B O 1
ATOM 3077 N N . PHE B 1 104 ? 3.824 0.159 -15.406 1 98.88 104 PHE B N 1
ATOM 3078 C CA . PHE B 1 104 ? 2.742 -0.359 -16.234 1 98.88 104 PHE B CA 1
ATOM 3079 C C . PHE B 1 104 ? 1.878 0.777 -16.766 1 98.88 104 PHE B C 1
ATOM 3081 O O . PHE B 1 104 ? 1.463 0.756 -17.922 1 98.88 104 PHE B O 1
ATOM 3088 N N . ALA B 1 105 ? 1.579 1.752 -15.914 1 98.69 105 ALA B N 1
ATOM 3089 C CA . ALA B 1 105 ? 0.795 2.908 -16.344 1 98.69 105 ALA B CA 1
ATOM 3090 C C . ALA B 1 105 ? 1.457 3.617 -17.516 1 98.69 105 ALA B C 1
ATOM 3092 O O . ALA B 1 105 ? 0.78 4.023 -18.469 1 98.69 105 ALA B O 1
ATOM 3093 N N . GLN B 1 106 ? 2.762 3.795 -17.469 1 98.44 106 GLN B N 1
ATOM 3094 C CA . GLN B 1 106 ? 3.486 4.504 -18.516 1 98.44 106 GLN B CA 1
ATOM 3095 C C . GLN B 1 106 ? 3.582 3.664 -19.781 1 98.44 106 GLN B C 1
ATOM 3097 O O . GLN B 1 106 ? 3.482 4.191 -20.891 1 98.44 106 GLN B O 1
ATOM 3102 N N . ALA B 1 107 ? 3.783 2.342 -19.594 1 98.5 107 ALA B N 1
ATOM 3103 C CA . ALA B 1 107 ? 3.898 1.466 -20.75 1 98.5 107 ALA B CA 1
ATOM 3104 C C . ALA B 1 107 ? 2.566 1.356 -21.484 1 98.5 107 ALA B C 1
ATOM 3106 O O . ALA B 1 107 ? 2.535 1.33 -22.719 1 98.5 107 ALA B O 1
ATOM 3107 N N . ALA B 1 108 ? 1.486 1.168 -20.734 1 98.25 108 ALA B N 1
ATOM 3108 C CA . ALA B 1 108 ? 0.123 1.089 -21.25 1 98.25 108 ALA B CA 1
ATOM 3109 C C . ALA B 1 108 ? -0.011 -0.033 -22.281 1 98.25 108 ALA B C 1
ATOM 3111 O O . ALA B 1 108 ? -0.566 0.17 -23.359 1 98.25 108 ALA B O 1
ATOM 3112 N N . THR B 1 109 ? 0.562 -1.128 -22 1 98.5 109 THR B N 1
ATOM 3113 C CA . THR B 1 109 ? 0.477 -2.324 -22.828 1 98.5 109 THR B CA 1
ATOM 3114 C C . THR B 1 109 ? 0.784 -3.574 -22 1 98.5 109 THR B C 1
ATOM 3116 O O . THR B 1 109 ? 1.63 -3.543 -21.109 1 98.5 109 THR B O 1
ATOM 3119 N N . TRP B 1 110 ? 0.124 -4.691 -22.391 1 97.5 110 TRP B N 1
ATOM 3120 C CA . TRP B 1 110 ? 0.346 -5.961 -21.703 1 97.5 110 TRP B CA 1
ATOM 3121 C C . TRP B 1 110 ? 1.679 -6.574 -22.109 1 97.5 110 TRP B C 1
ATOM 3123 O O . TRP B 1 110 ? 2.148 -7.527 -21.484 1 97.5 110 TRP B O 1
ATOM 3133 N N . ASP B 1 111 ? 2.373 -6 -23.094 1 97.88 111 ASP B N 1
ATOM 3134 C CA . ASP B 1 111 ? 3.621 -6.527 -23.641 1 97.88 111 ASP B CA 1
ATOM 3135 C C . ASP B 1 111 ? 4.73 -6.504 -22.594 1 97.88 111 ASP B C 1
ATOM 3137 O O . ASP B 1 111 ? 5.723 -7.223 -22.703 1 97.88 111 ASP B O 1
ATOM 3141 N N . VAL B 1 112 ? 4.57 -5.711 -21.562 1 98.25 112 VAL B N 1
ATOM 3142 C CA . VAL B 1 112 ? 5.633 -5.562 -20.562 1 98.25 112 VAL B CA 1
ATOM 3143 C C . VAL B 1 112 ? 5.371 -6.488 -19.375 1 98.25 112 VAL B C 1
ATOM 3145 O O . VAL B 1 112 ? 6.137 -6.5 -18.422 1 98.25 112 VAL B O 1
ATOM 3148 N N . ALA B 1 113 ? 4.305 -7.281 -19.438 1 97.69 113 ALA B N 1
ATOM 3149 C CA . ALA B 1 113 ? 3.822 -8.062 -18.297 1 97.69 113 ALA B CA 1
ATOM 3150 C C . ALA B 1 113 ? 4.906 -9.008 -17.797 1 97.69 113 ALA B C 1
ATOM 3152 O O . ALA B 1 113 ? 5.148 -9.078 -16.578 1 97.69 113 ALA B O 1
ATOM 3153 N N . ARG B 1 114 ? 5.551 -9.727 -18.641 1 96.06 114 ARG B N 1
ATOM 3154 C CA . ARG B 1 114 ? 6.543 -10.727 -18.25 1 96.06 114 ARG B CA 1
ATOM 3155 C C . ARG B 1 114 ? 7.715 -10.07 -17.531 1 96.06 114 ARG B C 1
ATOM 3157 O O . ARG B 1 114 ? 8.148 -10.562 -16.484 1 96.06 114 ARG B O 1
ATOM 3164 N N . GLU B 1 115 ? 8.195 -9.031 -18.094 1 97.31 115 GLU B N 1
ATOM 3165 C CA . GLU B 1 115 ? 9.328 -8.328 -17.5 1 97.31 115 GLU B CA 1
ATOM 3166 C C . GLU B 1 115 ? 8.969 -7.77 -16.125 1 97.31 115 GLU B C 1
ATOM 3168 O O . GLU B 1 115 ? 9.742 -7.906 -15.172 1 97.31 115 GLU B O 1
ATOM 3173 N N . LEU B 1 116 ? 7.828 -7.137 -16.016 1 98.31 116 LEU B N 1
ATOM 3174 C CA . LEU B 1 116 ? 7.387 -6.582 -14.734 1 98.31 116 LEU B CA 1
ATOM 3175 C C . LEU B 1 116 ? 7.191 -7.684 -13.703 1 98.31 116 LEU B C 1
ATOM 3177 O O . LEU B 1 116 ? 7.539 -7.512 -12.531 1 98.31 116 LEU B O 1
ATOM 3181 N N . ASP B 1 117 ? 6.645 -8.797 -14.117 1 97.12 117 ASP B N 1
ATOM 3182 C CA . ASP B 1 117 ? 6.438 -9.938 -13.227 1 97.12 117 ASP B CA 1
ATOM 3183 C C . ASP B 1 117 ? 7.762 -10.438 -12.656 1 97.12 117 ASP B C 1
ATOM 3185 O O . ASP B 1 117 ? 7.867 -10.68 -11.453 1 97.12 117 ASP B O 1
ATOM 3189 N N . LYS B 1 118 ? 8.773 -10.492 -13.43 1 95.25 118 LYS B N 1
ATOM 3190 C CA . LYS B 1 118 ? 10.078 -11.031 -13.039 1 95.25 118 LYS B CA 1
ATOM 3191 C C . LYS B 1 118 ? 10.781 -10.117 -12.047 1 95.25 118 LYS B C 1
ATOM 3193 O O . LYS B 1 118 ? 11.578 -10.578 -11.227 1 95.25 118 LYS B O 1
ATOM 3198 N N . THR B 1 119 ? 10.438 -8.82 -12.102 1 96.75 119 THR B N 1
ATOM 3199 C CA . THR B 1 119 ? 11.266 -7.879 -11.359 1 96.75 119 THR B CA 1
ATOM 3200 C C . THR B 1 119 ? 10.477 -7.227 -10.227 1 96.75 119 THR B C 1
ATOM 3202 O O . THR B 1 119 ? 11.008 -6.387 -9.5 1 96.75 119 THR B O 1
ATOM 3205 N N . GLN B 1 120 ? 9.188 -7.598 -10.07 1 97 120 GLN B N 1
ATOM 3206 C CA . GLN B 1 120 ? 8.445 -7.039 -8.945 1 97 120 GLN B CA 1
ATOM 3207 C C . GLN B 1 120 ? 9.016 -7.52 -7.613 1 97 120 GLN B C 1
ATOM 3209 O O . GLN B 1 120 ? 9.719 -8.531 -7.562 1 97 120 GLN B O 1
ATOM 3214 N N . ALA B 1 121 ? 8.828 -6.746 -6.613 1 96.75 121 ALA B N 1
ATOM 3215 C CA . ALA B 1 121 ? 9.273 -7.074 -5.262 1 96.75 121 ALA B CA 1
ATOM 3216 C C . ALA B 1 121 ? 8.086 -7.219 -4.312 1 96.75 121 ALA B C 1
ATOM 3218 O O . ALA B 1 121 ? 6.98 -6.766 -4.617 1 96.75 121 ALA B O 1
ATOM 3219 N N . TRP B 1 122 ? 8.281 -7.922 -3.252 1 97.31 122 TRP B N 1
ATOM 3220 C CA . TRP B 1 122 ? 7.23 -8.219 -2.285 1 97.31 122 TRP B CA 1
ATOM 3221 C C . TRP B 1 122 ? 7.668 -7.844 -0.873 1 97.31 122 TRP B C 1
ATOM 3223 O O . TRP B 1 122 ? 8.852 -7.938 -0.538 1 97.31 122 TRP B O 1
ATOM 3233 N N . LEU B 1 123 ? 6.727 -7.469 -0.048 1 97.5 123 LEU B N 1
ATOM 3234 C CA . LEU B 1 123 ? 6.98 -7.266 1.374 1 97.5 123 LEU B CA 1
ATOM 3235 C C . LEU B 1 123 ? 6.777 -8.562 2.154 1 97.5 123 LEU B C 1
ATOM 3237 O O . LEU B 1 123 ? 7.492 -8.82 3.123 1 97.5 123 LEU B O 1
ATOM 3241 N N . TYR B 1 124 ? 5.742 -9.328 1.727 1 95.44 124 TYR B N 1
ATOM 3242 C CA . TYR B 1 124 ? 5.559 -10.594 2.43 1 95.44 124 TYR B CA 1
ATOM 3243 C C . TYR B 1 124 ? 6.758 -11.508 2.23 1 95.44 124 TYR B C 1
ATOM 3245 O O . TYR B 1 124 ? 7.555 -11.312 1.308 1 95.44 124 TYR B O 1
ATOM 3253 N N . ALA B 1 125 ? 6.875 -12.461 3.082 1 89.44 125 ALA B N 1
ATOM 3254 C CA . ALA B 1 125 ? 8.008 -13.375 3.035 1 89.44 125 ALA B CA 1
ATOM 3255 C C . ALA B 1 125 ? 7.871 -14.359 1.874 1 89.44 125 ALA B C 1
ATOM 3257 O O . ALA B 1 125 ? 6.941 -15.172 1.844 1 89.44 125 ALA B O 1
ATOM 3258 N N . GLN B 1 126 ? 8.594 -14.18 0.864 1 86.06 126 GLN B N 1
ATOM 3259 C CA . GLN B 1 126 ? 8.742 -15.172 -0.194 1 86.06 126 GLN B CA 1
ATOM 3260 C C . GLN B 1 126 ? 9.984 -16.031 0.025 1 86.06 126 GLN B C 1
ATOM 3262 O O . GLN B 1 126 ? 11.039 -15.758 -0.55 1 86.06 126 GLN B O 1
ATOM 3267 N N . GLY B 1 127 ? 9.945 -17.031 0.844 1 78.81 127 GLY B N 1
ATOM 3268 C CA . GLY B 1 127 ? 11.078 -17.859 1.247 1 78.81 127 GLY B CA 1
ATOM 3269 C C . GLY B 1 127 ? 11.742 -17.359 2.521 1 78.81 127 GLY B C 1
ATOM 3270 O O . GLY B 1 127 ? 12.039 -18.156 3.414 1 78.81 127 GLY B O 1
ATOM 3271 N N . ARG B 1 128 ? 11.938 -16.031 2.531 1 85.12 128 ARG B N 1
ATOM 3272 C CA . ARG B 1 128 ? 12.523 -15.406 3.713 1 85.12 128 ARG B CA 1
ATOM 3273 C C . ARG B 1 128 ? 11.859 -14.07 4.02 1 85.12 128 ARG B C 1
ATOM 3275 O O . ARG B 1 128 ? 11.344 -13.398 3.117 1 85.12 128 ARG B O 1
ATOM 3282 N N . PRO B 1 129 ? 11.906 -13.688 5.27 1 94.88 129 PRO B N 1
ATOM 3283 C CA . PRO B 1 129 ? 11.398 -12.352 5.574 1 94.88 129 PRO B CA 1
ATOM 3284 C C . PRO B 1 129 ? 12.195 -11.25 4.887 1 94.88 129 PRO B C 1
ATOM 3286 O O . PRO B 1 129 ? 13.422 -11.359 4.75 1 94.88 129 PRO B O 1
ATOM 3289 N N . ARG B 1 130 ? 11.547 -10.242 4.508 1 97.69 130 ARG B N 1
ATOM 3290 C CA . ARG B 1 130 ? 12.227 -9.102 3.893 1 97.69 130 ARG B CA 1
ATOM 3291 C C . ARG B 1 130 ? 12.914 -8.242 4.945 1 97.69 130 ARG B C 1
ATOM 3293 O O . ARG B 1 130 ? 12.398 -8.078 6.051 1 97.69 130 ARG B O 1
ATOM 3300 N N . GLU B 1 131 ? 14.086 -7.75 4.594 1 98.5 131 GLU B N 1
ATOM 3301 C CA . GLU B 1 131 ? 14.828 -6.809 5.426 1 98.5 131 GLU B CA 1
ATOM 3302 C C . GLU B 1 131 ? 14.422 -5.367 5.129 1 98.5 131 GLU B C 1
ATOM 3304 O O . GLU B 1 131 ? 14.664 -4.863 4.031 1 98.5 131 GLU B O 1
ATOM 3309 N N . VAL B 1 132 ? 13.82 -4.711 6.145 1 98.69 132 VAL B N 1
ATOM 3310 C CA . VAL B 1 132 ? 13.312 -3.354 5.965 1 98.69 132 VAL B CA 1
ATOM 3311 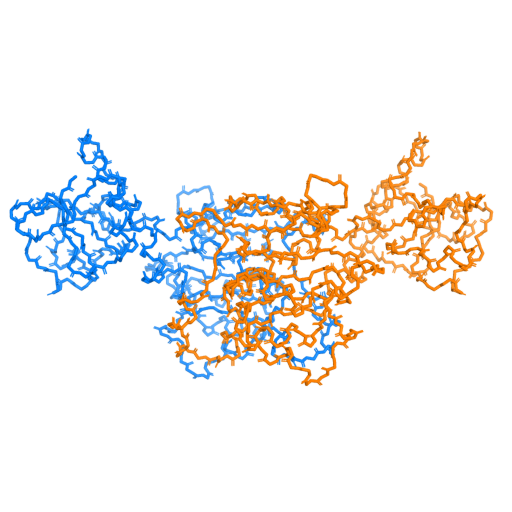C C . VAL B 1 132 ? 13.984 -2.418 6.969 1 98.69 132 VAL B C 1
ATOM 3313 O O . VAL B 1 132 ? 14.047 -2.719 8.164 1 98.69 132 VAL B O 1
ATOM 3316 N N . ALA B 1 133 ? 14.547 -1.266 6.496 1 98.31 133 ALA B N 1
ATOM 3317 C CA . ALA B 1 133 ? 15.086 -0.225 7.367 1 98.31 133 ALA B CA 1
ATOM 3318 C C . ALA B 1 133 ? 14.188 1.01 7.367 1 98.31 133 ALA B C 1
ATOM 3320 O O . ALA B 1 133 ? 13.781 1.492 6.309 1 98.31 133 ALA B O 1
ATOM 3321 N N . ILE B 1 134 ? 13.82 1.441 8.477 1 98.19 134 ILE B N 1
ATOM 3322 C CA . ILE B 1 134 ? 13.242 2.768 8.664 1 98.19 134 ILE B CA 1
ATOM 3323 C C . ILE B 1 134 ? 14.281 3.713 9.25 1 98.19 134 ILE B C 1
ATOM 3325 O O . ILE B 1 134 ? 14.703 3.549 10.398 1 98.19 134 ILE B O 1
ATOM 3329 N N . VAL B 1 135 ? 14.688 4.75 8.453 1 96.81 135 VAL B N 1
ATOM 3330 C CA . VAL B 1 135 ? 15.75 5.672 8.828 1 96.81 135 VAL B CA 1
ATOM 3331 C C . VAL B 1 135 ? 15.148 6.977 9.344 1 96.81 135 VAL B C 1
ATOM 3333 O O . VAL B 1 135 ? 14.664 7.797 8.562 1 96.81 135 VAL B O 1
ATOM 3336 N N . GLY B 1 136 ? 15.164 7.328 10.625 1 86.94 136 GLY B N 1
ATOM 3337 C CA . GLY B 1 136 ? 14.5 8.438 11.289 1 86.94 136 GLY B CA 1
ATOM 3338 C C . GLY B 1 136 ? 13.242 8.016 12.031 1 86.94 136 GLY B C 1
ATOM 3339 O O . GLY B 1 136 ? 12.234 8.727 12.008 1 86.94 136 GLY B O 1
ATOM 3340 N N . ALA B 1 137 ? 13.281 6.996 12.797 1 68.56 137 ALA B N 1
ATOM 3341 C CA . ALA B 1 137 ? 12.086 6.34 13.32 1 68.56 137 ALA B CA 1
ATOM 3342 C C . ALA B 1 137 ? 11.492 7.137 14.477 1 68.56 137 ALA B C 1
ATOM 3344 O O . ALA B 1 137 ? 11.5 6.68 15.625 1 68.56 137 ALA B O 1
ATOM 3345 N N . GLY B 1 138 ? 11 8.328 14.203 1 83.88 138 GLY B N 1
ATOM 3346 C CA . GLY B 1 138 ? 10.141 9.055 15.125 1 83.88 138 GLY B CA 1
ATOM 3347 C C . GLY B 1 138 ? 8.688 8.641 15.031 1 83.88 138 GLY B C 1
ATOM 3348 O O . GLY B 1 138 ? 8.375 7.453 14.93 1 83.88 138 GLY B O 1
ATOM 3349 N N . GLY B 1 139 ? 7.75 9.531 15.172 1 87.06 139 GLY B N 1
ATOM 3350 C CA . GLY B 1 139 ? 6.328 9.227 15.125 1 87.06 139 GLY B CA 1
ATOM 3351 C C . GLY B 1 139 ? 5.902 8.555 13.836 1 87.06 139 GLY B C 1
ATOM 3352 O O . GLY B 1 139 ? 5.148 7.578 13.859 1 87.06 139 GLY B O 1
ATOM 3353 N N . ILE B 1 140 ? 6.426 9.039 12.734 1 92.94 140 ILE B N 1
ATOM 3354 C CA . ILE B 1 140 ? 6.102 8.484 11.43 1 92.94 140 ILE B CA 1
ATOM 3355 C C . ILE B 1 140 ? 6.648 7.062 11.32 1 92.94 140 ILE B C 1
ATOM 3357 O O . ILE B 1 140 ? 5.934 6.145 10.906 1 92.94 140 ILE B O 1
ATOM 3361 N N . GLY B 1 141 ? 7.93 6.887 11.711 1 94.88 141 GLY B N 1
ATOM 3362 C CA . GLY B 1 141 ? 8.562 5.578 11.648 1 94.88 141 GLY B CA 1
ATOM 3363 C C . GLY B 1 141 ? 7.875 4.539 12.508 1 94.88 141 GLY B C 1
ATOM 3364 O O . GLY B 1 141 ? 7.691 3.396 12.086 1 94.88 141 GLY B O 1
ATOM 3365 N N . LYS B 1 142 ? 7.504 4.957 13.656 1 94.12 142 LYS B N 1
ATOM 3366 C CA . LYS B 1 142 ? 6.812 4.039 14.562 1 94.12 142 LYS B CA 1
ATOM 3367 C C . LYS B 1 142 ? 5.473 3.602 13.984 1 94.12 142 LYS B C 1
ATOM 3369 O O . LYS B 1 142 ? 5.105 2.428 14.07 1 94.12 142 LYS B O 1
ATOM 3374 N N . ARG B 1 143 ? 4.766 4.562 13.445 1 96.12 143 ARG B N 1
ATOM 3375 C CA . ARG B 1 143 ? 3.48 4.223 12.844 1 96.12 143 ARG B CA 1
ATOM 3376 C C . ARG B 1 143 ? 3.662 3.314 11.633 1 96.12 143 ARG B C 1
ATOM 3378 O O . ARG B 1 143 ? 2.9 2.363 11.445 1 96.12 143 ARG B O 1
ATOM 3385 N N . LEU B 1 144 ? 4.691 3.562 10.828 1 98.19 144 LEU B N 1
ATOM 3386 C CA . LEU B 1 144 ? 4.973 2.705 9.688 1 98.19 144 LEU B CA 1
ATOM 3387 C C . LEU B 1 144 ? 5.32 1.29 10.141 1 98.19 144 LEU B C 1
ATOM 3389 O O . LEU B 1 144 ? 4.895 0.313 9.516 1 98.19 144 LEU B O 1
ATOM 3393 N N . ALA B 1 145 ? 6.066 1.194 11.227 1 97.62 145 ALA B N 1
ATOM 3394 C CA . ALA B 1 145 ? 6.402 -0.113 11.789 1 97.62 145 ALA B CA 1
ATOM 3395 C C . ALA B 1 145 ? 5.141 -0.905 12.125 1 97.62 145 ALA B C 1
ATOM 3397 O O . ALA B 1 145 ? 5.074 -2.111 11.875 1 97.62 145 ALA B O 1
ATOM 3398 N N . GLN B 1 146 ? 4.148 -0.247 12.609 1 97.62 146 GLN B N 1
ATOM 3399 C CA . GLN B 1 146 ? 2.881 -0.896 12.922 1 97.62 146 GLN B CA 1
ATOM 3400 C C . GLN B 1 146 ? 2.184 -1.387 11.656 1 97.62 146 GLN B C 1
ATOM 3402 O O . GLN B 1 146 ? 1.628 -2.486 11.633 1 97.62 146 GLN B O 1
ATOM 3407 N N . LEU B 1 147 ? 2.234 -0.588 10.648 1 98.44 147 LEU B N 1
ATOM 3408 C CA . LEU B 1 147 ? 1.592 -0.947 9.391 1 98.44 147 LEU B CA 1
ATOM 3409 C C . LEU B 1 147 ? 2.299 -2.131 8.742 1 98.44 147 LEU B C 1
ATOM 3411 O O . LEU B 1 147 ? 1.677 -2.902 8.008 1 98.44 147 LEU B O 1
ATOM 3415 N N . LEU B 1 148 ? 3.592 -2.314 9.047 1 98.38 148 LEU B N 1
ATOM 3416 C CA . LEU B 1 148 ? 4.402 -3.34 8.398 1 98.38 148 LEU B CA 1
ATOM 3417 C C . LEU B 1 148 ? 4.305 -4.664 9.148 1 98.38 148 LEU B C 1
ATOM 3419 O O . LEU B 1 148 ? 4.699 -5.707 8.625 1 98.38 148 LEU B O 1
ATOM 3423 N N . ARG B 1 149 ? 3.736 -4.684 10.312 1 97.06 149 ARG B N 1
ATOM 3424 C CA . ARG B 1 149 ? 3.748 -5.844 11.195 1 97.06 149 ARG B CA 1
ATOM 3425 C C . ARG B 1 149 ? 3.115 -7.055 10.523 1 97.06 149 ARG B C 1
ATOM 3427 O O . ARG B 1 149 ? 3.672 -8.156 10.555 1 97.06 149 ARG B O 1
ATOM 3434 N N . PRO B 1 150 ? 1.992 -6.898 9.828 1 97.5 150 PRO B N 1
ATOM 3435 C CA . PRO B 1 150 ? 1.344 -8.086 9.273 1 97.5 150 PRO B CA 1
ATOM 3436 C C . PRO B 1 150 ? 2.148 -8.727 8.141 1 97.5 150 PRO B C 1
ATOM 3438 O O . PRO B 1 150 ? 1.852 -9.844 7.723 1 97.5 150 PRO B O 1
ATOM 3441 N N . PHE B 1 151 ? 3.148 -8.031 7.617 1 97.69 151 PHE B N 1
ATOM 3442 C CA . PHE B 1 151 ? 3.951 -8.578 6.531 1 97.69 151 PHE B CA 1
ATOM 3443 C C . PHE B 1 151 ? 5.055 -9.484 7.074 1 97.69 151 PHE B C 1
ATOM 3445 O O . PHE B 1 151 ? 5.699 -10.211 6.312 1 97.69 151 PHE B O 1
ATOM 3452 N N . ASP B 1 152 ? 5.32 -9.383 8.359 1 94.69 152 ASP B N 1
ATOM 3453 C CA . ASP B 1 152 ? 6.316 -10.211 9.031 1 94.69 152 ASP B CA 1
ATOM 3454 C C . ASP B 1 152 ? 7.715 -9.953 8.469 1 94.69 152 ASP B C 1
ATOM 3456 O O . ASP B 1 152 ? 8.422 -10.891 8.102 1 94.69 152 ASP B O 1
ATOM 3460 N N . VAL B 1 153 ? 8.07 -8.734 8.344 1 97.81 153 VAL B N 1
ATOM 3461 C CA . VAL B 1 153 ? 9.375 -8.32 7.848 1 97.81 153 VAL B CA 1
ATOM 3462 C C . VAL B 1 153 ? 10.367 -8.242 9.008 1 97.81 153 VAL B C 1
ATOM 3464 O O . VAL B 1 153 ? 9.969 -8.203 10.172 1 97.81 153 VAL B O 1
ATOM 3467 N N . ASN B 1 154 ? 11.664 -8.352 8.734 1 97.88 154 ASN B N 1
ATOM 3468 C CA . ASN B 1 154 ? 12.711 -7.973 9.672 1 97.88 154 ASN B CA 1
ATOM 3469 C C . ASN B 1 154 ? 12.961 -6.465 9.648 1 97.88 154 ASN B C 1
ATOM 3471 O O . ASN B 1 154 ? 13.531 -5.941 8.695 1 97.88 154 ASN B O 1
ATOM 3475 N N . LEU B 1 155 ? 12.562 -5.863 10.727 1 97.19 155 LEU B N 1
ATOM 3476 C CA . LEU B 1 155 ? 12.578 -4.406 10.758 1 97.19 155 LEU B CA 1
ATOM 3477 C C . LEU B 1 155 ? 13.781 -3.887 11.539 1 97.19 155 LEU B C 1
ATOM 3479 O O . LEU B 1 155 ? 14.047 -4.355 12.648 1 97.19 155 LEU B O 1
ATOM 3483 N N . THR B 1 156 ? 14.539 -2.973 10.961 1 96.88 156 THR B N 1
ATOM 3484 C CA . THR B 1 156 ? 15.578 -2.201 11.633 1 96.88 156 THR B CA 1
ATOM 3485 C C . THR B 1 156 ? 15.188 -0.73 11.727 1 96.88 156 THR B C 1
ATOM 3487 O O . THR B 1 156 ? 14.984 -0.068 10.703 1 96.88 156 THR B O 1
ATOM 3490 N N . GLU B 1 157 ? 15.023 -0.273 12.844 1 95.81 157 GLU B N 1
ATOM 3491 C CA . GLU B 1 157 ? 14.742 1.14 13.078 1 95.81 157 GLU B CA 1
ATOM 3492 C C . GLU B 1 157 ? 16.016 1.91 13.406 1 95.81 157 GLU B C 1
ATOM 3494 O O . GLU B 1 157 ? 16.703 1.601 14.375 1 95.81 157 GLU B O 1
ATOM 3499 N N . VAL B 1 158 ? 16.344 2.883 12.602 1 94.25 158 VAL B N 1
ATOM 3500 C CA . VAL B 1 158 ? 17.547 3.695 12.758 1 94.25 158 VAL B CA 1
ATOM 3501 C C . VAL B 1 158 ? 17.172 5.031 13.406 1 94.25 158 VAL B C 1
ATOM 3503 O O . VAL B 1 158 ? 16.391 5.805 12.844 1 94.25 158 VAL B O 1
ATOM 3506 N N . THR B 1 159 ? 17.703 5.258 14.516 1 89.56 159 THR B N 1
ATOM 3507 C CA . THR B 1 159 ? 17.422 6.492 15.242 1 89.56 159 THR B CA 1
ATOM 3508 C C . THR B 1 159 ? 18.703 7.141 15.727 1 89.56 159 THR B C 1
ATOM 3510 O O . THR B 1 159 ? 19.781 6.562 15.594 1 89.56 159 THR B O 1
ATOM 3513 N N . ARG B 1 160 ? 18.594 8.352 16.25 1 84.38 160 ARG B N 1
ATOM 3514 C CA . ARG B 1 160 ? 19.766 9.086 16.719 1 84.38 160 ARG B CA 1
ATOM 3515 C C . ARG B 1 160 ? 20.312 8.469 18 1 84.38 160 ARG B C 1
ATOM 3517 O O . ARG B 1 160 ? 21.531 8.406 18.188 1 84.38 160 ARG B O 1
ATOM 3524 N N . THR B 1 161 ? 19.422 7.992 18.859 1 79.62 161 THR B N 1
ATOM 3525 C CA . THR B 1 161 ? 19.844 7.59 20.203 1 79.62 161 THR B CA 1
ATOM 3526 C C . THR B 1 161 ? 19.547 6.113 20.438 1 79.62 161 THR B C 1
ATOM 3528 O O . THR B 1 161 ? 19.781 5.598 21.531 1 79.62 161 THR B O 1
ATOM 3531 N N . GLY B 1 162 ? 19 5.406 19.469 1 81.19 162 GLY B N 1
ATOM 3532 C CA . GLY B 1 162 ? 18.641 4.008 19.656 1 81.19 162 GLY B CA 1
ATOM 3533 C C . GLY B 1 162 ? 19.797 3.061 19.406 1 81.19 162 GLY B C 1
ATOM 3534 O O . GLY B 1 162 ? 20.953 3.492 19.281 1 81.19 162 GLY B O 1
ATOM 3535 N N . PRO B 1 163 ? 19.516 1.753 19.422 1 83.38 163 PRO B N 1
ATOM 3536 C CA . PRO B 1 163 ? 20.531 0.709 19.25 1 83.38 163 PRO B CA 1
ATOM 3537 C C . PRO B 1 163 ? 21.219 0.781 17.891 1 83.38 163 PRO B C 1
ATOM 3539 O O . PRO B 1 163 ? 22.391 0.402 17.781 1 83.38 163 PRO B O 1
ATOM 3542 N N . VAL B 1 164 ? 20.547 1.178 16.938 1 90.25 164 VAL B N 1
ATOM 3543 C CA . VAL B 1 164 ? 21.125 1.329 15.602 1 90.25 164 VAL B CA 1
ATOM 3544 C C . VAL B 1 164 ? 21.078 2.795 15.18 1 90.25 164 VAL B C 1
ATOM 3546 O O . VAL B 1 164 ? 20 3.373 15.055 1 90.25 164 VAL B O 1
ATOM 3549 N N . THR B 1 165 ? 22.266 3.311 14.922 1 90.81 165 THR B N 1
ATOM 3550 C CA . THR B 1 165 ? 22.359 4.688 14.453 1 90.81 165 THR B CA 1
ATOM 3551 C C . THR B 1 165 ? 22.797 4.73 12.992 1 90.81 165 THR B C 1
ATOM 3553 O O . THR B 1 165 ? 23.094 3.695 12.398 1 90.81 165 THR B O 1
ATOM 3556 N N . LEU B 1 166 ? 22.766 5.91 12.43 1 89.56 166 LEU B N 1
ATOM 3557 C CA . LEU B 1 166 ? 23.094 6.082 11.016 1 89.56 166 LEU B CA 1
ATOM 3558 C C . LEU B 1 166 ? 24.5 5.535 10.711 1 89.56 166 LEU B C 1
ATOM 3560 O O . LEU B 1 166 ? 24.75 5.035 9.609 1 89.56 166 LEU B O 1
ATOM 3564 N N . LYS B 1 167 ? 25.375 5.562 11.688 1 88.19 167 LYS B N 1
ATOM 3565 C CA . LYS B 1 167 ? 26.75 5.145 11.5 1 88.19 167 LYS B CA 1
ATOM 3566 C C . LYS B 1 167 ? 26.891 3.625 11.547 1 88.19 167 LYS B C 1
ATOM 3568 O O . LYS B 1 167 ? 27.891 3.068 11.109 1 88.19 167 LYS B O 1
ATOM 3573 N N . ASP B 1 168 ? 25.844 2.914 12 1 90.62 168 ASP B N 1
ATOM 3574 C CA . ASP B 1 168 ? 25.891 1.479 12.258 1 90.62 168 ASP B CA 1
ATOM 3575 C C . ASP B 1 168 ? 25.25 0.687 11.125 1 90.62 168 ASP B C 1
ATOM 3577 O O . ASP B 1 168 ? 25.375 -0.539 11.062 1 90.62 168 ASP B O 1
ATOM 3581 N N . VAL B 1 169 ? 24.703 1.365 10.219 1 93.75 169 VAL B N 1
ATOM 3582 C CA . VAL B 1 169 ? 23.828 0.68 9.273 1 93.75 169 VAL B CA 1
ATOM 3583 C C . VAL B 1 169 ? 24.656 -0.046 8.219 1 93.75 169 VAL B C 1
ATOM 3585 O O . VAL B 1 169 ? 25.562 0.543 7.625 1 93.75 169 VAL B O 1
ATOM 3588 N N . GLU B 1 170 ? 24.359 -1.313 8.062 1 96.31 170 GLU B N 1
ATOM 3589 C CA . GLU B 1 170 ? 24.875 -2.088 6.934 1 96.31 170 GLU B CA 1
ATOM 3590 C C . GLU B 1 170 ? 23.906 -2.051 5.758 1 96.31 170 GLU B C 1
ATOM 3592 O O . GLU B 1 170 ? 23 -2.885 5.668 1 96.31 170 GLU B O 1
ATOM 3597 N N . TRP B 1 171 ? 24.156 -1.23 4.871 1 97.56 171 TRP B N 1
ATOM 3598 C CA . TRP B 1 171 ? 23.188 -0.813 3.861 1 97.56 171 TRP B CA 1
ATOM 3599 C C . TRP B 1 171 ? 22.953 -1.923 2.842 1 97.56 171 TRP B C 1
ATOM 3601 O O . TRP B 1 171 ? 21.953 -1.908 2.119 1 97.56 171 TRP B O 1
ATOM 3611 N N . ASP B 1 172 ? 23.812 -2.93 2.689 1 97.5 172 ASP B N 1
ATOM 3612 C CA . ASP B 1 172 ? 23.734 -3.961 1.659 1 97.5 172 ASP B CA 1
ATOM 3613 C C . ASP B 1 172 ? 22.828 -5.109 2.09 1 97.5 172 ASP B C 1
ATOM 3615 O O . ASP B 1 172 ? 22.719 -6.117 1.388 1 97.5 172 ASP B O 1
ATOM 3619 N N . ARG B 1 173 ? 22.125 -4.977 3.107 1 96.69 173 ARG B N 1
ATOM 3620 C CA . ARG B 1 173 ? 21.312 -6.102 3.559 1 96.69 173 ARG B CA 1
ATOM 3621 C C . ARG B 1 173 ? 19.828 -5.832 3.334 1 96.69 173 ARG B C 1
ATOM 3623 O O . ARG B 1 173 ? 19 -6.758 3.373 1 96.69 173 ARG B O 1
ATOM 3630 N N . PHE B 1 174 ? 19.484 -4.578 3.119 1 98.5 174 PHE B N 1
ATOM 3631 C CA . PHE B 1 174 ? 18.062 -4.215 3.154 1 98.5 174 PHE B CA 1
ATOM 3632 C C . PHE B 1 174 ? 17.438 -4.375 1.778 1 98.5 174 PHE B C 1
ATOM 3634 O O . PHE B 1 174 ? 18.047 -4.035 0.764 1 98.5 174 PHE B O 1
ATOM 3641 N N . ASP B 1 175 ? 16.219 -4.945 1.762 1 98.62 175 ASP B N 1
ATOM 3642 C CA . ASP B 1 175 ? 15.383 -5.008 0.564 1 98.62 175 ASP B CA 1
ATOM 3643 C C . ASP B 1 175 ? 14.602 -3.709 0.371 1 98.62 175 ASP B C 1
ATOM 3645 O O . ASP B 1 175 ? 14.305 -3.32 -0.76 1 98.62 175 ASP B O 1
ATOM 3649 N N . PHE B 1 176 ? 14.234 -3.088 1.49 1 98.88 176 PHE B N 1
ATOM 3650 C CA . PHE B 1 176 ? 13.539 -1.808 1.516 1 98.88 176 PHE B CA 1
ATOM 3651 C C . PHE B 1 176 ? 14.211 -0.843 2.484 1 98.88 176 PHE B C 1
ATOM 3653 O O . PHE B 1 176 ? 14.602 -1.234 3.588 1 98.88 176 PHE B O 1
ATOM 3660 N N . VAL B 1 177 ? 14.383 0.431 2.039 1 98.81 177 VAL B N 1
ATOM 3661 C CA . VAL B 1 177 ? 14.883 1.516 2.877 1 98.81 177 VAL B CA 1
ATOM 3662 C C . VAL B 1 177 ? 13.914 2.691 2.836 1 98.81 177 VAL B C 1
ATOM 3664 O O . VAL B 1 177 ? 13.648 3.25 1.769 1 98.81 177 VAL B O 1
ATOM 3667 N N . VAL B 1 178 ? 13.367 3.047 3.979 1 98.81 178 VAL B N 1
ATOM 3668 C CA . VAL B 1 178 ? 12.422 4.156 4.062 1 98.81 178 VAL B CA 1
ATOM 3669 C C . VAL B 1 178 ? 13.016 5.277 4.918 1 98.81 178 VAL B C 1
ATOM 3671 O O . VAL B 1 178 ? 13.32 5.07 6.094 1 98.81 178 VAL B O 1
ATOM 3674 N N . SER B 1 179 ? 13.141 6.414 4.336 1 98 179 SER B N 1
ATOM 3675 C CA . SER B 1 179 ? 13.664 7.574 5.047 1 98 179 SER B CA 1
ATOM 3676 C C . SER B 1 179 ? 12.547 8.461 5.578 1 98 179 SER B C 1
ATOM 3678 O O . SER B 1 179 ? 11.633 8.828 4.832 1 98 179 SER B O 1
ATOM 3680 N N . THR B 1 180 ? 12.57 8.766 6.773 1 95.75 180 THR B N 1
ATOM 3681 C CA . THR B 1 180 ? 11.711 9.742 7.422 1 95.75 180 THR B CA 1
ATOM 3682 C C . THR B 1 180 ? 12.531 10.836 8.086 1 95.75 180 THR B C 1
ATOM 3684 O O . THR B 1 180 ? 12.078 11.484 9.039 1 95.75 180 THR B O 1
ATOM 3687 N N . LEU B 1 181 ? 13.742 11.102 7.605 1 91.81 181 LEU B N 1
ATOM 3688 C CA . LEU B 1 181 ? 14.719 11.969 8.25 1 91.81 181 LEU B CA 1
ATOM 3689 C C . LEU B 1 181 ? 14.312 13.438 8.117 1 91.81 181 LEU B C 1
ATOM 3691 O O . LEU B 1 181 ? 13.852 13.867 7.055 1 91.81 181 LEU B O 1
ATOM 3695 N N . PRO B 1 182 ? 14.492 14.148 9.188 1 84.81 182 PRO B N 1
ATOM 3696 C CA . PRO B 1 182 ? 14.438 15.609 9.039 1 84.81 182 PRO B CA 1
ATOM 3697 C C . PRO B 1 182 ? 15.648 16.172 8.305 1 84.81 182 PRO B C 1
ATOM 3699 O O . PRO B 1 182 ? 16.672 15.484 8.164 1 84.81 182 PRO B O 1
ATOM 3702 N N . LEU B 1 183 ? 15.516 17.328 7.777 1 85.75 183 LEU B N 1
ATOM 3703 C CA . LEU B 1 183 ? 16.641 18 7.129 1 85.75 183 LEU B CA 1
ATOM 3704 C C . LEU B 1 183 ? 17.453 18.797 8.141 1 85.75 183 LEU B C 1
ATOM 3706 O O . LEU B 1 183 ? 16.922 19.734 8.75 1 85.75 183 LEU B O 1
ATOM 3710 N N . THR B 1 184 ? 18.594 18.391 8.445 1 83.62 184 THR B N 1
ATOM 3711 C CA . THR B 1 184 ? 19.562 19.062 9.297 1 83.62 184 THR B CA 1
ATOM 3712 C C . THR B 1 184 ? 20.922 19.156 8.594 1 83.62 184 THR B C 1
ATOM 3714 O O . THR B 1 184 ? 21.078 18.672 7.473 1 83.62 184 THR B O 1
ATOM 3717 N N . SER B 1 185 ? 21.859 19.828 9.273 1 87.88 185 SER B N 1
ATOM 3718 C CA . SER B 1 185 ? 23.203 19.875 8.695 1 87.88 185 SER B CA 1
ATOM 3719 C C . SER B 1 185 ? 23.797 18.469 8.586 1 87.88 185 SER B C 1
ATOM 3721 O O . SER B 1 185 ? 24.562 18.203 7.66 1 87.88 185 SER B O 1
ATOM 3723 N N . GLU B 1 186 ? 23.375 17.547 9.406 1 87.56 186 GLU B N 1
ATOM 3724 C CA . GLU B 1 186 ? 23.906 16.188 9.445 1 87.56 186 GLU B CA 1
ATOM 3725 C C . GLU B 1 186 ? 23.219 15.297 8.414 1 87.56 186 GLU B C 1
ATOM 3727 O O . GLU B 1 186 ? 23.781 14.305 7.965 1 87.56 186 GLU B O 1
ATOM 3732 N N . THR B 1 187 ? 22 15.625 7.988 1 92.62 187 THR B N 1
ATOM 3733 C CA . THR B 1 187 ? 21.234 14.719 7.133 1 92.62 187 THR B CA 1
ATOM 3734 C C . THR B 1 187 ? 21.141 15.273 5.715 1 92.62 187 THR B C 1
ATOM 3736 O O . THR B 1 187 ? 20.672 14.578 4.809 1 92.62 187 THR B O 1
ATOM 3739 N N . ALA B 1 188 ? 21.609 16.516 5.562 1 94.75 188 ALA B N 1
ATOM 3740 C CA . ALA B 1 188 ? 21.578 17.125 4.23 1 94.75 188 ALA B CA 1
ATOM 3741 C C . ALA B 1 188 ? 22.391 16.297 3.236 1 94.75 188 ALA B C 1
ATOM 3743 O O . ALA B 1 188 ? 23.578 16.031 3.469 1 94.75 188 ALA B O 1
ATOM 3744 N N . GLY B 1 189 ? 21.719 15.844 2.213 1 97.44 189 GLY B N 1
ATOM 3745 C CA . GLY B 1 189 ? 22.391 15.078 1.177 1 97.44 189 GLY B CA 1
ATOM 3746 C C . GLY B 1 189 ? 22.906 13.742 1.665 1 97.44 189 GLY B C 1
ATOM 3747 O O . GLY B 1 189 ? 23.875 13.203 1.114 1 97.44 189 GLY B O 1
ATOM 3748 N N . PHE B 1 190 ? 22.328 13.234 2.695 1 96.19 190 PHE B N 1
ATOM 3749 C CA . PHE B 1 190 ? 22.781 11.992 3.299 1 96.19 190 PHE B CA 1
ATOM 3750 C C . PHE B 1 190 ? 22.719 10.844 2.293 1 96.19 190 PHE B C 1
ATOM 3752 O O . PHE B 1 190 ? 23.656 10.062 2.176 1 96.19 190 PHE B O 1
ATOM 3759 N N . PHE B 1 191 ? 21.625 10.727 1.585 1 98.31 191 PHE B N 1
ATOM 3760 C CA . PHE B 1 191 ? 21.484 9.719 0.532 1 98.31 191 PHE B CA 1
ATOM 3761 C C . PHE B 1 191 ? 22.094 10.227 -0.771 1 98.31 191 PHE B C 1
ATOM 3763 O O . PHE B 1 191 ? 21.5 11.031 -1.477 1 98.31 191 PHE B O 1
ATOM 3770 N N . ASN B 1 192 ? 23.234 9.812 -1.024 1 98.5 192 ASN B N 1
ATOM 3771 C CA . ASN B 1 192 ? 24.031 10.258 -2.164 1 98.5 192 ASN B CA 1
ATOM 3772 C C . ASN B 1 192 ? 24.562 9.07 -2.971 1 98.5 192 ASN B C 1
ATOM 3774 O O . ASN B 1 192 ? 24.172 7.926 -2.725 1 98.5 192 ASN B O 1
ATOM 3778 N N . VAL B 1 193 ? 25.359 9.336 -3.867 1 98.25 193 VAL B N 1
ATOM 3779 C CA . VAL B 1 193 ? 25.859 8.352 -4.816 1 98.25 193 VAL B CA 1
ATOM 3780 C C . VAL B 1 193 ? 26.547 7.211 -4.062 1 98.25 193 VAL B C 1
ATOM 3782 O O . VAL B 1 193 ? 26.375 6.039 -4.41 1 98.25 193 VAL B O 1
ATOM 3785 N N . GLU B 1 194 ? 27.312 7.484 -3.014 1 97.81 194 GLU B N 1
ATOM 3786 C CA . GLU B 1 194 ? 28.031 6.473 -2.25 1 97.81 194 GLU B CA 1
ATOM 3787 C C . GLU B 1 194 ? 27.078 5.551 -1.509 1 97.81 194 GLU B C 1
ATOM 3789 O O . GLU B 1 194 ? 27.25 4.332 -1.501 1 97.81 194 GLU B O 1
ATOM 3794 N N . LEU B 1 195 ? 26.078 6.152 -0.874 1 97.88 195 LEU B N 1
ATOM 3795 C CA . LEU B 1 195 ? 25.125 5.348 -0.116 1 97.88 195 LEU B CA 1
ATOM 3796 C C . LEU B 1 195 ? 24.281 4.48 -1.047 1 97.88 195 LEU B C 1
ATOM 3798 O O . LEU B 1 195 ? 24 3.322 -0.736 1 97.88 195 LEU B O 1
ATOM 3802 N N . PHE B 1 196 ? 23.828 5.004 -2.182 1 98.44 196 PHE B N 1
ATOM 3803 C CA . PHE B 1 196 ? 23.062 4.219 -3.141 1 98.44 196 PHE B CA 1
ATOM 3804 C C . PHE B 1 196 ? 23.891 3.051 -3.666 1 98.44 196 PHE B C 1
ATOM 3806 O O . PHE B 1 196 ? 23.359 1.957 -3.883 1 98.44 196 PHE B O 1
ATOM 3813 N N . ALA B 1 197 ? 25.172 3.262 -3.811 1 97.81 197 ALA B N 1
ATOM 3814 C CA . ALA B 1 197 ? 26.062 2.199 -4.273 1 97.81 197 ALA B CA 1
ATOM 3815 C C . ALA B 1 197 ? 26.219 1.111 -3.217 1 97.81 197 ALA B C 1
ATOM 3817 O O . ALA B 1 197 ? 26.516 -0.043 -3.543 1 97.81 197 ALA B O 1
ATOM 3818 N N . ALA B 1 198 ? 26.078 1.463 -1.971 1 97.88 198 ALA B N 1
ATOM 3819 C CA . ALA B 1 198 ? 26.234 0.524 -0.863 1 97.88 198 ALA B CA 1
ATOM 3820 C C . ALA B 1 198 ? 24.984 -0.325 -0.68 1 97.88 198 ALA B C 1
ATOM 3822 O O . ALA B 1 198 ? 25.016 -1.363 -0.014 1 97.88 198 ALA B O 1
ATOM 3823 N N . MET B 1 199 ? 23.859 0.061 -1.256 1 98.31 199 MET B N 1
ATOM 3824 C CA . MET B 1 199 ? 22.609 -0.69 -1.141 1 98.31 199 MET B CA 1
ATOM 3825 C C . MET B 1 199 ? 22.578 -1.841 -2.141 1 98.31 199 MET B C 1
ATOM 3827 O O . MET B 1 199 ? 23.391 -1.894 -3.062 1 98.31 199 MET B O 1
ATOM 3831 N N . LYS B 1 200 ? 21.641 -2.783 -1.918 1 98 200 LYS B N 1
ATOM 3832 C CA . LYS B 1 200 ? 21.375 -3.787 -2.945 1 98 200 LYS B CA 1
ATOM 3833 C C . LYS B 1 200 ? 20.859 -3.137 -4.227 1 98 200 LYS B C 1
ATOM 3835 O O . LYS B 1 200 ? 20.062 -2.201 -4.18 1 98 200 LYS B O 1
ATOM 3840 N N . ASP B 1 201 ? 21.234 -3.623 -5.34 1 97.94 201 ASP B N 1
ATOM 3841 C CA . ASP B 1 201 ? 20.688 -3.121 -6.598 1 97.94 201 ASP B CA 1
ATOM 3842 C C . ASP B 1 201 ? 19.203 -3.428 -6.711 1 97.94 201 ASP B C 1
ATOM 3844 O O . ASP B 1 201 ? 18.484 -2.775 -7.469 1 97.94 201 ASP B O 1
ATOM 3848 N N . SER B 1 202 ? 18.703 -4.383 -5.883 1 97.69 202 SER B N 1
ATOM 3849 C CA . SER B 1 202 ? 17.312 -4.773 -5.883 1 97.69 202 SER B CA 1
ATOM 3850 C C . SER B 1 202 ? 16.5 -3.965 -4.863 1 97.69 202 SER B C 1
ATOM 3852 O O . SER B 1 202 ? 15.289 -4.145 -4.734 1 97.69 202 SER B O 1
ATOM 3854 N N . ALA B 1 203 ? 17.156 -3.018 -4.152 1 98.62 203 ALA B N 1
ATOM 3855 C CA . ALA B 1 203 ? 16.5 -2.312 -3.053 1 98.62 203 ALA B CA 1
ATOM 3856 C C . ALA B 1 203 ? 15.477 -1.306 -3.58 1 98.62 203 ALA B C 1
ATOM 3858 O O . ALA B 1 203 ? 15.68 -0.703 -4.637 1 98.62 203 ALA B O 1
ATOM 3859 N N . VAL B 1 204 ? 14.398 -1.175 -2.879 1 98.88 204 VAL B N 1
ATOM 3860 C CA . VAL B 1 204 ? 13.422 -0.105 -3.068 1 98.88 204 VAL B CA 1
ATOM 3861 C C . VAL B 1 204 ? 13.641 0.986 -2.023 1 98.88 204 VAL B C 1
ATOM 3863 O O . VAL B 1 204 ? 13.672 0.708 -0.822 1 98.88 204 VAL B O 1
ATOM 3866 N N . PHE B 1 205 ? 13.859 2.229 -2.5 1 98.94 205 PHE B N 1
ATOM 3867 C CA . PHE B 1 205 ? 14.102 3.371 -1.626 1 98.94 205 PHE B CA 1
ATOM 3868 C C . PHE B 1 205 ? 12.883 4.281 -1.569 1 98.94 205 PHE B C 1
ATOM 3870 O O . PHE B 1 205 ? 12.32 4.641 -2.605 1 98.94 205 PHE B O 1
ATOM 3877 N N . VAL B 1 206 ? 12.43 4.613 -0.372 1 98.94 206 VAL B N 1
ATOM 3878 C CA . VAL B 1 206 ? 11.289 5.496 -0.1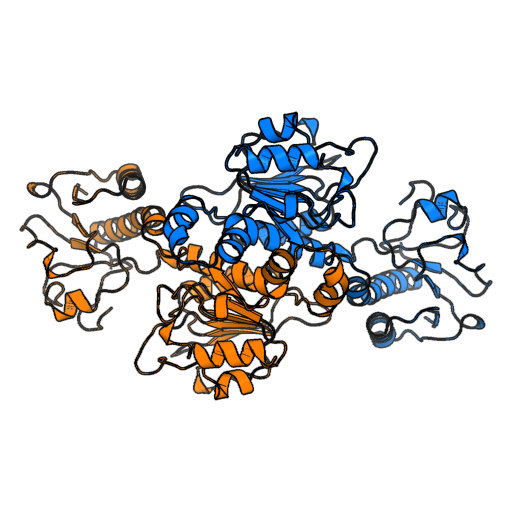87 1 98.94 206 VAL B CA 1
ATOM 3879 C C . VAL B 1 206 ? 11.68 6.684 0.69 1 98.94 206 VAL B C 1
ATOM 3881 O O . VAL B 1 206 ? 12.344 6.508 1.717 1 98.94 206 VAL B O 1
ATOM 3884 N N . ASN B 1 207 ? 11.305 7.902 0.278 1 98.56 207 ASN B N 1
ATOM 3885 C CA . ASN B 1 207 ? 11.562 9.094 1.081 1 98.56 207 ASN B CA 1
ATOM 3886 C C . ASN B 1 207 ? 10.273 9.852 1.384 1 98.56 207 ASN B C 1
ATOM 3888 O O . ASN B 1 207 ? 9.633 10.383 0.476 1 98.56 207 ASN B O 1
ATOM 3892 N N . VAL B 1 208 ? 9.922 9.883 2.627 1 97.69 208 VAL B N 1
ATOM 3893 C CA . VAL B 1 208 ? 8.75 10.633 3.072 1 97.69 208 VAL B CA 1
ATOM 3894 C C . VAL B 1 208 ? 9.164 11.648 4.137 1 97.69 208 VAL B C 1
ATOM 3896 O O . VAL B 1 208 ? 8.312 12.172 4.863 1 97.69 208 VAL B O 1
ATOM 3899 N N . GLY B 1 209 ? 10.461 11.812 4.309 1 93.56 209 GLY B N 1
ATOM 3900 C CA . GLY B 1 209 ? 11 12.844 5.184 1 93.56 209 GLY B CA 1
ATOM 3901 C C . GLY B 1 209 ? 11.094 14.203 4.516 1 93.56 209 GLY B C 1
ATOM 3902 O O . GLY B 1 209 ? 10.078 14.859 4.277 1 93.56 209 GLY B O 1
ATOM 3903 N N . ARG B 1 210 ? 12.391 14.531 4.176 1 91.94 210 ARG B N 1
ATOM 3904 C CA . ARG B 1 210 ? 12.641 15.789 3.486 1 91.94 210 ARG B CA 1
ATOM 3905 C C . ARG B 1 210 ? 13.43 15.562 2.203 1 91.94 210 ARG B C 1
ATOM 3907 O O . ARG B 1 210 ? 14.352 14.742 2.168 1 91.94 210 ARG B O 1
ATOM 3914 N N . GLY B 1 211 ? 13.031 16.281 1.117 1 95.56 211 GLY B N 1
ATOM 3915 C CA . GLY B 1 211 ? 13.688 16.094 -0.169 1 95.56 211 GLY B CA 1
ATOM 3916 C C . GLY B 1 211 ? 15.188 16.359 -0.117 1 95.56 211 GLY B C 1
ATOM 3917 O O . GLY B 1 211 ? 15.961 15.648 -0.759 1 95.56 211 GLY B O 1
ATOM 3918 N N . GLY B 1 212 ? 15.57 17.297 0.757 1 95.06 212 GLY B N 1
ATOM 3919 C CA . GLY B 1 212 ? 16.953 17.734 0.826 1 95.06 212 GLY B CA 1
ATOM 3920 C C . GLY B 1 212 ? 17.875 16.703 1.464 1 95.06 212 GLY B C 1
ATOM 3921 O O . GLY B 1 212 ? 19.094 16.828 1.391 1 95.06 212 GLY B O 1
ATOM 3922 N N . THR B 1 213 ? 17.344 15.625 2.043 1 96.44 213 THR B N 1
ATOM 3923 C CA . THR B 1 213 ? 18.172 14.555 2.592 1 96.44 213 THR B CA 1
ATOM 3924 C C . THR B 1 213 ? 18.719 13.672 1.479 1 96.44 213 THR B C 1
ATOM 3926 O O . THR B 1 213 ? 19.625 12.875 1.707 1 96.44 213 THR B O 1
ATOM 3929 N N . VAL B 1 214 ? 18.219 13.844 0.259 1 98.56 214 VAL B N 1
ATOM 3930 C CA . VAL B 1 214 ? 18.594 13.055 -0.911 1 98.56 214 VAL B CA 1
ATOM 3931 C C . VAL B 1 214 ? 19.25 13.961 -1.948 1 98.56 214 VAL B C 1
ATOM 3933 O O . VAL B 1 214 ? 18.75 15.039 -2.252 1 98.56 214 VAL B O 1
ATOM 3936 N N . VAL B 1 215 ? 20.375 13.578 -2.412 1 98.81 215 VAL B N 1
ATOM 3937 C CA . VAL B 1 215 ? 20.906 14.211 -3.611 1 98.81 215 VAL B CA 1
ATOM 3938 C C . VAL B 1 215 ? 20.156 13.727 -4.84 1 98.81 215 VAL B C 1
ATOM 3940 O O . VAL B 1 215 ? 20.406 12.625 -5.34 1 98.81 215 VAL B O 1
ATOM 3943 N N . THR B 1 216 ? 19.297 14.562 -5.332 1 98.69 216 THR B N 1
ATOM 3944 C CA . THR B 1 216 ? 18.297 14.164 -6.32 1 98.69 216 THR B CA 1
ATOM 3945 C C . THR B 1 216 ? 18.984 13.648 -7.59 1 98.69 216 THR B C 1
ATOM 3947 O O . THR B 1 216 ? 18.578 12.625 -8.141 1 98.69 216 THR B O 1
ATOM 3950 N N . ASP B 1 217 ? 20 14.344 -8.016 1 98.69 217 ASP B N 1
ATOM 3951 C CA . ASP B 1 217 ? 20.703 13.922 -9.227 1 98.69 217 ASP B CA 1
ATOM 3952 C C . ASP B 1 217 ? 21.297 12.523 -9.055 1 98.69 217 ASP B C 1
ATOM 3954 O O . ASP B 1 217 ? 21.328 11.734 -10 1 98.69 217 ASP B O 1
ATOM 3958 N N . ASP B 1 218 ? 21.812 12.234 -7.91 1 98.88 218 ASP B N 1
ATOM 3959 C CA . ASP B 1 218 ? 22.359 10.906 -7.633 1 98.88 218 ASP B CA 1
ATOM 3960 C C . ASP B 1 218 ? 21.266 9.844 -7.648 1 98.88 218 ASP B C 1
ATOM 3962 O O . ASP B 1 218 ? 21.484 8.727 -8.117 1 98.88 218 ASP B O 1
ATOM 3966 N N . LEU B 1 219 ? 20.141 10.18 -7.125 1 98.88 219 LEU B N 1
ATOM 3967 C CA . LEU B 1 219 ? 19.016 9.25 -7.145 1 98.88 219 LEU B CA 1
ATOM 3968 C C . LEU B 1 219 ? 18.578 8.945 -8.578 1 98.88 219 LEU B C 1
ATOM 3970 O O . LEU B 1 219 ? 18.328 7.789 -8.922 1 98.88 219 LEU B O 1
ATOM 3974 N N . VAL B 1 220 ? 18.469 10 -9.375 1 98.88 220 VAL B N 1
ATOM 3975 C CA . VAL B 1 220 ? 18.125 9.82 -10.781 1 98.88 220 VAL B CA 1
ATOM 3976 C C . VAL B 1 220 ? 19.094 8.844 -11.43 1 98.88 220 VAL B C 1
ATOM 3978 O O . VAL B 1 220 ? 18.672 7.895 -12.102 1 98.88 220 VAL B O 1
ATOM 3981 N N . ALA B 1 221 ? 20.359 9.055 -11.219 1 98.81 221 ALA B N 1
ATOM 3982 C CA . ALA B 1 221 ? 21.391 8.203 -11.805 1 98.81 221 ALA B CA 1
ATOM 3983 C C . ALA B 1 221 ? 21.266 6.77 -11.289 1 98.81 221 ALA B C 1
ATOM 3985 O O . ALA B 1 221 ? 21.344 5.816 -12.062 1 98.81 221 ALA B O 1
ATOM 3986 N N . ALA B 1 222 ? 21.094 6.586 -10.008 1 98.81 222 ALA B N 1
ATOM 3987 C CA . ALA B 1 222 ? 21 5.262 -9.391 1 98.81 222 ALA B CA 1
ATOM 3988 C C . ALA B 1 222 ? 19.828 4.477 -9.977 1 98.81 222 ALA B C 1
ATOM 3990 O O . ALA B 1 222 ? 19.938 3.277 -10.234 1 98.81 222 ALA B O 1
ATOM 3991 N N . LEU B 1 223 ? 18.719 5.129 -10.211 1 98.81 223 LEU B N 1
ATOM 3992 C CA . LEU B 1 223 ? 17.531 4.492 -10.766 1 98.81 223 LEU B CA 1
ATOM 3993 C C . LEU B 1 223 ? 17.719 4.184 -12.25 1 98.81 223 LEU B C 1
ATOM 3995 O O . LEU B 1 223 ? 17.375 3.094 -12.711 1 98.81 223 LEU B O 1
ATOM 3999 N N . ARG B 1 224 ? 18.234 5.145 -12.922 1 98.38 224 ARG B N 1
ATOM 4000 C CA . ARG B 1 224 ? 18.438 5 -14.359 1 98.38 224 ARG B CA 1
ATOM 4001 C C . ARG B 1 224 ? 19.422 3.877 -14.664 1 98.38 224 ARG B C 1
ATOM 4003 O O . ARG B 1 224 ? 19.234 3.107 -15.602 1 98.38 224 ARG B O 1
ATOM 4010 N N . ASP B 1 225 ? 20.438 3.719 -13.797 1 97.75 225 ASP B N 1
ATOM 4011 C CA . ASP B 1 225 ? 21.547 2.807 -14.07 1 97.75 225 ASP B CA 1
ATOM 4012 C C . ASP B 1 225 ? 21.328 1.459 -13.391 1 97.75 225 ASP B C 1
ATOM 4014 O O . ASP B 1 225 ? 22.172 0.561 -13.492 1 97.75 225 ASP B O 1
ATOM 4018 N N . GLY B 1 226 ? 20.359 1.338 -12.656 1 97 226 GLY B N 1
ATOM 4019 C CA . GLY B 1 226 ? 20 0.052 -12.07 1 97 226 GLY B CA 1
ATOM 4020 C C . GLY B 1 226 ? 20.719 -0.232 -10.766 1 97 226 GLY B C 1
ATOM 4021 O O . GLY B 1 226 ? 20.859 -1.39 -10.367 1 97 226 GLY B O 1
ATOM 4022 N N . GLN B 1 227 ? 21.234 0.794 -10.164 1 97.25 227 GLN B N 1
ATOM 4023 C CA . GLN B 1 227 ? 21.844 0.65 -8.844 1 97.25 227 GLN B CA 1
ATOM 4024 C C . GLN B 1 227 ? 20.781 0.547 -7.754 1 97.25 227 GLN B C 1
ATOM 4026 O O . GLN B 1 227 ? 21.062 0.065 -6.652 1 97.25 227 GLN B O 1
ATOM 4031 N N . LEU B 1 228 ? 19.609 1.041 -8.023 1 98 228 LEU B N 1
ATOM 4032 C CA . LEU B 1 228 ? 18.375 0.887 -7.25 1 98 228 LEU B CA 1
ATOM 4033 C C . LEU B 1 228 ? 17.25 0.341 -8.117 1 98 228 LEU B C 1
ATOM 4035 O O . LEU B 1 228 ? 17.094 0.742 -9.273 1 98 228 LEU B O 1
ATOM 4039 N N . ALA B 1 229 ? 16.516 -0.546 -7.551 1 98.56 229 ALA B N 1
ATOM 4040 C CA . ALA B 1 229 ? 15.438 -1.142 -8.336 1 98.56 229 ALA B CA 1
ATOM 4041 C C . ALA B 1 229 ? 14.305 -0.143 -8.547 1 98.56 229 ALA B C 1
ATOM 4043 O O . ALA B 1 229 ? 13.734 -0.069 -9.641 1 98.56 229 ALA B O 1
ATOM 4044 N N . ALA B 1 230 ? 13.977 0.589 -7.5 1 98.88 230 ALA B N 1
ATOM 4045 C CA . ALA B 1 230 ? 12.859 1.525 -7.574 1 98.88 230 ALA B CA 1
ATOM 4046 C C . ALA B 1 230 ? 12.906 2.529 -6.426 1 98.88 230 ALA B C 1
ATOM 4048 O O . ALA B 1 230 ? 13.672 2.363 -5.48 1 98.88 230 ALA B O 1
ATOM 4049 N N . ALA B 1 231 ? 12.078 3.572 -6.551 1 98.94 231 ALA B N 1
ATOM 4050 C CA . ALA B 1 231 ? 11.945 4.559 -5.484 1 98.94 231 ALA B CA 1
ATOM 4051 C C . ALA B 1 231 ? 10.508 5.047 -5.367 1 98.94 231 ALA B C 1
ATOM 4053 O O . ALA B 1 231 ? 9.758 5.043 -6.352 1 98.94 231 ALA B O 1
ATOM 4054 N N . GLY B 1 232 ? 10.07 5.367 -4.227 1 98.94 232 GLY B N 1
ATOM 4055 C CA . GLY B 1 232 ? 8.867 6.102 -3.896 1 98.94 232 GLY B CA 1
ATOM 4056 C C . GLY B 1 232 ? 9.141 7.414 -3.182 1 98.94 232 GLY B C 1
ATOM 4057 O O . GLY B 1 232 ? 9.805 7.43 -2.141 1 98.94 232 GLY B O 1
ATOM 4058 N N . LEU B 1 233 ? 8.617 8.531 -3.717 1 98.88 233 LEU B N 1
ATOM 4059 C CA . LEU B 1 233 ? 8.969 9.836 -3.16 1 98.88 233 LEU B CA 1
ATOM 4060 C C . LEU B 1 233 ? 7.719 10.656 -2.863 1 98.88 233 LEU B C 1
ATOM 4062 O O . LEU B 1 233 ? 6.93 10.938 -3.766 1 98.88 233 LEU B O 1
ATOM 4066 N N . GLU B 1 234 ? 7.578 10.992 -1.642 1 98.12 234 GLU B N 1
ATOM 4067 C CA . GLU B 1 234 ? 6.574 11.969 -1.213 1 98.12 234 GLU B CA 1
ATOM 4068 C C . GLU B 1 234 ? 7.133 13.383 -1.239 1 98.12 234 GLU B C 1
ATOM 4070 O O . GLU B 1 234 ? 6.379 14.352 -1.342 1 98.12 234 GLU B O 1
ATOM 4075 N N . VAL B 1 235 ? 8.445 13.523 -1.119 1 96.31 235 VAL B N 1
ATOM 4076 C CA . VAL B 1 235 ? 9.164 14.789 -1.063 1 96.31 235 VAL B CA 1
ATOM 4077 C C . VAL B 1 235 ? 10.336 14.758 -2.049 1 96.31 235 VAL B C 1
ATOM 4079 O O . VAL B 1 235 ? 10.891 13.695 -2.328 1 96.31 235 VAL B O 1
ATOM 4082 N N . VAL B 1 236 ? 10.625 15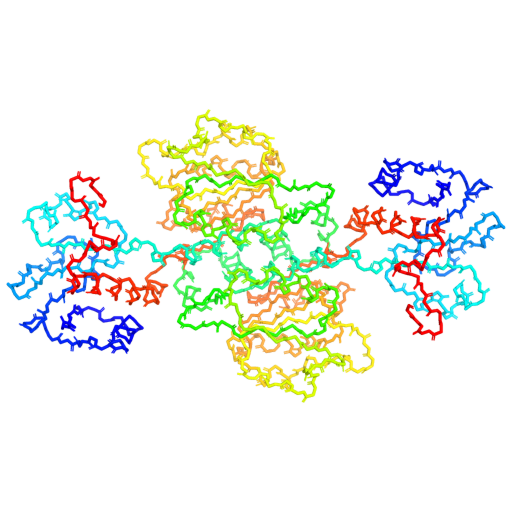.891 -2.582 1 97.81 236 VAL B N 1
ATOM 4083 C CA . VAL B 1 236 ? 11.68 16.016 -3.58 1 97.81 236 VAL B CA 1
ATOM 4084 C C . VAL B 1 236 ? 12.453 17.312 -3.357 1 97.81 236 VAL B C 1
ATOM 4086 O O . VAL B 1 236 ? 12.078 18.141 -2.521 1 97.81 236 VAL B O 1
ATOM 4089 N N . ASP B 1 237 ? 13.492 17.406 -4.059 1 96.38 237 ASP B N 1
ATOM 4090 C CA . ASP B 1 237 ? 14.305 18.609 -4.055 1 96.38 237 ASP B CA 1
ATOM 4091 C C . ASP B 1 237 ? 14.844 18.922 -5.449 1 96.38 237 ASP B C 1
ATOM 4093 O O . ASP B 1 237 ? 15.594 18.125 -6.023 1 96.38 237 ASP B O 1
ATOM 4097 N N . PRO B 1 238 ? 14.539 20.047 -6.02 1 96.56 238 PRO B N 1
ATOM 4098 C CA . PRO B 1 238 ? 13.695 21.109 -5.488 1 96.56 238 PRO B CA 1
ATOM 4099 C C . PRO B 1 238 ? 12.227 20.719 -5.395 1 96.56 238 PRO B C 1
ATOM 4101 O O . PRO B 1 238 ? 11.805 19.75 -6.02 1 96.56 238 PRO B O 1
ATOM 4104 N N . GLU B 1 239 ? 11.461 21.469 -4.625 1 95.19 239 GLU B N 1
ATOM 4105 C CA . GLU B 1 239 ? 10.023 21.266 -4.461 1 95.19 239 GLU B CA 1
ATOM 4106 C C . GLU B 1 239 ? 9.273 22.594 -4.551 1 95.19 239 GLU B C 1
ATOM 4108 O O . GLU B 1 239 ? 9.469 23.484 -3.723 1 95.19 239 GLU B O 1
ATOM 4113 N N . PRO B 1 240 ? 8.562 22.766 -5.551 1 96.5 240 PRO B N 1
ATOM 4114 C CA . PRO B 1 240 ? 8.055 21.766 -6.496 1 96.5 240 PRO B CA 1
ATOM 4115 C C . PRO B 1 240 ? 9.117 21.297 -7.488 1 96.5 240 PRO B C 1
ATOM 4117 O O . PRO B 1 240 ? 10.039 22.062 -7.812 1 96.5 240 PRO B O 1
ATOM 4120 N N . LEU B 1 241 ? 8.867 20.109 -7.902 1 97.69 241 LEU B N 1
ATOM 4121 C CA . LEU B 1 241 ? 9.742 19.562 -8.93 1 97.69 241 LEU B CA 1
ATOM 4122 C C . LEU B 1 241 ? 9.469 20.203 -10.281 1 97.69 241 LEU B C 1
ATOM 4124 O O . LEU B 1 241 ? 8.32 20.234 -10.742 1 97.69 241 LEU B O 1
ATOM 4128 N N . PRO B 1 242 ? 10.469 20.75 -10.953 1 98 242 PRO B N 1
ATOM 4129 C CA . PRO B 1 242 ? 10.227 21.438 -12.234 1 98 242 PRO B CA 1
ATOM 4130 C C . PRO B 1 242 ? 9.688 20.484 -13.305 1 98 242 PRO B C 1
ATOM 4132 O O . PRO B 1 242 ? 10.086 19.312 -13.352 1 98 242 PRO B O 1
ATOM 4135 N N . ASP B 1 243 ? 8.828 21.031 -14.148 1 98.06 243 ASP B N 1
ATOM 4136 C CA . ASP B 1 243 ? 8.336 20.266 -15.281 1 98.06 243 ASP B CA 1
ATOM 4137 C C . ASP B 1 243 ? 9.5 19.719 -16.125 1 98.06 243 ASP B C 1
ATOM 4139 O O . ASP B 1 243 ? 10.5 20.406 -16.328 1 98.06 243 ASP B O 1
ATOM 4143 N N . GLY B 1 244 ? 9.336 18.469 -16.578 1 98.31 244 GLY B N 1
ATOM 4144 C CA . GLY B 1 244 ? 10.359 17.875 -17.438 1 98.31 244 GLY B CA 1
ATOM 4145 C C . GLY B 1 244 ? 11.492 17.25 -16.641 1 98.31 244 GLY B C 1
ATOM 4146 O O . GLY B 1 244 ? 12.375 16.609 -17.219 1 98.31 244 GLY B O 1
ATOM 4147 N N . HIS B 1 245 ? 11.508 17.469 -15.359 1 98.56 245 HIS B N 1
ATOM 4148 C CA . HIS B 1 245 ? 12.555 16.828 -14.562 1 98.56 245 HIS B CA 1
ATOM 4149 C C . HIS B 1 245 ? 12.641 15.344 -14.859 1 98.56 245 HIS B C 1
ATOM 4151 O O . HIS B 1 245 ? 11.617 14.672 -15.023 1 98.56 245 HIS B O 1
ATOM 4157 N N . PRO B 1 246 ? 13.773 14.695 -14.805 1 98.62 246 PRO B N 1
ATOM 4158 C CA . PRO B 1 246 ? 13.969 13.297 -15.203 1 98.62 246 PRO B CA 1
ATOM 4159 C C . PRO B 1 246 ? 13.195 12.32 -14.32 1 98.62 246 PRO B C 1
ATOM 4161 O O . PRO B 1 246 ? 12.812 11.242 -14.781 1 98.62 246 PRO B O 1
ATOM 4164 N N . LEU B 1 247 ? 12.93 12.633 -13.117 1 98.75 247 LEU B N 1
ATOM 4165 C CA . LEU B 1 247 ? 12.219 11.742 -12.203 1 98.75 247 LEU B CA 1
ATOM 4166 C C . LEU B 1 247 ? 10.836 11.398 -12.734 1 98.75 247 LEU B C 1
ATOM 4168 O O . LEU B 1 247 ? 10.32 10.305 -12.484 1 98.75 247 LEU B O 1
ATOM 4172 N N . TYR B 1 248 ? 10.258 12.359 -13.508 1 98.69 248 TYR B N 1
ATOM 4173 C CA . TYR B 1 248 ? 8.914 12.133 -14.047 1 98.69 248 TYR B CA 1
ATOM 4174 C C . TYR B 1 248 ? 8.914 10.984 -15.039 1 98.69 248 TYR B C 1
ATOM 4176 O O . TYR B 1 248 ? 7.941 10.227 -15.125 1 98.69 248 TYR B O 1
ATOM 4184 N N . ALA B 1 249 ? 9.992 10.828 -15.703 1 98.31 249 ALA B N 1
ATOM 4185 C CA . ALA B 1 249 ? 10.031 9.891 -16.812 1 98.31 249 ALA B CA 1
ATOM 4186 C C . ALA B 1 249 ? 10.461 8.508 -16.359 1 98.31 249 ALA B C 1
ATOM 4188 O O . ALA B 1 249 ? 10.297 7.52 -17.078 1 98.31 249 ALA B O 1
ATOM 4189 N N . LEU B 1 250 ? 11.117 8.383 -15.227 1 98.75 250 LEU B N 1
ATOM 4190 C CA . LEU B 1 250 ? 11.609 7.098 -14.734 1 98.75 250 LEU B CA 1
ATOM 4191 C C . LEU B 1 250 ? 10.445 6.199 -14.32 1 98.75 250 LEU B C 1
ATOM 4193 O O . LEU B 1 250 ? 9.734 6.5 -13.359 1 98.75 250 LEU B O 1
ATOM 4197 N N . PRO B 1 251 ? 10.242 5.027 -14.969 1 98.69 251 PRO B N 1
ATOM 4198 C CA . PRO B 1 251 ? 9.102 4.156 -14.656 1 98.69 251 PRO B CA 1
ATOM 4199 C C . PRO B 1 251 ? 9.203 3.52 -13.273 1 98.69 251 PRO B C 1
ATOM 4201 O O . PRO B 1 251 ? 8.195 3.084 -12.719 1 98.69 251 PRO B O 1
ATOM 4204 N N . ASN B 1 252 ? 10.43 3.484 -12.734 1 98.81 252 ASN B N 1
ATOM 4205 C CA . ASN B 1 252 ? 10.648 2.838 -11.445 1 98.81 252 ASN B CA 1
ATOM 4206 C C . ASN B 1 252 ? 10.727 3.859 -10.312 1 98.81 252 ASN B C 1
ATOM 4208 O O . ASN B 1 252 ? 11.281 3.572 -9.25 1 98.81 252 ASN B O 1
ATOM 4212 N N . CYS B 1 253 ? 10.18 5.066 -10.523 1 98.88 253 CYS B N 1
ATOM 4213 C CA . CYS B 1 253 ? 10.086 6.086 -9.484 1 98.88 253 CYS B CA 1
ATOM 4214 C C . CYS B 1 253 ? 8.648 6.582 -9.344 1 98.88 253 CYS B C 1
ATOM 4216 O O . CYS B 1 253 ? 8.172 7.355 -10.172 1 98.88 253 CYS B O 1
ATOM 4218 N N . VAL B 1 254 ? 7.977 6.156 -8.328 1 98.94 254 VAL B N 1
ATOM 4219 C CA . VAL B 1 254 ? 6.617 6.598 -8.039 1 98.94 254 VAL B CA 1
ATOM 4220 C C . VAL B 1 254 ? 6.656 7.805 -7.105 1 98.94 254 VAL B C 1
ATOM 4222 O O . VAL B 1 254 ? 7.391 7.809 -6.117 1 98.94 254 VAL B O 1
ATOM 4225 N N . MET B 1 255 ? 5.844 8.852 -7.41 1 98.81 255 MET B N 1
ATOM 4226 C CA . MET B 1 255 ? 5.883 10.078 -6.613 1 98.81 255 MET B CA 1
ATOM 4227 C C . MET B 1 255 ? 4.473 10.57 -6.305 1 98.81 255 MET B C 1
ATOM 4229 O O . MET B 1 255 ? 3.529 10.266 -7.035 1 98.81 255 MET B O 1
ATOM 4233 N N . THR B 1 256 ? 4.301 11.211 -5.281 1 98.5 256 THR B N 1
ATOM 4234 C CA . THR B 1 256 ? 3.18 12.094 -4.988 1 98.5 256 THR B CA 1
ATOM 4235 C C . THR B 1 256 ? 3.668 13.516 -4.691 1 98.5 256 THR B C 1
ATOM 4237 O O . THR B 1 256 ? 4.82 13.711 -4.301 1 98.5 256 THR B O 1
ATOM 4240 N N . PRO B 1 257 ? 2.896 14.484 -4.945 1 97.88 257 PRO B N 1
ATOM 4241 C CA . PRO B 1 257 ? 3.336 15.875 -4.805 1 97.88 257 PRO B CA 1
ATOM 4242 C C . PRO B 1 257 ? 3.143 16.406 -3.389 1 97.88 257 PRO B C 1
ATOM 4244 O O . PRO B 1 257 ? 2.496 17.453 -3.201 1 97.88 257 PRO B O 1
ATOM 4247 N N . HIS B 1 258 ? 3.762 15.711 -2.414 1 95.94 258 HIS B N 1
ATOM 4248 C CA . HIS B 1 258 ? 3.834 16.156 -1.024 1 95.94 258 HIS B CA 1
ATOM 4249 C C . HIS B 1 258 ? 2.443 16.438 -0.467 1 95.94 258 HIS B C 1
ATOM 4251 O O . HIS B 1 258 ? 2.191 17.531 0.039 1 95.94 258 HIS B O 1
ATOM 4257 N N . MET B 1 259 ? 1.585 15.469 -0.451 1 96.25 259 MET B N 1
ATOM 4258 C CA . MET B 1 259 ? 0.184 15.688 -0.101 1 96.25 259 MET B CA 1
ATOM 4259 C C . MET B 1 259 ? -0.186 14.914 1.163 1 96.25 259 MET B C 1
ATOM 4261 O O . MET B 1 259 ? -1.324 14.992 1.63 1 96.25 259 MET B O 1
ATOM 4265 N N . ALA B 1 260 ? 0.753 14.156 1.742 1 95.94 260 ALA B N 1
ATOM 4266 C CA . ALA B 1 260 ? 0.46 13.398 2.953 1 95.94 260 ALA B CA 1
ATOM 4267 C C . ALA B 1 260 ? 0.512 14.289 4.188 1 95.94 260 ALA B C 1
ATOM 4269 O O . ALA B 1 260 ? -0.016 13.93 5.246 1 95.94 260 ALA B O 1
ATOM 4270 N N . ALA B 1 261 ? 1.186 15.453 4.094 1 91.69 261 ALA B N 1
ATOM 4271 C CA . ALA B 1 261 ? 1.276 16.422 5.184 1 91.69 261 ALA B CA 1
ATOM 4272 C C . ALA B 1 261 ? 0.851 17.812 4.715 1 91.69 261 ALA B C 1
ATOM 4274 O O . ALA B 1 261 ? 1.527 18.797 4.996 1 91.69 261 ALA B O 1
ATOM 4275 N N . SER B 1 262 ? -0.186 17.859 3.979 1 90.94 262 SER B N 1
ATOM 4276 C CA . SER B 1 262 ? -0.71 19.109 3.443 1 90.94 262 SER B CA 1
ATOM 4277 C C . SER B 1 262 ? -1.586 19.812 4.469 1 90.94 262 SER B C 1
ATOM 4279 O O . SER B 1 262 ? -1.919 19.25 5.512 1 90.94 262 SER B O 1
ATOM 4281 N N . LYS B 1 263 ? -1.861 21.047 4.172 1 87.62 263 LYS B N 1
ATOM 4282 C CA . LYS B 1 263 ? -2.814 21.797 4.98 1 87.62 263 LYS B CA 1
ATOM 4283 C C . LYS B 1 263 ? -4.16 21.078 5.055 1 87.62 263 LYS B C 1
ATOM 4285 O O . LYS B 1 263 ? -4.762 20.984 6.125 1 87.62 263 LYS B O 1
ATOM 4290 N N . HIS B 1 264 ? -4.559 20.594 3.955 1 90.75 264 HIS B N 1
ATOM 4291 C CA . HIS B 1 264 ? -5.832 19.891 3.893 1 90.75 264 HIS B CA 1
ATOM 4292 C C . HIS B 1 264 ? -5.844 18.703 4.844 1 90.75 264 HIS B C 1
ATOM 4294 O O . HIS B 1 264 ? -6.812 18.5 5.578 1 90.75 264 HIS B O 1
ATOM 4300 N N . VAL B 1 265 ? -4.793 18 4.848 1 93.25 265 VAL B N 1
ATOM 4301 C CA . VAL B 1 265 ? -4.684 16.828 5.711 1 93.25 265 VAL B CA 1
ATOM 4302 C C . VAL B 1 265 ? -4.633 17.266 7.172 1 93.25 265 VAL B C 1
ATOM 4304 O O . VAL B 1 265 ? -5.27 16.656 8.031 1 93.25 265 VAL B O 1
ATOM 4307 N N . ALA B 1 266 ? -3.975 18.344 7.457 1 91.56 266 ALA B N 1
ATOM 4308 C CA . ALA B 1 266 ? -3.799 18.875 8.812 1 91.56 266 ALA B CA 1
ATOM 4309 C C . ALA B 1 266 ? -5.145 19.203 9.453 1 91.56 266 ALA B C 1
ATOM 4311 O O . ALA B 1 266 ? -5.324 19.016 10.656 1 91.56 266 ALA B O 1
ATOM 4312 N N . THR B 1 267 ? -6.074 19.672 8.648 1 92.62 267 THR B N 1
ATOM 4313 C CA . THR B 1 267 ? -7.359 20.125 9.18 1 92.62 267 THR B CA 1
ATOM 4314 C C . THR B 1 267 ? -8.07 18.984 9.906 1 92.62 267 THR B C 1
ATOM 4316 O O . THR B 1 267 ? -8.836 19.219 10.844 1 92.62 267 THR B O 1
ATOM 4319 N N . PHE B 1 268 ? -7.746 17.781 9.586 1 92.88 268 PHE B N 1
ATOM 4320 C CA . PHE B 1 268 ? -8.438 16.625 10.148 1 92.88 268 PHE B CA 1
ATOM 4321 C C . PHE B 1 268 ? -7.727 16.125 11.398 1 92.88 268 PHE B C 1
ATOM 4323 O O . PHE B 1 268 ? -8.266 15.281 12.125 1 92.88 268 PHE B O 1
ATOM 4330 N N . HIS B 1 269 ? -6.613 16.75 11.703 1 93.75 269 HIS B N 1
ATOM 4331 C CA . HIS B 1 269 ? -5.812 16.188 12.789 1 93.75 269 HIS B CA 1
ATOM 4332 C C . HIS B 1 269 ? -5.578 17.234 13.883 1 93.75 269 HIS B C 1
ATOM 4334 O O . HIS B 1 269 ? -5.273 16.875 15.023 1 93.75 269 HIS B O 1
ATOM 4340 N N . MET B 1 270 ? -5.746 18.438 13.539 1 94.75 270 MET B N 1
ATOM 4341 C CA . MET B 1 270 ? -5.391 19.5 14.469 1 94.75 270 MET B CA 1
ATOM 4342 C C . MET B 1 270 ? -6.371 19.547 15.633 1 94.75 270 MET B C 1
ATOM 4344 O O . MET B 1 270 ? -5.988 19.891 16.75 1 94.75 270 MET B O 1
ATOM 4348 N N . GLY B 1 271 ? -7.629 19.203 15.375 1 95.62 271 GLY B N 1
ATOM 4349 C CA . GLY B 1 271 ? -8.594 19.188 16.469 1 95.62 271 GLY B CA 1
ATOM 4350 C C . GLY B 1 271 ? -8.211 18.266 17.594 1 95.62 271 GLY B C 1
ATOM 4351 O O . GLY B 1 271 ? -8.281 18.656 18.766 1 95.62 271 GLY B O 1
ATOM 4352 N N . LYS B 1 272 ? -7.805 17.109 17.219 1 94.12 272 LYS B N 1
ATOM 4353 C CA . LYS B 1 272 ? -7.387 16.125 18.219 1 94.12 272 LYS B CA 1
ATOM 4354 C C . LYS B 1 272 ? -6.188 16.641 19.031 1 94.12 272 LYS B C 1
ATOM 4356 O O . LYS B 1 272 ? -6.148 16.5 20.25 1 94.12 272 LYS B O 1
ATOM 4361 N N . ILE B 1 273 ? -5.25 17.188 18.359 1 95.31 273 ILE B N 1
ATOM 4362 C CA . ILE B 1 273 ? -4.047 17.719 19 1 95.31 273 ILE B CA 1
ATOM 4363 C C . ILE B 1 273 ? -4.414 18.859 19.938 1 95.31 273 ILE B C 1
ATOM 4365 O O . ILE B 1 273 ? -3.984 18.891 21.094 1 95.31 273 ILE B O 1
ATOM 4369 N N . PHE B 1 274 ? -5.258 19.75 19.453 1 97.56 274 PHE B N 1
ATOM 4370 C CA . PHE B 1 274 ? -5.746 20.844 20.281 1 97.56 274 PHE B CA 1
ATOM 4371 C C . PHE B 1 274 ? -6.426 20.312 21.531 1 97.56 274 PHE B C 1
ATOM 4373 O O . PHE B 1 274 ? -6.133 20.766 22.641 1 97.56 274 PHE B O 1
ATOM 4380 N N . ASN B 1 275 ? -7.281 19.344 21.312 1 97.94 275 ASN B N 1
ATOM 4381 C CA . ASN B 1 275 ? -8.078 18.812 22.406 1 97.94 275 ASN B CA 1
ATOM 4382 C C . ASN B 1 275 ? -7.203 18.141 23.469 1 97.94 275 ASN B C 1
ATOM 4384 O O . ASN B 1 275 ? -7.465 18.266 24.656 1 97.94 275 ASN B O 1
ATOM 4388 N N . GLU B 1 276 ? -6.211 17.469 23.031 1 97.31 276 GLU B N 1
ATOM 4389 C CA . GLU B 1 276 ? -5.293 16.844 23.984 1 97.31 276 GLU B CA 1
ATOM 4390 C C . GLU B 1 276 ? -4.512 17.875 24.781 1 97.31 276 GLU B C 1
ATOM 4392 O O . GLU B 1 276 ? -4.344 17.734 25.984 1 97.31 276 GLU B O 1
ATOM 4397 N N . ASN B 1 277 ? -4.062 18.906 24.141 1 98.06 277 ASN B N 1
ATOM 4398 C CA . ASN B 1 277 ? -3.359 19.984 24.812 1 98.06 277 ASN B CA 1
ATOM 4399 C C . ASN B 1 277 ? -4.281 20.75 25.766 1 98.06 277 ASN B C 1
ATOM 4401 O O . ASN B 1 277 ? -3.893 21.078 26.891 1 98.06 277 ASN B O 1
ATOM 4405 N N . ALA B 1 278 ? -5.504 20.969 25.312 1 98.5 278 ALA B N 1
ATOM 4406 C CA . ALA B 1 278 ? -6.488 21.672 26.141 1 98.5 278 ALA B CA 1
ATOM 4407 C C . ALA B 1 278 ? -6.812 20.875 27.406 1 98.5 278 ALA B C 1
ATOM 4409 O O . ALA B 1 278 ? -6.883 21.438 28.5 1 98.5 278 ALA B O 1
ATOM 4410 N N . ALA B 1 279 ? -7 19.609 27.188 1 98.31 279 ALA B N 1
ATOM 4411 C CA . ALA B 1 279 ? -7.297 18.75 28.328 1 98.31 279 ALA B CA 1
ATOM 4412 C C . ALA B 1 279 ? -6.152 18.766 29.344 1 98.31 279 ALA B C 1
ATOM 4414 O O . ALA B 1 279 ? -6.383 18.844 30.547 1 98.31 279 ALA B O 1
ATOM 4415 N N . ALA B 1 280 ? -4.965 18.656 28.875 1 98.25 280 ALA B N 1
ATOM 4416 C CA . ALA B 1 280 ? -3.791 18.703 29.75 1 98.25 280 ALA B CA 1
ATOM 4417 C C . ALA B 1 280 ? -3.689 20.047 30.453 1 98.25 280 ALA B C 1
ATOM 4419 O O . ALA B 1 280 ? -3.414 20.109 31.656 1 98.25 280 ALA B O 1
ATOM 4420 N N . TRP B 1 281 ? -3.918 21.125 29.719 1 98.06 281 TRP B N 1
ATOM 4421 C CA . TRP B 1 281 ? -3.879 22.469 30.266 1 98.06 281 TRP B CA 1
ATOM 4422 C C . TRP B 1 281 ? -4.879 22.625 31.406 1 98.06 281 TRP B C 1
ATOM 4424 O O . TRP B 1 281 ? -4.531 23.109 32.5 1 98.06 281 TRP B O 1
ATOM 4434 N N . GLU B 1 282 ? -6.02 22.141 31.203 1 97.44 282 GLU B N 1
ATOM 4435 C CA . GLU B 1 282 ? -7.082 22.25 32.188 1 97.44 282 GLU B CA 1
ATOM 4436 C C . GLU B 1 282 ? -6.773 21.391 33.406 1 97.44 282 GLU B C 1
ATOM 4438 O O . GLU B 1 282 ? -7.133 21.766 34.531 1 97.44 282 GLU B O 1
ATOM 4443 N N . ALA B 1 283 ? -6.082 20.375 33.188 1 97.69 283 ALA B N 1
ATOM 4444 C CA . ALA B 1 283 ? -5.746 19.453 34.281 1 97.69 283 ALA B CA 1
ATOM 4445 C C . ALA B 1 283 ? -4.457 19.875 34.969 1 97.69 283 ALA B C 1
ATOM 4447 O O . ALA B 1 283 ? -4.066 19.281 36 1 97.69 283 ALA B O 1
ATOM 4448 N N . GLY B 1 284 ? -3.824 20.828 34.469 1 97.25 284 GLY B N 1
ATOM 4449 C CA . GLY B 1 284 ? -2.553 21.25 35.031 1 97.25 284 GLY B CA 1
ATOM 4450 C C . GLY B 1 284 ? -1.422 20.281 34.75 1 97.25 284 GLY B C 1
ATOM 4451 O O . GLY B 1 284 ? -0.514 20.109 35.562 1 97.25 284 GLY B O 1
ATOM 4452 N N . GLU B 1 285 ? -1.557 19.594 33.688 1 97.69 285 GLU B N 1
ATOM 4453 C CA . GLU B 1 285 ? -0.569 18.609 33.25 1 97.69 285 GLU B CA 1
ATOM 4454 C C . GLU B 1 285 ? 0.261 19.125 32.094 1 97.69 285 GLU B C 1
ATOM 4456 O O . GLU B 1 285 ? -0.112 20.109 31.453 1 97.69 285 GLU B O 1
ATOM 4461 N N . PRO B 1 286 ? 1.367 18.562 31.922 1 96.81 286 PRO B N 1
ATOM 4462 C CA . PRO B 1 286 ? 2.164 18.969 30.766 1 96.81 286 PRO B CA 1
ATOM 4463 C C . PRO B 1 286 ? 1.426 18.766 29.438 1 96.81 286 PRO B C 1
ATOM 4465 O O . PRO B 1 286 ? 0.835 17.719 29.219 1 96.81 286 PRO B O 1
ATOM 4468 N N . MET B 1 287 ? 1.456 19.797 28.641 1 97 287 MET B N 1
ATOM 4469 C CA . MET B 1 287 ? 0.834 19.703 27.312 1 97 287 MET B CA 1
ATOM 4470 C C . MET B 1 287 ? 1.658 18.828 26.375 1 97 287 MET B C 1
ATOM 4472 O O . MET B 1 287 ? 2.873 19 26.266 1 97 287 MET B O 1
ATOM 4476 N N . PRO B 1 288 ? 1.054 17.906 25.719 1 95.19 288 PRO B N 1
ATOM 4477 C CA . PRO B 1 288 ? 1.774 16.875 24.953 1 95.19 288 PRO B CA 1
ATOM 4478 C C . PRO B 1 288 ? 2.688 17.484 23.875 1 95.19 288 PRO B C 1
ATOM 4480 O O . PRO B 1 288 ? 3.748 16.922 23.594 1 95.19 288 PRO B O 1
ATOM 4483 N N . THR B 1 289 ? 2.287 18.641 23.281 1 95.06 289 THR B N 1
ATOM 4484 C CA . THR B 1 289 ? 3.096 19.156 22.172 1 95.06 289 THR B CA 1
ATOM 4485 C C . THR B 1 289 ? 3.648 20.547 22.5 1 95.06 289 THR B C 1
ATOM 4487 O O . THR B 1 289 ? 3.873 21.359 21.609 1 95.06 289 THR B O 1
ATOM 4490 N N . ARG B 1 290 ? 3.756 20.828 23.75 1 96 290 ARG B N 1
ATOM 4491 C CA . ARG B 1 290 ? 4.316 22.109 24.156 1 96 290 ARG B CA 1
ATOM 4492 C C . ARG B 1 290 ? 5.711 22.312 23.578 1 96 290 ARG B C 1
ATOM 4494 O O . ARG B 1 290 ? 6.547 21.406 23.625 1 96 290 ARG B O 1
ATOM 4501 N N . VAL B 1 291 ? 5.887 23.438 23.016 1 93.44 291 VAL B N 1
ATOM 4502 C CA . VAL B 1 291 ? 7.156 23.797 22.391 1 93.44 291 VAL B CA 1
ATOM 4503 C C . VAL B 1 291 ? 8.18 24.156 23.469 1 93.44 291 VAL B C 1
ATOM 4505 O O . VAL B 1 291 ? 7.859 24.875 24.422 1 93.44 291 VAL B O 1
ATOM 4508 N N . ASN B 1 292 ? 9.297 23.562 23.406 1 89.38 292 ASN B N 1
ATOM 4509 C CA . ASN B 1 292 ? 10.445 24 24.203 1 89.38 292 ASN B CA 1
ATOM 4510 C C . ASN B 1 292 ? 11.305 25 23.438 1 89.38 292 ASN B C 1
ATOM 4512 O O . ASN B 1 292 ? 12.172 24.609 22.641 1 89.38 292 ASN B O 1
ATOM 4516 N N . ALA B 1 293 ? 11.188 26.188 23.766 1 84.88 293 ALA B N 1
ATOM 4517 C CA . ALA B 1 293 ? 11.836 27.266 23.016 1 84.88 293 ALA B CA 1
ATOM 4518 C C . ALA B 1 293 ? 13.352 27.172 23.094 1 84.88 293 ALA B C 1
ATOM 4520 O O . ALA B 1 293 ? 14.062 27.547 22.156 1 84.88 293 ALA B O 1
ATOM 4521 N N . THR B 1 294 ? 13.812 26.656 24.25 1 77.44 294 THR B N 1
ATOM 4522 C CA . THR B 1 294 ? 15.25 26.516 24.438 1 77.44 294 THR B CA 1
ATOM 4523 C C . THR B 1 294 ? 15.805 25.375 23.594 1 77.44 294 THR B C 1
ATOM 4525 O O . THR B 1 294 ? 16.891 25.484 23.031 1 77.44 294 THR B O 1
ATOM 4528 N N . ALA B 1 295 ? 15 24.438 23.453 1 70.06 295 ALA B N 1
ATOM 4529 C CA . ALA B 1 295 ? 15.43 23.266 22.703 1 70.06 295 ALA B CA 1
ATOM 4530 C C . ALA B 1 295 ? 15.156 23.438 21.203 1 70.06 295 ALA B C 1
ATOM 4532 O O . ALA B 1 295 ? 15.711 22.719 20.375 1 70.06 295 ALA B O 1
ATOM 4533 N N . GLY B 1 296 ? 14.375 24.422 20.844 1 66.75 296 GLY B N 1
ATOM 4534 C CA . GLY B 1 296 ? 14.102 24.719 19.438 1 66.75 296 GLY B CA 1
ATOM 4535 C C . GLY B 1 296 ? 12.969 23.891 18.859 1 66.75 296 GLY B C 1
ATOM 4536 O O . GLY B 1 296 ? 12.812 23.812 17.641 1 66.75 296 GLY B O 1
ATOM 4537 N N . TYR B 1 297 ? 12.336 23.062 19.688 1 65.75 297 TYR B N 1
ATOM 4538 C CA . TYR B 1 297 ? 11.211 22.25 19.234 1 65.75 297 TYR B CA 1
ATOM 4539 C C . TYR B 1 297 ? 10.172 22.078 20.328 1 65.75 297 TYR B C 1
ATOM 4541 O O . TYR B 1 297 ? 10.477 22.266 21.516 1 65.75 297 TYR B O 1
#

InterPro domains:
  IPR006139 D-isomer specific 2-hydroxyacid dehydrogenase, catalytic domain [PF00389] (47-292)
  IPR006140 D-isomer specific 2-hydroxyacid dehydrogenase, NAD-binding domain [PF02826] (92-260)
  IPR036291 NAD(P)-binding domain superfamily [SSF51735] (83-261)

Secondary structure (DSSP, 8-state):
-EEE-SS--HHHHHHHHHTT-EE--GGG-SEEEE----GGGSPPPPTT--EEEESSS--HHHHHTTSS-TTS--EE--TTTTHHHHHHHHHHHHHHHHTTHHHHHHH-SGGGHHHHHHH---SS-SSS--EEEEES-SHHHHHHHHHHGGGT-EEEEE-SSSSS-GGG--GGG-SEEEE-----TTTTT-B-HHHHHHS-TT-EEEE-S-GGGB-HHHHHHHHHTTSSSEEEES--SSSSPPTT-HHHH-TTEEE--S-TT-HHHHTTTHHHHHHHHHHHHHHTPPPTTB--TTTT-/-EEE-SS--HHHHHHHHHTT-EE--GGG-SEEEE----GGGSPPPPTT--EEEESSS--HHHHHTTSS-TTS--EE--TTTTHHHHHHHHHHHHHHHHTTHHHHHHH-SGGGHHHHHHH---SS-SSS--EEEEES-SHHHHHHHHHHGGGT-EEEEE-SSSSS-GGG--GGG-SEEEE-----TTTTT-B-HHHHHHS-TT-EEEE-S-GGGB-HHHHHHHHHTTSSSEEEES--SSSSPPTT-HHHH-TTEEE--S-TT-HHHHTTTHHHHHHHHHHHHHHT---TTB--TTTT-

Radius of gyration: 27.08 Å; Cα contacts (8 Å, |Δi|>4): 1258; chains: 2; bounding box: 56×88×62 Å

Solvent-accessible surface area (backbone atoms only — not comparable to full-atom values): 30647 Å² total; per-residue (Å²): 98,36,28,18,52,90,72,75,44,70,59,20,52,50,51,34,39,71,76,63,32,40,83,46,56,72,88,72,9,34,29,40,40,43,84,66,90,49,60,92,73,54,75,84,76,58,88,58,46,63,34,34,43,32,74,42,63,79,46,52,67,28,38,75,71,57,74,41,42,77,87,51,66,51,39,26,38,31,68,69,54,40,17,65,46,39,20,50,49,46,53,24,29,52,38,25,26,29,55,37,38,44,33,42,53,72,63,46,47,58,85,51,32,66,62,49,48,74,66,44,54,71,60,51,54,72,91,48,59,31,30,34,34,32,38,36,48,47,63,36,36,52,44,32,51,53,61,43,51,74,38,53,48,47,75,43,63,25,28,92,83,55,98,33,29,84,92,65,64,67,53,59,65,33,45,32,42,35,35,44,34,68,71,43,90,85,30,47,42,56,47,25,59,69,53,47,64,45,30,32,41,73,16,35,41,30,36,61,37,39,20,56,23,38,32,48,71,38,52,50,48,30,48,74,71,50,38,24,52,23,25,14,30,37,41,50,53,61,76,72,54,60,72,80,45,66,63,61,72,39,46,42,41,36,46,48,72,52,49,47,74,26,73,76,53,42,32,65,29,47,17,60,53,49,46,51,30,49,52,20,54,76,68,72,41,79,40,86,38,51,51,34,53,84,78,56,75,98,36,28,20,52,89,71,74,44,68,60,20,50,51,51,35,39,72,76,64,32,42,84,44,53,72,88,70,9,33,29,40,40,42,82,64,89,49,62,92,74,54,74,85,77,57,87,56,45,63,35,33,42,31,72,42,63,77,47,52,66,28,38,74,70,58,74,42,42,78,87,52,66,52,38,26,39,31,68,68,55,40,17,64,46,39,20,51,48,46,51,23,29,50,37,26,27,28,55,38,38,45,32,41,53,73,62,45,46,57,85,50,32,67,62,51,49,73,66,46,56,72,59,51,53,73,90,50,58,31,30,34,34,33,38,36,46,49,63,36,35,51,44,32,51,54,60,44,50,72,38,54,48,47,76,44,63,25,26,92,83,53,96,34,29,85,90,64,62,69,53,59,66,33,45,30,41,36,35,45,34,68,70,42,91,83,30,49,41,55,46,27,60,69,54,48,64,46,29,32,41,74,15,35,40,30,35,63,39,40,20,56,23,37,32,48,70,39,52,50,48,30,48,76,71,49,38,24,52,21,27,14,30,35,40,50,55,62,75,72,55,61,73,81,43,68,64,58,72,39,47,42,41,37,47,47,70,50,49,46,75,26,71,75,51,42,33,65,29,48,18,59,53,50,46,51,30,50,53,21,53,75,68,72,42,80,40,84,39,50,51,35,53,86,77,56,76